Protein AF-F3Y8L3-F1 (afdb_monomer)

Structure (mmCIF, N/CA/C/O backbone):
data_AF-F3Y8L3-F1
#
_entry.id   AF-F3Y8L3-F1
#
loop_
_atom_site.group_PDB
_atom_site.id
_atom_site.type_symbol
_atom_site.label_atom_id
_atom_site.label_alt_id
_atom_site.label_comp_id
_atom_site.label_asym_id
_atom_site.label_entity_id
_atom_site.label_seq_id
_atom_site.pdbx_PDB_ins_code
_atom_site.Cartn_x
_atom_site.Cartn_y
_atom_site.Cartn_z
_atom_site.occupancy
_atom_site.B_iso_or_equiv
_atom_site.auth_seq_id
_atom_site.auth_comp_id
_atom_site.auth_asym_id
_atom_site.auth_atom_id
_atom_site.pdbx_PDB_model_num
ATOM 1 N N . MET A 1 1 ? -26.825 9.767 26.116 1.00 95.81 1 MET A N 1
ATOM 2 C CA . MET A 1 1 ? -25.850 8.673 25.864 1.00 95.81 1 MET A CA 1
ATOM 3 C C . MET A 1 1 ? -25.434 8.048 27.187 1.00 95.81 1 MET A C 1
ATOM 5 O O . MET A 1 1 ? -25.861 8.556 28.218 1.00 95.81 1 MET A O 1
ATOM 9 N N . LYS A 1 2 ? -24.655 6.960 27.199 1.00 97.88 2 LYS A N 1
ATOM 10 C CA . LYS A 1 2 ? -24.228 6.312 28.447 1.00 97.88 2 LYS A CA 1
ATOM 11 C C . LYS A 1 2 ? -22.761 5.871 28.392 1.00 97.88 2 LYS A C 1
ATOM 13 O O . LYS A 1 2 ? -22.360 5.177 27.465 1.00 97.88 2 LYS A O 1
ATOM 18 N N . LEU A 1 3 ? -21.986 6.259 29.408 1.00 98.44 3 LEU A N 1
ATOM 19 C CA . LEU A 1 3 ? -20.592 5.861 29.615 1.00 98.44 3 LEU A CA 1
ATOM 20 C C . LEU A 1 3 ? -20.422 5.350 31.047 1.00 98.44 3 LEU A C 1
ATOM 22 O O . LEU A 1 3 ? -20.739 6.059 32.001 1.00 98.44 3 LEU A O 1
ATOM 26 N N . GLU A 1 4 ? -19.899 4.135 31.197 1.00 98.38 4 GLU A N 1
ATOM 27 C CA . GLU A 1 4 ? -19.553 3.541 32.494 1.00 98.38 4 GLU A CA 1
ATOM 28 C C . GLU A 1 4 ? -18.099 3.059 32.475 1.00 98.38 4 GLU A C 1
ATOM 30 O O . GLU A 1 4 ? -17.635 2.492 31.484 1.00 98.38 4 GLU A O 1
ATOM 35 N N . VAL A 1 5 ? -17.367 3.279 33.571 1.00 97.94 5 VAL A N 1
ATOM 36 C CA . VAL A 1 5 ? -15.967 2.853 33.721 1.00 97.94 5 VAL A CA 1
ATOM 37 C C . VAL A 1 5 ? -15.778 2.156 35.064 1.00 97.94 5 VAL A C 1
ATOM 39 O O . VAL A 1 5 ? -16.170 2.683 36.104 1.00 97.94 5 VAL A O 1
ATOM 42 N N . GLN A 1 6 ? -15.135 0.987 35.044 1.00 97.31 6 GLN A N 1
ATOM 43 C CA . GLN A 1 6 ? -14.725 0.248 36.239 1.00 97.31 6 GLN A CA 1
ATOM 44 C C . GLN A 1 6 ? -13.282 -0.246 36.073 1.00 97.31 6 GLN A C 1
ATOM 46 O O . GLN A 1 6 ? -13.010 -1.243 35.395 1.00 97.31 6 GLN A O 1
ATOM 51 N N . GLY A 1 7 ? -12.342 0.464 36.702 1.00 96.75 7 GLY A N 1
ATOM 52 C CA . GLY A 1 7 ? -10.916 0.272 36.443 1.00 96.75 7 GLY A CA 1
ATOM 53 C C . GLY A 1 7 ? -10.592 0.635 34.993 1.00 96.75 7 GLY A C 1
ATOM 54 O O . GLY A 1 7 ? -10.841 1.760 34.572 1.00 96.75 7 GLY A O 1
ATOM 55 N N . LEU A 1 8 ? -10.070 -0.326 34.228 1.00 97.62 8 LEU A N 1
ATOM 56 C CA . LEU A 1 8 ? -9.809 -0.176 32.790 1.00 97.62 8 LEU A CA 1
ATOM 57 C C . LEU A 1 8 ? -10.932 -0.758 31.908 1.00 97.62 8 LEU A C 1
ATOM 59 O O . LEU A 1 8 ? -10.859 -0.673 30.684 1.00 97.62 8 LEU A O 1
ATOM 63 N N . ASN A 1 9 ? -11.976 -1.353 32.491 1.00 98.31 9 ASN A N 1
ATOM 64 C CA . ASN A 1 9 ? -13.149 -1.765 31.720 1.00 98.31 9 ASN A CA 1
ATOM 65 C C . ASN A 1 9 ? -14.017 -0.542 31.420 1.00 98.31 9 ASN A C 1
ATOM 67 O O . ASN A 1 9 ? -14.189 0.321 32.285 1.00 98.31 9 ASN A O 1
ATOM 71 N N . CYS A 1 10 ? -14.584 -0.491 30.217 1.00 98.44 10 CYS A N 1
ATOM 72 C CA . CYS A 1 10 ? -15.422 0.621 29.783 1.00 98.44 10 CYS A CA 1
ATOM 73 C C . CYS A 1 10 ? -16.635 0.125 28.998 1.00 98.44 10 CYS A C 1
ATOM 75 O O . CYS A 1 10 ? -16.520 -0.773 28.168 1.00 98.44 10 CYS A O 1
ATOM 77 N N . PHE A 1 11 ? -17.789 0.734 29.238 1.00 98.69 11 PHE A N 1
ATOM 78 C CA . PHE A 1 11 ? -18.998 0.556 28.449 1.00 98.69 11 PHE A CA 1
ATOM 79 C C . PHE A 1 11 ? -19.403 1.895 27.840 1.00 98.69 11 PHE A C 1
ATOM 81 O O . PHE A 1 11 ? -19.498 2.890 28.560 1.00 98.69 11 PHE A O 1
ATOM 88 N N . LEU A 1 12 ? -19.656 1.904 26.531 1.00 98.69 12 LEU A N 1
ATOM 89 C CA . LEU A 1 12 ? -20.147 3.056 25.778 1.00 98.69 12 LEU A CA 1
ATOM 90 C C . LEU A 1 12 ? -21.459 2.698 25.080 1.00 98.69 12 LEU A C 1
ATOM 92 O O . LEU A 1 12 ? -21.554 1.651 24.440 1.00 98.69 12 LEU A O 1
ATOM 96 N N . GLU A 1 13 ? -22.441 3.589 25.139 1.00 98.56 13 GLU A N 1
ATOM 97 C CA . GLU A 1 13 ? -23.715 3.436 24.443 1.00 98.56 13 GLU A CA 1
ATOM 98 C C . GLU A 1 13 ? -24.221 4.768 23.880 1.00 98.56 13 GLU A C 1
ATOM 100 O O . GLU A 1 13 ? -24.327 5.784 24.579 1.00 98.56 13 GLU A O 1
ATOM 105 N N . ASN A 1 14 ? -24.576 4.732 22.597 1.00 97.75 14 ASN A N 1
ATOM 106 C CA . ASN A 1 14 ? -25.306 5.785 21.897 1.00 97.75 14 ASN A CA 1
ATOM 107 C C . ASN A 1 14 ? -26.648 5.224 21.379 1.00 97.75 14 ASN A C 1
ATOM 109 O O . ASN A 1 14 ? -27.029 4.107 21.729 1.00 97.75 14 ASN A O 1
ATOM 113 N N . LYS A 1 15 ? -27.392 5.960 20.541 1.00 96.94 15 LYS A N 1
ATOM 114 C CA . LYS A 1 15 ? -28.709 5.484 20.067 1.00 96.94 15 LYS A CA 1
ATOM 115 C C . LYS A 1 15 ? -28.658 4.235 19.177 1.00 96.94 15 LYS A C 1
ATOM 117 O O . LYS A 1 15 ? -29.690 3.600 18.977 1.00 96.94 15 LYS A O 1
ATOM 122 N N . GLN A 1 16 ? -27.503 3.908 18.602 1.00 97.88 16 GLN A N 1
ATOM 123 C CA . GLN A 1 16 ? -27.339 2.826 17.626 1.00 97.88 16 GLN A CA 1
ATOM 124 C C . GLN A 1 16 ? -26.497 1.659 18.158 1.00 97.88 16 GLN A C 1
ATOM 126 O O . GLN A 1 16 ? -26.695 0.516 17.735 1.00 97.88 16 GLN A O 1
ATOM 131 N N . LEU A 1 17 ? -25.551 1.941 19.053 1.00 98.44 17 LEU A N 1
ATOM 132 C CA . LEU A 1 17 ? -24.434 1.074 19.405 1.00 98.44 17 LEU A CA 1
ATOM 133 C C . LEU A 1 17 ? -24.296 0.910 20.914 1.00 98.44 17 LEU A C 1
ATOM 135 O O . LEU A 1 17 ? -24.439 1.868 21.668 1.00 98.44 17 LEU A O 1
ATOM 139 N N . GLN A 1 18 ? -23.910 -0.298 21.319 1.00 98.75 18 GLN A N 1
ATOM 140 C CA . GLN A 1 18 ? -23.393 -0.604 22.651 1.00 98.75 18 GLN A CA 1
ATOM 141 C C . GLN A 1 18 ? -22.040 -1.298 22.492 1.00 98.75 18 GLN A C 1
ATOM 143 O O . GLN A 1 18 ? -21.940 -2.310 21.793 1.00 98.75 18 GLN A O 1
ATOM 148 N N . VAL A 1 19 ? -21.000 -0.774 23.135 1.00 98.69 19 VAL A N 1
ATOM 149 C CA . VAL A 1 19 ? -19.620 -1.255 23.004 1.00 98.69 19 VAL A CA 1
ATOM 150 C C . VAL A 1 19 ? -19.039 -1.495 24.389 1.00 98.69 19 VAL A C 1
ATOM 152 O O . VAL A 1 19 ? -19.021 -0.592 25.220 1.00 98.69 19 VAL A O 1
ATOM 155 N N . SER A 1 20 ? -18.574 -2.717 24.651 1.00 98.50 20 SER A N 1
ATOM 156 C CA . SER A 1 20 ? -17.945 -3.087 25.926 1.00 98.50 20 SER A CA 1
ATOM 157 C C . SER A 1 20 ? -16.477 -3.438 25.724 1.00 98.50 20 SER A C 1
ATOM 159 O O . SER A 1 20 ? -16.133 -4.393 25.020 1.00 98.50 20 SER A O 1
ATOM 161 N N . PHE A 1 21 ? -15.617 -2.669 26.379 1.00 98.31 21 PHE A N 1
ATOM 162 C CA . PHE A 1 21 ? -14.173 -2.817 26.392 1.00 98.31 21 PHE A CA 1
ATOM 163 C C . PHE A 1 21 ? -13.713 -3.547 27.651 1.00 98.31 21 PHE A C 1
ATOM 165 O O . PHE A 1 21 ? -14.201 -3.302 28.755 1.00 98.31 21 PHE A O 1
ATOM 172 N N . SER A 1 22 ? -12.749 -4.445 27.475 1.00 97.12 22 SER A N 1
ATOM 173 C CA . SER A 1 22 ? -12.027 -5.084 28.571 1.00 97.12 22 SER A CA 1
ATOM 174 C C . SER A 1 22 ? -10.908 -4.184 29.100 1.00 97.12 22 SER A C 1
ATOM 176 O O . SER A 1 22 ? -10.500 -3.222 28.448 1.00 97.12 22 SER A O 1
ATOM 178 N N . GLN A 1 23 ? -10.326 -4.567 30.236 1.00 96.81 23 GLN A N 1
ATOM 179 C CA . GLN A 1 23 ? -9.134 -3.922 30.796 1.00 96.81 23 GLN A CA 1
ATOM 180 C C . GLN A 1 23 ? -7.927 -3.847 29.843 1.00 96.81 23 GLN A C 1
ATOM 182 O O . GLN A 1 23 ? -7.067 -2.992 30.018 1.00 96.81 23 GLN A O 1
ATOM 187 N N . ASN A 1 24 ? -7.877 -4.706 28.819 1.00 95.62 24 ASN A N 1
ATOM 188 C CA . ASN A 1 24 ? -6.811 -4.716 27.814 1.00 95.62 24 ASN A CA 1
ATOM 189 C C . ASN A 1 24 ? -7.063 -3.714 26.671 1.00 95.62 24 ASN A C 1
ATOM 191 O O . ASN A 1 24 ? -6.342 -3.735 25.678 1.00 95.62 24 ASN A O 1
ATOM 195 N N . GLY A 1 25 ? -8.112 -2.887 26.754 1.00 95.94 25 GLY A N 1
ATOM 196 C CA . GLY A 1 25 ? -8.481 -1.956 25.684 1.00 95.94 25 GLY A CA 1
ATOM 197 C C . GLY A 1 25 ? -9.013 -2.650 24.428 1.00 95.94 25 GLY A C 1
ATOM 198 O O . GLY A 1 25 ? -8.956 -2.082 23.346 1.00 95.94 25 GLY A O 1
ATOM 199 N N . THR A 1 26 ? -9.515 -3.883 24.563 1.00 97.44 26 THR A N 1
ATOM 200 C CA . THR A 1 26 ? -10.107 -4.675 23.468 1.00 97.44 26 THR A CA 1
ATOM 201 C C . THR A 1 26 ? -11.613 -4.805 23.651 1.00 97.44 26 THR A C 1
ATOM 203 O O . THR A 1 26 ? -12.095 -4.842 24.786 1.00 97.44 26 THR A O 1
ATOM 206 N N . VAL A 1 27 ? -12.368 -4.914 22.558 1.00 98.19 27 VAL A N 1
ATOM 207 C CA . VAL A 1 27 ? -13.830 -5.056 22.608 1.00 98.19 27 VAL A CA 1
ATOM 208 C C . VAL A 1 27 ? -14.215 -6.530 22.698 1.00 98.19 27 VAL A C 1
ATOM 210 O O . VAL A 1 27 ? -13.779 -7.345 21.885 1.00 98.19 27 VAL A O 1
ATOM 213 N N . HIS A 1 28 ? -15.061 -6.856 23.676 1.00 96.38 28 HIS A N 1
ATOM 214 C CA . HIS A 1 28 ? -15.598 -8.207 23.890 1.00 96.38 28 HIS A CA 1
ATOM 215 C C . HIS A 1 28 ? -17.110 -8.315 23.631 1.00 96.38 28 HIS A C 1
ATOM 217 O O . HIS A 1 28 ? -17.638 -9.421 23.567 1.00 96.38 28 HIS A O 1
ATOM 223 N N . SER A 1 29 ? -17.807 -7.186 23.473 1.00 98.31 29 SER A N 1
ATOM 224 C CA . SER A 1 29 ? -19.217 -7.120 23.072 1.00 98.31 29 SER A CA 1
ATOM 225 C C . SER A 1 29 ? -19.424 -5.873 22.218 1.00 98.31 29 SER A C 1
ATOM 227 O O . SER A 1 29 ? -19.106 -4.765 22.658 1.00 98.31 29 SER A O 1
ATOM 229 N N . LEU A 1 30 ? -19.982 -6.049 21.021 1.00 98.69 30 LEU A N 1
ATOM 230 C CA . LEU A 1 30 ? -20.416 -4.961 20.147 1.00 98.69 30 LEU A CA 1
ATOM 231 C C . LEU A 1 30 ? -21.831 -5.269 19.688 1.00 98.69 30 LEU A C 1
ATOM 233 O O . LEU A 1 30 ? -22.046 -6.188 18.896 1.00 98.69 30 LEU A O 1
ATOM 237 N N . LYS A 1 31 ? -22.789 -4.473 20.155 1.00 98.69 31 LYS A N 1
ATOM 238 C CA . LYS A 1 31 ? -24.176 -4.588 19.723 1.00 98.69 31 LYS A CA 1
ATOM 239 C C . LYS A 1 31 ? -24.548 -3.426 18.831 1.00 98.69 31 LYS A C 1
ATOM 241 O O . LYS A 1 31 ? -24.368 -2.271 19.207 1.00 98.69 31 LYS A O 1
ATOM 246 N N . TYR A 1 32 ? -25.131 -3.752 17.689 1.00 98.31 32 TYR A N 1
ATOM 247 C CA . TYR A 1 32 ? -25.769 -2.799 16.794 1.00 98.31 32 TYR A CA 1
ATOM 248 C C . TYR A 1 32 ? -27.265 -3.071 16.799 1.00 98.31 32 TYR A C 1
ATOM 250 O O . TYR A 1 32 ? -27.686 -4.201 16.549 1.00 98.31 32 TYR A O 1
ATOM 258 N N . GLN A 1 33 ? -28.064 -2.071 17.180 1.00 94.25 33 GLN A N 1
ATOM 259 C CA . GLN A 1 33 ? -29.522 -2.210 17.323 1.00 94.25 33 GLN A CA 1
ATOM 260 C C . GLN A 1 33 ? -29.927 -3.432 18.177 1.00 94.25 33 GLN A C 1
ATOM 262 O O . GLN A 1 33 ? -30.852 -4.182 17.864 1.00 94.25 33 GLN A O 1
ATOM 267 N N . GLY A 1 34 ? -29.179 -3.667 19.260 1.00 95.31 34 GLY A N 1
ATOM 268 C CA . GLY A 1 34 ? -29.403 -4.772 20.197 1.00 95.31 34 GLY A CA 1
ATOM 269 C C . GLY A 1 34 ? -28.914 -6.153 19.735 1.00 95.31 34 GLY A C 1
ATOM 270 O O . GLY A 1 34 ? -29.056 -7.116 20.490 1.00 95.31 34 GLY A O 1
ATOM 271 N N . LYS A 1 35 ? -28.325 -6.287 18.539 1.00 97.31 35 LYS A N 1
ATOM 272 C CA . LYS A 1 35 ? -27.774 -7.553 18.022 1.00 97.31 35 LYS A CA 1
ATOM 273 C C . LYS A 1 35 ? -26.268 -7.628 18.240 1.00 97.31 35 LYS A C 1
ATOM 275 O O . LYS A 1 35 ? -25.549 -6.743 17.797 1.00 97.31 35 LYS A O 1
ATOM 280 N N . GLU A 1 36 ? -25.806 -8.685 18.906 1.00 98.12 36 GLU A N 1
ATOM 281 C CA . GLU A 1 36 ? -24.380 -8.944 19.155 1.00 98.12 36 GLU A CA 1
ATOM 282 C C . GLU A 1 36 ? -23.641 -9.338 17.870 1.00 98.12 36 GLU A C 1
ATOM 284 O O . GLU A 1 36 ? -24.065 -10.258 17.168 1.00 98.12 36 GLU A O 1
ATOM 289 N N . LEU A 1 37 ? -22.516 -8.674 17.596 1.00 98.25 37 LEU A N 1
ATOM 290 C CA . LEU A 1 37 ? -21.740 -8.819 16.363 1.00 98.25 37 LEU A CA 1
ATOM 291 C C . LEU A 1 37 ? -20.405 -9.560 16.550 1.00 98.25 37 LEU A C 1
ATOM 293 O O . LEU A 1 37 ? -19.819 -9.997 15.557 1.00 98.25 37 LEU A O 1
ATOM 297 N N . LEU A 1 38 ? -19.926 -9.742 17.789 1.00 96.81 38 LEU A N 1
ATOM 298 C CA . LEU A 1 38 ? -18.632 -10.381 18.095 1.00 96.81 38 LEU A CA 1
ATOM 299 C C . LEU A 1 38 ? -18.762 -11.791 18.682 1.00 96.81 38 LEU A C 1
ATOM 301 O O . LEU A 1 38 ? -17.792 -12.351 19.186 1.00 96.81 38 LEU A O 1
ATOM 305 N N . GLY A 1 39 ? -19.945 -12.402 18.633 1.00 91.19 39 GLY A N 1
ATOM 306 C CA . GLY A 1 39 ? -20.109 -13.785 19.083 1.00 91.19 39 GLY A CA 1
ATOM 307 C C . GLY A 1 39 ? -19.192 -14.755 18.321 1.00 91.19 39 GLY A C 1
ATOM 308 O O . GLY A 1 39 ? -19.037 -14.646 17.110 1.00 91.19 39 GLY A O 1
ATOM 309 N N . ASN A 1 40 ? -18.623 -15.747 19.011 1.00 91.62 40 ASN A N 1
ATOM 310 C CA . ASN A 1 40 ? -17.861 -16.845 18.396 1.00 91.62 40 ASN A CA 1
ATOM 311 C C . ASN A 1 40 ? -16.651 -16.416 17.536 1.00 91.62 40 ASN A C 1
ATOM 313 O O . ASN A 1 40 ? -16.383 -17.054 16.517 1.00 91.62 40 ASN A O 1
ATOM 317 N N . LEU A 1 41 ? -15.908 -15.373 17.934 1.00 96.06 41 LEU A N 1
ATOM 318 C CA . LEU A 1 41 ? -14.641 -15.020 17.271 1.00 96.06 41 LEU A CA 1
ATOM 319 C C . LEU A 1 41 ? -13.702 -16.230 17.221 1.00 96.06 41 LEU A C 1
ATOM 321 O O . LEU A 1 41 ? -13.635 -16.997 18.186 1.00 96.06 41 LEU A O 1
ATOM 325 N N . ASP A 1 42 ? -12.968 -16.403 16.125 1.00 93.25 42 ASP A N 1
ATOM 326 C CA . ASP A 1 42 ? -11.957 -17.450 15.984 1.00 93.25 42 ASP A CA 1
ATOM 327 C C . ASP A 1 42 ? -10.821 -17.024 15.045 1.00 93.25 42 ASP A C 1
ATOM 329 O O . ASP A 1 42 ? -10.816 -15.915 14.519 1.00 93.25 42 ASP A O 1
ATOM 333 N N . GLY A 1 43 ? -9.821 -17.883 14.881 1.00 93.44 43 GLY A N 1
ATOM 334 C CA . GLY A 1 43 ? -8.650 -17.586 14.064 1.00 93.44 43 GLY A CA 1
ATOM 335 C C . GLY A 1 43 ? -7.701 -18.771 13.977 1.00 93.44 43 GLY A C 1
ATOM 336 O O . GLY A 1 43 ? -7.986 -19.863 14.485 1.00 93.44 43 GLY A O 1
ATOM 337 N N . ALA A 1 44 ? -6.539 -18.546 13.365 1.00 92.19 44 ALA A N 1
ATOM 338 C CA . ALA A 1 44 ? -5.481 -19.545 13.275 1.00 92.19 44 ALA A CA 1
ATOM 339 C C . ALA A 1 44 ? -5.114 -20.116 14.656 1.00 92.19 44 ALA A C 1
ATOM 341 O O . ALA A 1 44 ? -5.187 -19.443 15.687 1.00 92.19 44 ALA A O 1
ATOM 342 N N . LYS A 1 45 ? -4.671 -21.380 14.691 1.00 88.81 45 LYS A N 1
ATOM 343 C CA . LYS A 1 45 ? -4.369 -22.088 15.949 1.00 88.81 45 LYS A CA 1
ATOM 344 C C . LYS A 1 45 ? -3.399 -21.307 16.846 1.00 88.81 45 LYS A C 1
ATOM 346 O O . LYS A 1 45 ? -3.625 -21.267 18.057 1.00 88.81 45 LYS A O 1
ATOM 351 N N . ASN A 1 46 ? -2.388 -20.690 16.233 1.00 87.44 46 ASN A N 1
ATOM 352 C CA . ASN A 1 46 ? -1.288 -19.982 16.890 1.00 87.44 46 ASN A CA 1
ATOM 353 C C . ASN A 1 46 ? -1.525 -18.471 17.037 1.00 87.44 46 ASN A C 1
ATOM 355 O O . ASN A 1 46 ? -0.636 -17.776 17.514 1.00 87.44 46 ASN A O 1
ATOM 359 N N . ASP A 1 47 ? -2.690 -17.958 16.635 1.00 91.31 47 ASP A N 1
ATOM 360 C CA . ASP A 1 47 ? -3.036 -16.552 16.829 1.00 91.31 47 ASP A CA 1
ATOM 361 C C . ASP A 1 47 ? -3.426 -16.316 18.304 1.00 91.31 47 ASP A C 1
ATOM 363 O O . ASP A 1 47 ? -4.478 -16.803 18.747 1.00 91.31 47 ASP A O 1
ATOM 367 N N . PRO A 1 48 ? -2.608 -15.581 19.088 1.00 90.69 48 PRO A N 1
ATOM 368 C CA . PRO A 1 48 ? -2.894 -15.321 20.499 1.00 90.69 48 PRO A CA 1
ATOM 369 C C . PRO A 1 48 ? -4.115 -14.412 20.682 1.00 90.69 48 PRO A C 1
ATOM 371 O O . PRO A 1 48 ? -4.748 -14.430 21.735 1.00 90.69 48 PRO A O 1
ATOM 374 N N . ASN A 1 49 ? -4.473 -13.648 19.649 1.00 92.50 49 ASN A N 1
ATOM 375 C CA . ASN A 1 49 ? -5.543 -12.666 19.663 1.00 92.50 49 ASN A CA 1
ATOM 376 C C . ASN A 1 49 ? -6.820 -13.184 18.997 1.00 92.50 49 ASN A C 1
ATOM 378 O O . ASN A 1 49 ? -7.746 -12.398 18.820 1.00 92.50 49 ASN A O 1
ATOM 382 N N . LYS A 1 50 ? -6.927 -14.475 18.649 1.00 94.00 50 LYS A N 1
ATOM 383 C CA . LYS A 1 50 ? -8.069 -15.038 17.896 1.00 94.00 50 LYS A CA 1
ATOM 384 C C . LYS A 1 50 ? -9.451 -14.848 18.532 1.00 94.00 50 LYS A C 1
ATOM 386 O O . LYS A 1 50 ? -10.464 -15.024 17.865 1.00 94.00 50 LYS A O 1
ATOM 391 N N . LYS A 1 51 ? -9.506 -14.513 19.826 1.00 94.50 51 LYS A N 1
ATOM 392 C CA . LYS A 1 51 ? -10.741 -14.217 20.575 1.00 94.50 51 LYS A CA 1
ATOM 393 C C . LYS A 1 51 ? -10.912 -12.730 20.921 1.00 94.50 51 LYS A C 1
ATOM 395 O O . LYS A 1 51 ? -11.833 -12.384 21.649 1.00 94.50 51 LYS A O 1
ATOM 400 N N . SER A 1 52 ? -10.041 -11.868 20.406 1.00 95.12 52 SER A N 1
ATOM 401 C CA . SER A 1 52 ? -10.024 -10.427 20.668 1.00 95.12 52 SER A CA 1
ATOM 402 C C . SER A 1 52 ? -10.483 -9.646 19.440 1.00 95.12 52 SER A C 1
ATOM 404 O O . SER A 1 52 ? -10.319 -10.095 18.305 1.00 95.12 52 SER A O 1
ATOM 406 N N . SER A 1 53 ? -11.019 -8.448 19.652 1.00 97.62 53 SER A N 1
ATOM 407 C CA . SER A 1 53 ? -11.363 -7.500 18.590 1.00 97.62 53 SER A CA 1
ATOM 408 C C . SER A 1 53 ? -11.065 -6.070 19.037 1.00 97.62 53 SER A C 1
ATOM 410 O O . SER A 1 53 ? -10.876 -5.831 20.231 1.00 97.62 53 SER A O 1
ATOM 412 N N . PHE A 1 54 ? -11.016 -5.130 18.089 1.00 98.00 54 PHE A N 1
ATOM 413 C CA . PHE A 1 54 ? -10.702 -3.716 18.323 1.00 98.00 54 PHE A CA 1
ATOM 414 C C . PHE A 1 54 ? -9.418 -3.545 19.142 1.00 98.00 54 PHE A C 1
ATOM 416 O O . PHE A 1 54 ? -9.402 -2.834 20.141 1.00 98.00 54 PHE A O 1
ATOM 423 N N . TYR A 1 55 ? -8.352 -4.250 18.768 1.00 97.56 55 TYR A N 1
ATOM 424 C CA . TYR A 1 55 ? -7.060 -4.120 19.438 1.00 97.56 55 TYR A CA 1
ATOM 425 C C . TYR A 1 55 ? -6.070 -3.357 18.563 1.00 97.56 55 TYR A C 1
ATOM 427 O O . TYR A 1 55 ? -6.156 -3.391 17.335 1.00 97.56 55 TYR A O 1
ATOM 435 N N . CYS A 1 56 ? -5.133 -2.678 19.219 1.00 97.88 56 CYS A N 1
ATOM 436 C CA . CYS A 1 56 ? -3.968 -2.061 18.602 1.00 97.88 56 CYS A CA 1
ATOM 437 C C . CYS A 1 56 ? -2.735 -2.903 18.945 1.00 97.88 56 CYS A C 1
ATOM 439 O O . CYS A 1 56 ? -2.530 -3.247 20.114 1.00 97.88 56 CYS A O 1
ATOM 441 N N . ASP A 1 57 ? -1.939 -3.253 17.940 1.00 97.31 57 ASP A N 1
ATOM 442 C CA . ASP A 1 57 ? -0.672 -3.953 18.121 1.00 97.31 57 ASP A CA 1
ATOM 443 C C . ASP A 1 57 ? 0.420 -3.401 17.198 1.00 97.31 57 ASP A C 1
ATOM 445 O O . ASP A 1 57 ? 0.165 -2.717 16.203 1.00 97.31 57 ASP A O 1
ATOM 449 N N . TYR A 1 58 ? 1.665 -3.689 17.559 1.00 97.19 58 TYR A N 1
ATOM 450 C CA . TYR A 1 58 ? 2.834 -3.425 16.734 1.00 97.19 58 TYR A CA 1
ATOM 451 C C . TYR A 1 58 ? 3.817 -4.596 16.801 1.00 97.19 58 TYR A C 1
ATOM 453 O O . TYR A 1 58 ? 3.726 -5.456 17.681 1.00 97.19 58 TYR A O 1
ATOM 461 N N . HIS A 1 59 ? 4.757 -4.654 15.859 1.00 95.75 59 HIS A N 1
ATOM 462 C CA . HIS A 1 59 ? 5.748 -5.726 15.782 1.00 95.75 59 HIS A CA 1
ATOM 463 C C . HIS A 1 59 ? 7.169 -5.162 15.735 1.00 95.75 59 HIS A C 1
ATOM 465 O O . HIS A 1 59 ? 7.536 -4.538 14.747 1.00 95.75 59 HIS A O 1
ATOM 471 N N . ASP A 1 60 ? 7.996 -5.426 16.747 1.00 92.88 60 ASP A N 1
ATOM 472 C CA . ASP A 1 60 ? 9.406 -4.981 16.840 1.00 92.88 60 ASP A CA 1
ATOM 473 C C . ASP A 1 60 ? 10.412 -6.148 16.753 1.00 92.88 60 ASP A C 1
ATOM 475 O O . ASP A 1 60 ? 11.518 -6.093 17.282 1.00 92.88 60 ASP A O 1
ATOM 479 N N . GLY A 1 61 ? 9.994 -7.247 16.120 1.00 89.69 61 GLY A N 1
ATOM 480 C CA . GLY A 1 61 ? 10.670 -8.553 16.155 1.00 89.69 61 GLY A CA 1
ATOM 481 C C . GLY A 1 61 ? 9.827 -9.620 16.859 1.00 89.69 61 GLY A C 1
ATOM 482 O O . GLY A 1 61 ? 10.055 -10.812 16.678 1.00 89.69 61 GLY A O 1
ATOM 483 N N . LYS A 1 62 ? 8.801 -9.188 17.597 1.00 90.69 62 LYS A N 1
ATOM 484 C CA . LYS A 1 62 ? 7.711 -10.011 18.126 1.00 90.69 62 LYS A CA 1
ATOM 485 C C . LYS A 1 62 ? 6.416 -9.191 18.185 1.00 90.69 62 LYS A C 1
ATOM 487 O O . LYS A 1 62 ? 6.496 -7.963 18.249 1.00 90.69 62 LYS A O 1
ATOM 492 N N . PRO A 1 63 ? 5.233 -9.827 18.196 1.00 92.12 63 PRO A N 1
ATOM 493 C CA . PRO A 1 63 ? 3.975 -9.108 18.360 1.00 92.12 63 PRO A CA 1
ATOM 494 C C . PRO A 1 63 ? 3.874 -8.483 19.757 1.00 92.12 63 PRO A C 1
ATOM 496 O O . PRO A 1 63 ? 4.198 -9.119 20.764 1.00 92.12 63 PRO A O 1
ATOM 499 N N . ARG A 1 64 ? 3.388 -7.243 19.816 1.00 94.75 64 ARG A N 1
ATOM 500 C CA . ARG A 1 64 ? 3.118 -6.494 21.045 1.00 94.75 64 ARG A CA 1
ATOM 501 C C . ARG A 1 64 ? 1.752 -5.843 20.962 1.00 94.75 64 ARG A C 1
ATOM 503 O O . ARG A 1 64 ? 1.552 -4.904 20.201 1.00 94.75 64 ARG A O 1
ATOM 510 N N . ASN A 1 65 ? 0.829 -6.338 21.774 1.00 96.00 65 ASN A N 1
ATOM 511 C CA . ASN A 1 65 ? -0.456 -5.682 21.979 1.00 96.00 65 ASN A CA 1
ATOM 512 C C . ASN A 1 65 ? -0.272 -4.451 22.870 1.00 96.00 65 ASN A C 1
ATOM 514 O O . ASN A 1 65 ? 0.538 -4.501 23.801 1.00 96.00 65 ASN A O 1
ATOM 518 N N . LEU A 1 66 ? -1.099 -3.427 22.653 1.00 96.12 66 LEU A N 1
ATOM 519 C CA . LEU A 1 66 ? -1.318 -2.336 23.604 1.00 96.12 66 LEU A CA 1
ATOM 520 C C . LEU A 1 66 ? -1.446 -2.891 25.033 1.00 96.12 66 LEU A C 1
ATOM 522 O O . LEU A 1 66 ? -2.217 -3.825 25.265 1.00 96.12 66 LEU A O 1
ATOM 526 N N . GLN A 1 67 ? -0.702 -2.320 25.980 1.00 96.25 67 GLN A N 1
ATOM 527 C CA . GLN A 1 67 ? -0.801 -2.624 27.407 1.00 96.25 67 GLN A CA 1
ATOM 528 C C . GLN A 1 67 ? -1.331 -1.391 28.146 1.00 96.25 67 GLN A C 1
ATOM 530 O O . GLN A 1 67 ? -0.540 -0.569 28.615 1.00 96.25 67 GLN A O 1
ATOM 535 N N . PRO A 1 68 ? -2.661 -1.201 28.246 1.00 97.62 68 PRO A N 1
ATOM 536 C CA . PRO A 1 68 ? -3.186 0.004 28.858 1.00 97.62 68 PRO A CA 1
ATOM 537 C C . PRO A 1 68 ? -2.787 0.104 30.328 1.00 97.62 68 PRO A C 1
ATOM 539 O O . PRO A 1 68 ? -3.111 -0.743 31.155 1.00 97.62 68 PRO A O 1
ATOM 542 N N . THR A 1 69 ? -2.104 1.189 30.652 1.00 97.38 69 THR A N 1
ATOM 543 C CA . THR A 1 69 ? -1.774 1.596 32.024 1.00 97.38 69 THR A CA 1
ATOM 544 C C . THR A 1 69 ? -2.800 2.572 32.588 1.00 97.38 69 THR A C 1
ATOM 546 O O . THR A 1 69 ? -2.930 2.714 33.801 1.00 97.38 69 THR A O 1
ATOM 549 N N . GLN A 1 70 ? -3.550 3.238 31.707 1.00 98.12 70 GLN A N 1
ATOM 550 C CA . GLN A 1 70 ? -4.554 4.225 32.067 1.00 98.12 70 GLN A CA 1
ATOM 551 C C . GLN A 1 70 ? -5.704 4.212 31.057 1.00 98.12 70 GLN A C 1
ATOM 553 O O . GLN A 1 70 ? -5.489 4.054 29.857 1.00 98.12 70 GLN A O 1
ATOM 558 N N . LEU A 1 71 ? -6.920 4.443 31.551 1.00 98.50 71 LEU A N 1
ATOM 559 C CA . LEU A 1 71 ? -8.090 4.798 30.755 1.00 98.50 71 LEU A CA 1
ATOM 560 C C . LEU A 1 71 ? -8.481 6.237 31.107 1.00 98.50 71 LEU A C 1
ATOM 562 O O . LEU A 1 71 ? -8.720 6.545 32.275 1.00 98.50 71 LEU A O 1
ATOM 566 N N . LYS A 1 72 ? -8.521 7.127 30.113 1.00 98.19 72 LYS A N 1
ATOM 567 C CA . LYS A 1 72 ? -9.005 8.505 30.269 1.00 98.19 72 LYS A CA 1
ATOM 568 C C . LYS A 1 72 ? -10.376 8.661 29.631 1.00 98.19 72 LYS A C 1
ATOM 570 O O . LYS A 1 72 ? -10.594 8.186 28.521 1.00 98.19 72 LYS A O 1
ATOM 575 N N . ILE A 1 73 ? -11.259 9.379 30.316 1.00 98.25 73 ILE A N 1
ATOM 576 C CA . ILE A 1 73 ? -12.486 9.928 29.738 1.00 98.25 73 ILE A CA 1
ATOM 577 C C . ILE A 1 73 ? -12.131 11.340 29.273 1.00 98.25 73 ILE A C 1
ATOM 579 O O . ILE A 1 73 ? -11.812 12.192 30.099 1.00 98.25 73 ILE A O 1
ATOM 583 N N . ILE A 1 74 ? -12.112 11.549 27.961 1.00 97.50 74 ILE A N 1
ATOM 584 C CA . ILE A 1 74 ? -11.837 12.848 27.337 1.00 97.50 74 ILE A CA 1
ATOM 585 C C . ILE A 1 74 ? -13.125 13.670 27.283 1.00 97.50 74 ILE A C 1
ATOM 587 O O . ILE A 1 74 ? -13.129 14.835 27.668 1.00 97.50 74 ILE A O 1
ATOM 591 N N . GLU A 1 75 ? -14.230 13.033 26.888 1.00 96.88 75 GLU A N 1
ATOM 592 C CA . GLU A 1 75 ? -15.556 13.643 26.874 1.00 96.88 75 GLU A CA 1
ATOM 593 C C . GLU A 1 75 ? -16.626 12.638 27.317 1.00 96.88 75 GLU A C 1
ATOM 595 O O . GLU A 1 75 ? -16.590 11.457 26.966 1.00 96.88 75 GLU A O 1
ATOM 600 N N . ASN A 1 76 ? -17.592 13.126 28.092 1.00 97.44 76 ASN A N 1
ATOM 601 C CA . ASN A 1 76 ? -18.816 12.420 28.445 1.00 97.44 76 ASN A CA 1
ATOM 602 C C . ASN A 1 76 ? -19.970 13.427 28.420 1.00 97.44 76 ASN A C 1
ATOM 604 O O . ASN A 1 76 ? -20.279 14.056 29.433 1.00 97.44 76 ASN A O 1
ATOM 608 N N . SER A 1 77 ? -20.547 13.632 27.239 1.00 96.25 77 SER A N 1
ATOM 609 C CA . SER A 1 77 ? -21.669 14.544 27.018 1.00 96.25 77 SER A CA 1
ATOM 610 C C . SER A 1 77 ? -22.841 13.814 26.358 1.00 96.25 77 SER A C 1
ATOM 612 O O . SER A 1 77 ? -22.757 12.633 26.035 1.00 96.25 77 SER A O 1
ATOM 614 N N . ASP A 1 78 ? -23.951 14.512 26.116 1.00 94.94 78 ASP A N 1
ATOM 615 C CA . ASP A 1 78 ? -25.052 13.972 25.308 1.00 94.94 78 ASP A CA 1
ATOM 616 C C . ASP A 1 78 ? -24.777 14.009 23.797 1.00 94.94 78 ASP A C 1
ATOM 618 O O . ASP A 1 78 ? -25.575 13.490 23.014 1.00 94.94 78 ASP A O 1
ATOM 622 N N . HIS A 1 79 ? -23.643 14.581 23.379 1.00 92.56 79 HIS A N 1
ATOM 623 C CA . HIS A 1 79 ? -23.227 14.655 21.983 1.00 92.56 79 HIS A CA 1
ATOM 624 C C . HIS A 1 79 ? -22.106 13.665 21.637 1.00 92.56 79 HIS A C 1
ATOM 626 O O . HIS A 1 79 ? -22.236 12.937 20.649 1.00 92.56 79 HIS A O 1
ATOM 632 N N . CYS A 1 80 ? -21.048 13.617 22.454 1.00 96.19 80 CYS A N 1
ATOM 633 C CA . CYS A 1 80 ? -19.859 12.796 22.238 1.00 96.19 80 CYS A CA 1
ATOM 634 C C . CYS A 1 80 ? -19.440 12.042 23.519 1.00 96.19 80 CYS A C 1
ATOM 636 O O . CYS A 1 80 ? -19.409 12.593 24.622 1.00 96.19 80 CYS A O 1
ATOM 638 N N . LEU A 1 81 ? -19.156 10.746 23.360 1.00 98.31 81 LEU A N 1
ATOM 639 C CA . LEU A 1 81 ? -18.463 9.924 24.351 1.00 98.31 81 LEU A CA 1
ATOM 640 C C . LEU A 1 81 ? -17.073 9.649 23.807 1.00 98.31 81 LEU A C 1
ATOM 642 O O . LEU A 1 81 ? -16.966 9.016 22.762 1.00 98.31 81 LEU A O 1
ATOM 646 N N . HIS A 1 82 ? -16.025 10.065 24.507 1.00 98.19 82 HIS A N 1
ATOM 647 C CA . HIS A 1 82 ? -14.651 9.928 24.032 1.00 98.19 82 HIS A CA 1
ATOM 648 C C . HIS A 1 82 ? -13.755 9.402 25.138 1.00 98.19 82 HIS A C 1
ATOM 650 O O . HIS A 1 82 ? -13.627 10.008 26.202 1.00 98.19 82 HIS A O 1
ATOM 656 N N . ILE A 1 83 ? -13.120 8.266 24.868 1.00 98.50 83 ILE A N 1
ATOM 657 C CA . ILE A 1 83 ? -12.183 7.610 25.772 1.00 98.50 83 ILE A CA 1
ATOM 658 C C . ILE A 1 83 ? -10.816 7.424 25.114 1.00 98.50 83 ILE A C 1
ATOM 660 O O . ILE A 1 83 ? -10.691 7.413 23.888 1.00 98.50 83 ILE A O 1
ATOM 664 N N . ALA A 1 84 ? -9.791 7.240 25.943 1.00 98.44 84 ALA A N 1
ATOM 665 C CA . ALA A 1 84 ? -8.438 6.928 25.506 1.00 98.44 84 ALA A CA 1
ATOM 666 C C . ALA A 1 84 ? -7.797 5.865 26.402 1.00 98.44 84 ALA A C 1
ATOM 668 O O . ALA A 1 84 ? -7.670 6.069 27.613 1.00 98.44 84 ALA A O 1
ATOM 669 N N . TYR A 1 85 ? -7.355 4.760 25.805 1.00 98.69 85 TYR A N 1
ATOM 670 C CA . TYR A 1 85 ? -6.486 3.782 26.455 1.00 98.69 85 TYR A CA 1
ATOM 671 C C . TYR A 1 85 ? -5.026 4.179 26.233 1.00 98.69 85 TYR A C 1
ATOM 673 O O . TYR A 1 85 ? -4.579 4.257 25.091 1.00 98.69 85 TYR A O 1
ATOM 681 N N . LEU A 1 86 ? -4.289 4.441 27.315 1.00 98.38 86 LEU A N 1
ATOM 682 C CA . LEU A 1 86 ? -2.896 4.881 27.256 1.00 98.38 86 LEU A CA 1
ATOM 683 C C . LEU A 1 86 ? -1.951 3.768 27.708 1.00 98.38 86 LEU A C 1
ATOM 685 O O . LEU A 1 86 ? -2.013 3.312 28.855 1.00 98.38 86 LEU A O 1
ATOM 689 N N . ASP A 1 87 ? -1.039 3.386 26.828 1.00 97.19 87 ASP A N 1
ATOM 690 C CA . ASP A 1 87 ? 0.139 2.583 27.135 1.00 97.19 87 ASP A CA 1
ATOM 691 C C . ASP A 1 87 ? 1.350 3.514 27.248 1.00 97.19 87 ASP A C 1
ATOM 693 O O . ASP A 1 87 ? 1.855 4.037 26.253 1.00 97.19 87 ASP A O 1
ATOM 697 N N . LEU A 1 88 ? 1.769 3.753 28.490 1.00 94.44 88 LEU A N 1
ATOM 698 C CA . LEU A 1 88 ? 2.857 4.669 28.834 1.00 94.44 88 LEU A CA 1
ATOM 699 C C . LEU A 1 88 ? 4.157 3.934 29.188 1.00 94.44 88 LEU A C 1
ATOM 701 O O . LEU A 1 88 ? 5.150 4.576 29.526 1.00 94.44 88 LEU A O 1
ATOM 705 N N . THR A 1 89 ? 4.161 2.599 29.153 1.00 91.38 89 THR A N 1
ATOM 706 C CA . THR A 1 89 ? 5.284 1.776 29.633 1.00 91.38 89 THR A CA 1
ATOM 707 C C . THR A 1 89 ? 5.926 0.942 28.534 1.00 91.38 89 THR A C 1
ATOM 709 O O . THR A 1 89 ? 7.102 0.592 28.655 1.00 91.38 89 THR A O 1
ATOM 712 N N . SER A 1 90 ? 5.205 0.645 27.452 1.00 91.62 90 SER A N 1
ATOM 713 C CA . SER A 1 90 ? 5.787 0.012 26.272 1.00 91.62 90 SER A CA 1
ATOM 714 C C . SER A 1 90 ? 6.819 0.924 25.590 1.00 91.62 90 SER A C 1
ATOM 716 O O . SER A 1 90 ? 6.675 2.146 25.631 1.00 91.62 90 SER A O 1
ATOM 718 N N . PRO A 1 91 ? 7.838 0.352 24.910 1.00 89.19 91 PRO A N 1
ATOM 719 C CA . PRO A 1 91 ? 8.836 1.127 24.162 1.00 89.19 91 PRO A CA 1
ATOM 720 C C . PRO A 1 91 ? 8.234 2.122 23.162 1.00 89.19 91 PRO A C 1
ATOM 722 O O . PRO A 1 91 ? 8.741 3.231 23.010 1.00 89.19 91 PRO A O 1
ATOM 725 N N . LEU A 1 92 ? 7.136 1.722 22.515 1.00 95.00 92 LEU A N 1
ATOM 726 C CA . LEU A 1 92 ? 6.276 2.611 21.750 1.00 95.00 92 LEU A CA 1
ATOM 727 C C . LEU A 1 92 ? 5.097 2.991 22.645 1.00 95.00 92 LEU A C 1
ATOM 729 O O . LEU A 1 92 ? 4.242 2.146 22.916 1.00 95.00 92 LEU A O 1
ATOM 733 N N . ASN A 1 93 ? 5.049 4.240 23.108 1.00 96.00 93 ASN A N 1
ATOM 734 C CA . ASN A 1 93 ? 3.879 4.726 23.824 1.00 96.00 93 ASN A CA 1
ATOM 735 C C . ASN A 1 93 ? 2.725 4.887 22.838 1.00 96.00 93 ASN A C 1
ATOM 737 O O . ASN A 1 93 ? 2.898 5.417 21.738 1.00 96.00 93 ASN A O 1
ATOM 741 N N . LEU A 1 94 ? 1.545 4.432 23.242 1.00 97.88 94 LEU A N 1
ATOM 742 C CA . LEU A 1 94 ? 0.359 4.430 22.400 1.00 97.88 94 LEU A CA 1
ATOM 743 C C . LEU A 1 94 ? -0.816 5.022 23.165 1.00 97.88 94 LEU A C 1
ATOM 745 O O . LEU A 1 94 ? -1.165 4.568 24.253 1.00 97.88 94 LEU A O 1
ATOM 749 N N . GLU A 1 95 ? -1.459 6.011 22.561 1.00 98.19 95 GLU A N 1
ATOM 750 C CA . GLU A 1 95 ? -2.759 6.516 22.978 1.00 98.19 95 GLU A CA 1
ATOM 751 C C . GLU A 1 95 ? -3.788 6.000 21.968 1.00 98.19 95 GLU A C 1
ATOM 753 O O . GLU A 1 95 ? -3.826 6.470 20.830 1.00 98.19 95 GLU A O 1
ATOM 758 N N . TYR A 1 96 ? -4.591 5.003 22.348 1.00 98.62 96 TYR A N 1
ATOM 759 C CA . TYR A 1 96 ? -5.662 4.486 21.499 1.00 98.62 96 TYR A CA 1
ATOM 760 C C . TYR A 1 96 ? -6.984 5.155 21.871 1.00 98.62 96 TYR A C 1
ATOM 762 O O . TYR A 1 96 ? -7.591 4.846 22.900 1.00 98.62 96 TYR A O 1
ATOM 770 N N . HIS A 1 97 ? -7.410 6.095 21.032 1.00 98.56 97 HIS A N 1
ATOM 771 C CA . HIS A 1 97 ? -8.607 6.891 21.248 1.00 98.56 97 HIS A CA 1
ATOM 772 C C . HIS A 1 97 ? -9.795 6.336 20.477 1.00 98.56 97 HIS A C 1
ATOM 774 O O . HIS A 1 97 ? -9.683 5.961 19.307 1.00 98.56 97 HIS A O 1
ATOM 780 N N . ILE A 1 98 ? -10.947 6.322 21.144 1.00 98.56 98 ILE A N 1
ATOM 781 C CA . ILE A 1 98 ? -12.208 5.827 20.600 1.00 98.56 98 ILE A CA 1
ATOM 782 C C . ILE A 1 98 ? -13.321 6.767 21.030 1.00 98.56 98 ILE A C 1
ATOM 784 O O . ILE A 1 98 ? -13.399 7.138 22.204 1.00 98.56 98 ILE A O 1
ATOM 788 N N . PHE A 1 99 ? -14.193 7.136 20.095 1.00 97.81 99 PHE A N 1
ATOM 789 C CA . PHE A 1 99 ? -15.343 7.969 20.417 1.00 97.81 99 PHE A CA 1
ATOM 790 C C . PHE A 1 99 ? -16.603 7.611 19.631 1.00 97.81 99 PHE A C 1
ATOM 792 O O . PHE A 1 99 ? -16.548 7.108 18.506 1.00 97.81 99 PHE A O 1
ATOM 799 N N . LEU A 1 100 ? -17.751 7.872 20.258 1.00 98.25 100 LEU A N 1
ATOM 800 C CA . LEU A 1 100 ? -19.087 7.705 19.694 1.00 98.25 100 LEU A CA 1
ATOM 801 C C . LEU A 1 100 ? -19.794 9.057 19.647 1.00 98.25 100 LEU A C 1
ATOM 803 O O . LEU A 1 100 ? -19.751 9.816 20.614 1.00 98.25 100 LEU A O 1
ATOM 807 N N . LEU A 1 101 ? -20.507 9.311 18.551 1.00 95.94 101 LEU A N 1
ATOM 808 C CA . LEU A 1 101 ? -21.440 10.432 18.430 1.00 95.94 101 LEU A CA 1
ATOM 809 C C . LEU A 1 101 ? -22.872 9.925 18.630 1.00 95.94 101 LEU A C 1
ATOM 811 O O . LEU A 1 101 ? -23.185 8.814 18.208 1.00 95.94 101 LEU A O 1
ATOM 815 N N . ASN A 1 102 ? -23.744 10.720 19.254 1.00 94.56 102 ASN A N 1
ATOM 816 C CA . ASN A 1 102 ? -25.066 10.286 19.747 1.00 94.56 102 ASN A CA 1
ATOM 817 C C . ASN A 1 102 ? -25.922 9.476 18.761 1.00 94.56 102 ASN A C 1
ATOM 819 O O . ASN A 1 102 ? -26.484 8.442 19.129 1.00 94.56 102 ASN A O 1
ATOM 823 N N . ASP A 1 103 ? -25.990 9.920 17.508 1.00 91.69 103 ASP A N 1
ATOM 824 C CA . ASP A 1 103 ? -26.949 9.410 16.522 1.00 91.69 103 ASP A CA 1
ATOM 825 C C . ASP A 1 103 ? -26.311 8.559 15.420 1.00 91.69 103 ASP A C 1
ATOM 827 O O . ASP A 1 103 ? -26.974 8.196 14.449 1.00 91.69 103 ASP A O 1
ATOM 831 N N . GLU A 1 104 ? -25.029 8.219 15.551 1.00 95.06 104 GLU A N 1
ATOM 832 C CA . GLU A 1 104 ? -24.285 7.559 14.481 1.00 95.06 104 GLU A CA 1
ATOM 833 C C . GLU A 1 104 ? -23.999 6.081 14.760 1.00 95.06 104 GLU A C 1
ATOM 835 O O . GLU A 1 104 ? -23.563 5.697 15.842 1.00 95.06 104 GLU A O 1
ATOM 840 N N . ALA A 1 105 ? -24.135 5.243 13.731 1.00 97.69 105 ALA A N 1
ATOM 841 C CA . ALA A 1 105 ? -23.642 3.864 13.729 1.00 97.69 105 ALA A CA 1
ATOM 842 C C . ALA A 1 105 ? -22.135 3.795 13.387 1.00 97.69 105 ALA A C 1
ATOM 844 O O . ALA A 1 105 ? -21.693 2.918 12.648 1.00 97.69 105 ALA A O 1
ATOM 845 N N . CYS A 1 106 ? -21.361 4.763 13.887 1.00 97.62 106 CYS A N 1
ATOM 846 C CA . CYS A 1 106 ? -19.914 4.865 13.706 1.00 97.62 106 CYS A CA 1
ATOM 847 C C . CYS A 1 106 ? -19.212 4.715 15.055 1.00 97.62 106 CYS A C 1
ATOM 849 O O . CYS A 1 106 ? -19.539 5.420 16.011 1.00 97.62 106 CYS A O 1
ATOM 851 N N . ILE A 1 107 ? -18.190 3.863 15.092 1.00 98.62 107 ILE A N 1
ATOM 852 C CA . ILE A 1 107 ? -17.158 3.888 16.128 1.00 98.62 107 ILE A CA 1
ATOM 853 C C . ILE A 1 107 ? -15.959 4.600 15.524 1.00 98.62 107 ILE A C 1
ATOM 855 O O . ILE A 1 107 ? -15.281 4.050 14.654 1.00 98.62 107 ILE A O 1
ATOM 859 N N . TYR A 1 108 ? -15.714 5.830 15.954 1.00 98.12 108 TYR A N 1
ATOM 860 C CA . TYR A 1 108 ? -14.578 6.594 15.473 1.00 98.12 108 TYR A CA 1
ATOM 861 C C . TYR A 1 108 ? -13.321 6.255 16.269 1.00 98.12 108 TYR A C 1
ATOM 863 O O . TYR A 1 108 ? -13.396 5.936 17.458 1.00 98.12 108 TYR A O 1
ATOM 871 N N . GLY A 1 109 ? -12.162 6.341 15.621 1.00 97.88 109 GLY A N 1
ATOM 872 C CA . GLY A 1 109 ? -10.888 6.088 16.277 1.00 97.88 109 GLY A CA 1
ATOM 873 C C . GLY A 1 109 ? -9.728 6.860 15.673 1.00 97.88 109 GLY A C 1
ATOM 874 O O . GLY A 1 109 ? -9.771 7.289 14.520 1.00 97.88 109 GLY A O 1
ATOM 875 N N . TYR A 1 110 ? -8.699 7.036 16.492 1.00 98.50 110 TYR A N 1
ATOM 876 C CA . TYR A 1 110 ? -7.378 7.511 16.097 1.00 98.50 110 TYR A CA 1
ATOM 877 C C . TYR A 1 110 ? -6.333 6.988 17.088 1.00 98.50 110 TYR A C 1
ATOM 879 O O . TYR A 1 110 ? -6.665 6.551 18.197 1.00 98.50 110 TYR A O 1
ATOM 887 N N . ILE A 1 111 ? -5.066 7.014 16.687 1.00 98.50 111 ILE A N 1
ATOM 888 C CA . ILE A 1 111 ? -3.934 6.645 17.539 1.00 98.50 111 ILE A CA 1
ATOM 889 C C . ILE A 1 111 ? -2.930 7.787 17.574 1.00 98.50 111 ILE A C 1
ATOM 891 O O . ILE A 1 111 ? -2.616 8.373 16.541 1.00 98.50 111 ILE A O 1
ATOM 895 N N . VAL A 1 112 ? -2.372 8.051 18.752 1.00 98.00 112 VAL A N 1
ATOM 896 C CA . VAL A 1 112 ? -1.134 8.825 18.876 1.00 98.00 112 VAL A CA 1
ATOM 897 C C . VAL A 1 112 ? -0.025 7.890 19.323 1.00 98.00 112 VAL A C 1
ATOM 899 O O . VAL A 1 112 ? -0.119 7.274 20.382 1.00 98.00 112 VAL A O 1
ATOM 902 N N . ALA A 1 113 ? 1.004 7.755 18.491 1.00 97.31 113 ALA A N 1
ATOM 903 C CA . ALA A 1 113 ? 2.168 6.926 18.774 1.00 97.31 113 ALA A CA 1
ATOM 904 C C . ALA A 1 113 ? 3.365 7.817 19.096 1.00 97.31 113 ALA A C 1
ATOM 906 O O . ALA A 1 113 ? 3.598 8.795 18.383 1.00 97.31 113 ALA A O 1
ATOM 907 N N . LYS A 1 114 ? 4.108 7.476 20.154 1.00 95.94 114 LYS A N 1
ATOM 908 C CA . LYS A 1 114 ? 5.252 8.263 20.622 1.00 95.94 114 LYS A CA 1
ATOM 909 C C . LYS A 1 114 ? 6.441 7.384 20.968 1.00 95.94 114 LYS A C 1
ATOM 911 O O . LYS A 1 114 ? 6.281 6.326 21.576 1.00 95.94 114 LYS A O 1
ATOM 916 N N . THR A 1 115 ? 7.633 7.856 20.641 1.00 93.38 115 THR A N 1
ATOM 917 C CA . THR A 1 115 ? 8.891 7.304 21.147 1.00 93.38 115 THR A CA 1
ATOM 918 C C . THR A 1 115 ? 9.509 8.239 22.178 1.00 93.38 115 THR A C 1
ATOM 920 O O . THR A 1 115 ? 9.293 9.452 22.175 1.00 93.38 115 THR A O 1
ATOM 923 N N . THR A 1 116 ? 10.293 7.659 23.083 1.00 86.00 116 THR A N 1
ATOM 924 C CA . THR A 1 116 ? 11.056 8.403 24.090 1.00 86.00 116 THR A CA 1
ATOM 925 C C . THR A 1 116 ? 12.504 8.593 23.612 1.00 86.00 116 THR A C 1
ATOM 927 O O . THR A 1 116 ? 12.738 8.970 22.465 1.00 86.00 116 THR A O 1
ATOM 930 N N . GLU A 1 117 ? 13.490 8.324 24.466 1.00 80.50 117 GLU A N 1
ATOM 931 C CA . GLU A 1 117 ? 14.929 8.479 24.195 1.00 80.50 117 GLU A CA 1
ATOM 932 C C . GLU A 1 117 ? 15.524 7.351 23.330 1.00 80.50 117 GLU A C 1
ATOM 934 O O . GLU A 1 117 ? 16.692 7.404 22.928 1.00 80.50 117 GLU A O 1
ATOM 939 N N . GLN A 1 118 ? 14.752 6.291 23.081 1.00 81.44 118 GLN A N 1
ATOM 940 C CA . GLN A 1 118 ? 15.206 5.096 22.375 1.00 81.44 118 GLN A CA 1
ATOM 941 C C . GLN A 1 118 ? 14.709 5.097 20.931 1.00 81.44 118 GLN A C 1
ATOM 943 O O . GLN A 1 118 ? 13.515 5.236 20.673 1.00 81.44 118 GLN A O 1
ATOM 948 N N . GLU A 1 119 ? 15.639 4.898 19.998 1.00 86.88 119 GLU A N 1
ATOM 949 C CA . GLU A 1 119 ? 15.290 4.504 18.637 1.00 86.88 119 GLU A CA 1
ATOM 950 C C . GLU A 1 119 ? 14.777 3.070 18.663 1.00 86.88 119 GLU A C 1
ATOM 952 O O . GLU A 1 119 ? 15.277 2.225 19.413 1.00 86.88 119 GLU A O 1
ATOM 957 N N . MET A 1 120 ? 13.784 2.786 17.831 1.00 92.81 120 MET A N 1
ATOM 958 C CA . MET A 1 120 ? 13.281 1.431 17.693 1.00 92.81 120 MET A CA 1
ATOM 959 C C . MET A 1 120 ? 12.818 1.161 16.271 1.00 92.81 120 MET A C 1
ATOM 961 O O . MET A 1 120 ? 12.327 2.040 15.564 1.00 92.81 120 MET A O 1
ATOM 965 N N . THR A 1 121 ? 12.953 -0.092 15.863 1.00 95.62 121 THR A N 1
ATOM 966 C CA . THR A 1 121 ? 12.466 -0.560 14.574 1.00 95.62 121 THR A CA 1
ATOM 967 C C . THR A 1 121 ? 11.148 -1.291 14.770 1.00 95.62 121 THR A C 1
ATOM 969 O O . THR A 1 121 ? 11.078 -2.219 15.575 1.00 95.62 121 THR A O 1
ATOM 972 N N . ILE A 1 122 ? 10.128 -0.940 13.990 1.00 96.81 122 ILE A N 1
ATOM 973 C CA . ILE A 1 122 ? 8.900 -1.736 13.897 1.00 96.81 122 ILE A CA 1
ATOM 974 C C . ILE A 1 122 ? 8.663 -2.206 12.465 1.00 96.81 122 ILE A C 1
ATOM 976 O O . ILE A 1 122 ? 8.883 -1.476 11.503 1.00 96.81 122 ILE A O 1
ATOM 980 N N . GLY A 1 123 ? 8.210 -3.445 12.315 1.00 95.81 123 GLY A N 1
ATOM 981 C CA . GLY A 1 123 ? 7.742 -3.988 11.044 1.00 95.81 123 GLY A CA 1
ATOM 982 C C . GLY A 1 123 ? 6.269 -3.689 10.783 1.00 95.81 123 GLY A C 1
ATOM 983 O O . GLY A 1 123 ? 5.862 -3.638 9.628 1.00 95.81 123 GLY A O 1
ATOM 984 N N . GLU A 1 124 ? 5.474 -3.485 11.835 1.00 96.50 124 GLU A N 1
ATOM 985 C CA . GLU A 1 124 ? 4.022 -3.286 11.755 1.00 96.50 124 GLU A CA 1
ATOM 986 C C . GLU A 1 124 ? 3.546 -2.401 12.917 1.00 96.50 124 GLU A C 1
ATOM 988 O O . GLU A 1 124 ? 4.084 -2.507 14.017 1.00 96.50 124 GLU A O 1
ATOM 993 N N . LEU A 1 125 ? 2.527 -1.574 12.676 1.00 98.25 125 LEU A N 1
ATOM 994 C CA . LEU A 1 125 ? 1.645 -0.946 13.668 1.00 98.25 125 LEU A CA 1
ATOM 995 C C . LEU A 1 125 ? 0.251 -0.904 13.044 1.00 98.25 125 LEU A C 1
ATOM 997 O O . LEU A 1 125 ? 0.092 -0.376 11.939 1.00 98.25 125 LEU A O 1
ATOM 1001 N N . ARG A 1 126 ? -0.753 -1.458 13.719 1.00 98.12 126 ARG A N 1
ATOM 1002 C CA . ARG A 1 126 ? -2.090 -1.612 13.137 1.00 98.12 126 ARG A CA 1
ATOM 1003 C C . ARG A 1 126 ? -3.188 -1.655 14.189 1.00 98.12 126 ARG A C 1
ATOM 1005 O O . ARG A 1 126 ? -2.943 -1.943 15.360 1.00 98.12 126 ARG A O 1
ATOM 1012 N N . THR A 1 127 ? -4.416 -1.438 13.734 1.00 98.56 127 THR A N 1
ATOM 1013 C CA . THR A 1 127 ? -5.620 -1.837 14.466 1.00 98.56 127 THR A CA 1
ATOM 1014 C C . THR A 1 127 ? -6.314 -2.997 13.768 1.00 98.56 127 THR A C 1
ATOM 1016 O O . THR A 1 127 ? -6.294 -3.113 12.539 1.00 98.56 127 THR A O 1
ATOM 1019 N N . VAL A 1 128 ? -6.913 -3.879 14.566 1.00 98.44 128 VAL A N 1
ATOM 1020 C CA . VAL A 1 128 ? -7.550 -5.105 14.083 1.00 98.44 128 VAL A CA 1
ATOM 1021 C C . VAL A 1 128 ? -8.957 -5.234 14.649 1.00 98.44 128 VAL A C 1
ATOM 1023 O O . VAL A 1 128 ? -9.164 -5.193 15.864 1.00 98.44 128 VAL A O 1
ATOM 1026 N N . TYR A 1 129 ? -9.920 -5.455 13.759 1.00 98.56 129 TYR A N 1
ATOM 1027 C CA . TYR A 1 129 ? -11.335 -5.620 14.073 1.00 98.56 129 TYR A CA 1
ATOM 1028 C C . TYR A 1 129 ? -11.782 -6.994 13.589 1.00 98.56 129 TYR A C 1
ATOM 1030 O O . TYR A 1 129 ? -11.996 -7.204 12.400 1.00 98.56 129 TYR A O 1
ATOM 1038 N N . ARG A 1 130 ? -11.892 -7.951 14.508 1.00 98.25 130 ARG A N 1
ATOM 1039 C CA . ARG A 1 130 ? -12.393 -9.296 14.216 1.00 98.25 130 ARG A CA 1
ATOM 1040 C C . ARG A 1 130 ? -13.877 -9.381 14.534 1.00 98.25 130 ARG A C 1
ATOM 1042 O O . ARG A 1 130 ? -14.297 -8.934 15.598 1.00 98.25 130 ARG A O 1
ATOM 1049 N N . LEU A 1 131 ? -14.652 -9.963 13.634 1.00 97.81 131 LEU A N 1
ATOM 1050 C CA . LEU A 1 131 ? -16.105 -10.062 13.716 1.00 97.81 131 LEU A CA 1
ATOM 1051 C C . LEU A 1 131 ? -16.547 -11.526 13.772 1.00 97.81 131 LEU A C 1
ATOM 1053 O O . LEU A 1 131 ? -15.774 -12.442 13.489 1.00 97.81 131 LEU A O 1
ATOM 1057 N N . ASN A 1 132 ? -17.816 -11.764 14.101 1.00 97.50 132 ASN A N 1
ATOM 1058 C CA . ASN A 1 132 ? -18.407 -13.088 13.944 1.00 97.50 132 ASN A CA 1
ATOM 1059 C C . ASN A 1 132 ? -18.464 -13.462 12.454 1.00 97.50 132 ASN A C 1
ATOM 1061 O O . ASN A 1 132 ? -19.363 -13.020 11.740 1.00 97.50 132 ASN A O 1
ATOM 1065 N N . HIS A 1 133 ? -17.556 -14.325 11.994 1.00 97.00 133 HIS A N 1
ATOM 1066 C CA . HIS A 1 133 ? -17.500 -14.784 10.596 1.00 97.00 133 HIS A CA 1
ATOM 1067 C C . HIS A 1 133 ? -18.845 -15.303 10.063 1.00 97.00 133 HIS A C 1
ATOM 1069 O O . HIS A 1 133 ? -19.153 -15.126 8.892 1.00 97.00 133 HIS A O 1
ATOM 1075 N N . SER A 1 134 ? -19.693 -15.888 10.915 1.00 96.12 134 SER A N 1
ATOM 1076 C CA . SER A 1 134 ? -21.001 -16.396 10.474 1.00 96.12 134 SER A CA 1
ATOM 1077 C C . SER A 1 134 ? -21.995 -15.274 10.143 1.00 96.12 134 SER A C 1
ATOM 1079 O O . SER A 1 134 ? -22.904 -15.491 9.351 1.00 96.12 134 SER A O 1
ATOM 1081 N N . LEU A 1 135 ? -21.831 -14.088 10.740 1.00 97.12 135 LEU A N 1
ATOM 1082 C CA . LEU A 1 135 ? -22.606 -12.884 10.413 1.00 97.12 135 LEU A CA 1
ATOM 1083 C C . LEU A 1 135 ? -21.961 -12.068 9.285 1.00 97.12 135 LEU A C 1
ATOM 1085 O O . LEU A 1 135 ? -22.664 -11.349 8.580 1.00 97.12 135 LEU A O 1
ATOM 1089 N N . PHE A 1 136 ? -20.642 -12.191 9.119 1.00 97.75 136 PHE A N 1
ATOM 1090 C CA . PHE A 1 136 ? -19.836 -11.444 8.155 1.00 97.75 136 PHE A CA 1
ATOM 1091 C C . PHE A 1 136 ? -18.967 -12.384 7.293 1.00 97.75 136 PHE A C 1
ATOM 1093 O O . PHE A 1 136 ? -17.744 -12.348 7.401 1.00 97.75 136 PHE A O 1
ATOM 1100 N N . PRO A 1 137 ? -19.559 -13.273 6.472 1.00 97.25 137 PRO A N 1
ATOM 1101 C CA . PRO A 1 137 ? -18.797 -14.262 5.713 1.00 97.25 137 PRO A CA 1
ATOM 1102 C C . PRO A 1 137 ? -18.172 -13.712 4.426 1.00 97.25 137 PRO A C 1
ATOM 1104 O O . PRO A 1 137 ? -17.393 -14.427 3.796 1.00 97.25 137 PRO A O 1
ATOM 1107 N N . ILE A 1 138 ? -18.533 -12.502 3.985 1.00 98.00 138 ILE A N 1
ATOM 1108 C CA . ILE A 1 138 ? -18.083 -11.931 2.712 1.00 98.00 138 ILE A CA 1
ATOM 1109 C C . ILE A 1 138 ? -17.183 -10.733 2.984 1.00 98.00 138 ILE A C 1
ATOM 1111 O O . ILE A 1 138 ? -17.587 -9.786 3.654 1.00 98.00 138 ILE A O 1
ATOM 1115 N N . ALA A 1 139 ? -15.982 -10.759 2.417 1.00 98.19 139 ALA A N 1
ATOM 1116 C CA . ALA A 1 139 ? -15.049 -9.644 2.453 1.00 98.19 139 ALA A CA 1
ATOM 1117 C C . ALA A 1 139 ? -15.196 -8.759 1.213 1.00 98.19 139 ALA A C 1
ATOM 1119 O O . ALA A 1 139 ? -15.569 -9.238 0.136 1.00 98.19 139 ALA A O 1
ATOM 1120 N N . TYR A 1 140 ? -14.865 -7.481 1.372 1.00 98.38 140 TYR A N 1
ATOM 1121 C CA . TYR A 1 140 ? -14.879 -6.478 0.317 1.00 98.38 140 TYR A CA 1
ATOM 1122 C C . TYR A 1 140 ? -13.662 -5.555 0.437 1.00 98.38 140 TYR A C 1
ATOM 1124 O O . TYR A 1 140 ? -13.436 -4.938 1.483 1.00 98.38 140 TYR A O 1
ATOM 1132 N N . THR A 1 141 ? -12.944 -5.424 -0.671 1.00 97.94 141 THR A N 1
ATOM 1133 C CA . THR A 1 141 ? -12.046 -4.319 -1.016 1.00 97.94 141 THR A CA 1
ATOM 1134 C C . THR A 1 141 ? -12.478 -3.772 -2.379 1.00 97.94 141 THR A C 1
ATOM 1136 O O . THR A 1 141 ? -13.380 -4.318 -3.021 1.00 97.94 141 THR A O 1
ATOM 1139 N N . SER A 1 142 ? -11.852 -2.696 -2.842 1.00 96.19 142 SER A N 1
ATOM 1140 C CA . SER A 1 142 ? -12.162 -2.105 -4.150 1.00 96.19 142 SER A CA 1
ATOM 1141 C C . SER A 1 142 ? -11.748 -3.011 -5.311 1.00 96.19 142 SER A C 1
ATOM 1143 O O . SER A 1 142 ? -12.358 -2.970 -6.375 1.00 96.19 142 SER A O 1
ATOM 1145 N N . GLU A 1 143 ? -10.756 -3.872 -5.088 1.00 93.75 143 GLU A N 1
ATOM 1146 C CA . GLU A 1 143 ? -10.256 -4.850 -6.051 1.00 93.75 143 GLU A CA 1
ATOM 1147 C C . GLU A 1 143 ? -11.046 -6.163 -6.022 1.00 93.75 143 GLU A C 1
ATOM 1149 O O . GLU A 1 143 ? -11.166 -6.835 -7.049 1.00 93.75 143 GLU A O 1
ATOM 1154 N N . ARG A 1 144 ? -11.550 -6.582 -4.850 1.00 95.12 144 ARG A N 1
ATOM 1155 C CA . ARG A 1 144 ? -12.093 -7.933 -4.678 1.00 95.12 144 ARG A CA 1
ATOM 1156 C C . ARG A 1 144 ? -13.221 -8.023 -3.661 1.00 95.12 144 ARG A C 1
ATOM 1158 O O . ARG A 1 144 ? -13.142 -7.534 -2.539 1.00 95.12 144 ARG A O 1
ATOM 1165 N N . GLN A 1 145 ? -14.231 -8.806 -4.023 1.00 96.06 145 GLN A N 1
ATOM 1166 C CA . GLN A 1 145 ? -15.352 -9.171 -3.166 1.00 96.06 145 GLN A CA 1
ATOM 1167 C C . GLN A 1 145 ? -15.541 -10.687 -3.200 1.00 96.06 145 GLN A C 1
ATOM 1169 O O . GLN A 1 145 ? -15.542 -11.285 -4.274 1.00 96.06 145 GLN A O 1
ATOM 1174 N N . GLY A 1 146 ? -15.679 -11.337 -2.043 1.00 96.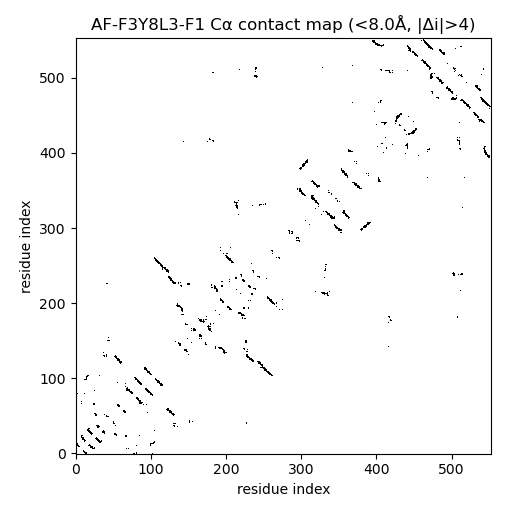38 146 GLY A N 1
ATOM 1175 C CA . GLY A 1 146 ? -15.874 -12.789 -2.030 1.00 96.38 146 GLY A CA 1
ATOM 1176 C C . GLY A 1 146 ? -15.971 -13.421 -0.649 1.00 96.38 146 GLY A C 1
ATOM 1177 O O . GLY A 1 146 ? -15.576 -12.832 0.362 1.00 96.38 146 GLY A O 1
ATOM 1178 N N . ILE A 1 147 ? -16.520 -14.637 -0.624 1.00 97.25 147 ILE A N 1
ATOM 1179 C CA . ILE A 1 147 ? -16.684 -15.431 0.595 1.00 97.25 147 ILE A CA 1
ATOM 1180 C C . ILE A 1 147 ? -15.306 -15.724 1.186 1.00 97.25 147 ILE A C 1
ATOM 1182 O O . ILE A 1 147 ? -14.375 -16.095 0.474 1.00 97.25 147 ILE A O 1
ATOM 1186 N N . GLN A 1 148 ? -15.190 -15.582 2.500 1.00 96.62 148 GLN A N 1
ATOM 1187 C CA . GLN A 1 148 ? -13.984 -15.903 3.244 1.00 96.62 148 GLN A CA 1
ATOM 1188 C C . GLN A 1 148 ? -14.054 -17.313 3.842 1.00 96.62 148 GLN A C 1
ATOM 1190 O O . GLN A 1 148 ? -15.099 -17.701 4.380 1.00 96.62 148 GLN A O 1
ATOM 1195 N N . PRO A 1 149 ? -12.956 -18.085 3.808 1.00 96.69 149 PRO A N 1
ATOM 1196 C CA . PRO A 1 149 ? -12.872 -19.346 4.534 1.00 96.69 149 PRO A CA 1
ATOM 1197 C C . PRO A 1 149 ? -12.785 -19.101 6.053 1.00 96.69 149 PRO A C 1
ATOM 1199 O O . PRO A 1 149 ? -12.684 -17.965 6.515 1.00 96.69 149 PRO A O 1
ATOM 1202 N N . LYS A 1 150 ? -12.822 -20.181 6.840 1.00 95.88 150 LYS A N 1
ATOM 1203 C CA . LYS A 1 150 ? -12.487 -20.166 8.277 1.00 95.88 150 LYS A CA 1
ATOM 1204 C C . LYS A 1 150 ? -11.099 -20.759 8.496 1.00 95.88 150 LYS A C 1
ATOM 1206 O O . LYS A 1 150 ? -10.761 -21.718 7.795 1.00 95.88 150 LYS A O 1
ATOM 1211 N N . ALA A 1 151 ? -10.347 -20.326 9.510 1.00 95.62 151 ALA A N 1
ATOM 1212 C CA . ALA A 1 151 ? -9.067 -20.960 9.861 1.00 95.62 151 ALA A CA 1
ATOM 1213 C C . ALA A 1 151 ? -9.195 -22.475 10.060 1.00 95.62 151 ALA A C 1
ATOM 1215 O O . ALA A 1 151 ? -8.356 -23.249 9.606 1.00 95.62 151 ALA A O 1
ATOM 1216 N N . SER A 1 152 ? -10.272 -22.917 10.713 1.00 95.19 152 SER A N 1
ATOM 1217 C CA . SER A 1 152 ? -10.548 -24.338 10.962 1.00 95.19 152 SER A CA 1
ATOM 1218 C C . SER A 1 152 ? -10.782 -25.155 9.687 1.00 95.19 152 SER A C 1
ATOM 1220 O O . SER A 1 152 ? -10.585 -26.371 9.692 1.00 95.19 152 SER A O 1
ATOM 1222 N N . TYR A 1 153 ? -11.199 -24.508 8.595 1.00 96.75 153 TYR A N 1
ATOM 1223 C CA . TYR A 1 153 ? -11.276 -25.123 7.275 1.00 96.75 153 TYR A CA 1
ATOM 1224 C C . TYR A 1 153 ? -9.891 -25.190 6.628 1.00 96.75 153 TYR A C 1
ATOM 1226 O O . TYR A 1 153 ? -9.462 -26.273 6.239 1.00 96.75 153 TYR A O 1
ATOM 1234 N N . LEU A 1 154 ? -9.176 -24.060 6.589 1.00 96.69 154 LEU A N 1
ATOM 1235 C CA . LEU A 1 154 ? -7.839 -23.949 5.993 1.00 96.69 154 LEU A CA 1
ATOM 1236 C C . LEU A 1 154 ? -6.837 -24.932 6.615 1.00 96.69 154 LEU A C 1
ATOM 1238 O O . LEU A 1 154 ? -6.094 -25.593 5.896 1.00 96.69 154 LEU A O 1
ATOM 1242 N N . ALA A 1 155 ? -6.884 -25.108 7.939 1.00 95.94 155 ALA A N 1
ATOM 1243 C CA . ALA A 1 155 ? -5.995 -25.995 8.692 1.00 95.94 155 ALA A CA 1
ATOM 1244 C C . ALA A 1 155 ? -6.084 -27.487 8.304 1.00 95.94 155 ALA A C 1
ATOM 1246 O O . ALA A 1 155 ? -5.274 -28.285 8.773 1.00 95.94 155 ALA A O 1
ATOM 1247 N N . LYS A 1 156 ? -7.067 -27.881 7.484 1.00 97.00 156 LYS A N 1
ATOM 1248 C CA . LYS A 1 156 ? -7.220 -29.251 6.969 1.00 97.00 156 LYS A CA 1
ATOM 1249 C C . LYS A 1 156 ? -6.396 -29.516 5.710 1.00 97.00 156 LYS A C 1
ATOM 1251 O O . LYS A 1 156 ? -6.287 -30.671 5.306 1.00 97.00 156 LYS A O 1
ATOM 1256 N N . PHE A 1 157 ? -5.862 -28.473 5.079 1.00 97.19 157 PHE A N 1
ATOM 1257 C CA . PHE A 1 157 ? -5.225 -28.565 3.773 1.00 97.19 157 PHE A CA 1
ATOM 1258 C C . PHE A 1 157 ? -3.751 -28.184 3.810 1.00 97.19 157 PHE A C 1
ATOM 1260 O O . PHE A 1 157 ? -3.224 -27.680 4.803 1.00 97.19 157 PHE A O 1
ATOM 1267 N N . LYS A 1 158 ? -3.069 -28.459 2.697 1.00 97.00 158 LYS A N 1
ATOM 1268 C CA . LYS A 1 158 ? -1.641 -28.212 2.544 1.00 97.00 158 LYS A CA 1
ATOM 1269 C C . LYS A 1 158 ? -1.361 -26.711 2.571 1.00 97.00 158 LYS A C 1
ATOM 1271 O O . LYS A 1 158 ? -1.825 -25.966 1.710 1.00 97.00 158 LYS A O 1
ATOM 1276 N N . GLN A 1 159 ? -0.550 -26.297 3.536 1.00 96.00 159 GLN A N 1
ATOM 1277 C CA . GLN A 1 159 ? -0.004 -24.950 3.599 1.00 96.00 159 GLN A CA 1
ATOM 1278 C C . GLN A 1 159 ? 1.211 -24.841 2.662 1.00 96.00 159 GLN A C 1
ATOM 1280 O O . GLN A 1 159 ? 2.153 -25.625 2.774 1.00 96.00 159 GLN A O 1
ATOM 1285 N N . LEU A 1 160 ? 1.177 -23.891 1.725 1.00 94.31 160 LEU A N 1
ATOM 1286 C CA . LEU A 1 160 ? 2.248 -23.645 0.747 1.00 94.31 160 LEU A CA 1
ATOM 1287 C C . LEU A 1 160 ? 3.244 -22.582 1.231 1.00 94.31 160 LEU A C 1
ATOM 1289 O O . LEU A 1 160 ? 4.427 -22.650 0.914 1.00 94.31 160 LEU A O 1
ATOM 1293 N N . GLN A 1 161 ? 2.758 -21.598 1.989 1.00 92.81 161 GLN A N 1
ATOM 1294 C CA . GLN A 1 161 ? 3.543 -20.514 2.589 1.00 92.81 161 GLN A CA 1
ATOM 1295 C C . GLN A 1 161 ? 2.752 -19.882 3.753 1.00 92.81 161 GLN A C 1
ATOM 1297 O O . GLN A 1 161 ? 1.707 -20.411 4.147 1.00 92.81 161 GLN A O 1
ATOM 1302 N N . ASP A 1 162 ? 3.227 -18.765 4.316 1.00 91.38 162 ASP A N 1
ATOM 1303 C CA . ASP A 1 162 ? 2.525 -18.043 5.384 1.00 91.38 162 ASP A CA 1
ATOM 1304 C C . ASP A 1 162 ? 1.065 -17.772 4.986 1.00 91.38 162 ASP A C 1
ATOM 1306 O O . ASP A 1 162 ? 0.788 -17.135 3.966 1.00 91.38 162 ASP A O 1
ATOM 1310 N N . GLU A 1 163 ? 0.141 -18.337 5.766 1.00 93.50 163 GLU A N 1
ATOM 1311 C CA . GLU A 1 163 ? -1.311 -18.211 5.592 1.00 93.50 163 GLU A CA 1
ATOM 1312 C C . GLU A 1 163 ? -1.798 -18.378 4.137 1.00 93.50 163 GLU A C 1
ATOM 1314 O O . GLU A 1 163 ? -2.624 -17.607 3.637 1.00 93.50 163 GLU A O 1
ATOM 1319 N N . THR A 1 164 ? -1.246 -19.373 3.435 1.00 95.75 164 THR A N 1
ATOM 1320 C CA . THR A 1 164 ? -1.569 -19.686 2.037 1.00 95.75 164 THR A CA 1
ATOM 1321 C C . THR A 1 164 ? -1.727 -21.190 1.853 1.00 95.75 164 THR A C 1
ATOM 1323 O O . THR A 1 164 ? -0.829 -21.955 2.209 1.00 95.75 164 THR A O 1
ATOM 1326 N N . PHE A 1 165 ? -2.854 -21.610 1.284 1.00 97.56 165 PHE A N 1
ATOM 1327 C CA . PHE A 1 165 ? -3.327 -22.991 1.315 1.00 97.56 165 PHE A CA 1
ATOM 1328 C C . PHE A 1 165 ? -3.838 -23.440 -0.052 1.00 97.56 165 PHE A C 1
ATOM 1330 O O . PHE A 1 165 ? -4.542 -22.697 -0.736 1.00 97.56 165 PHE A O 1
ATOM 1337 N N . GLU A 1 166 ? -3.519 -24.677 -0.421 1.00 97.88 166 GLU A N 1
ATOM 1338 C CA . GLU A 1 166 ? -4.089 -25.349 -1.589 1.00 97.88 166 GLU A CA 1
ATOM 1339 C C . GLU A 1 166 ? -5.453 -25.950 -1.221 1.00 97.88 166 GLU A C 1
ATOM 1341 O O . GLU A 1 166 ? -5.542 -26.785 -0.323 1.00 97.88 166 GLU A O 1
ATOM 1346 N N . LEU A 1 167 ? -6.521 -25.513 -1.888 1.00 97.56 167 LEU A N 1
ATOM 1347 C CA . LEU A 1 167 ? -7.905 -25.868 -1.592 1.00 97.56 167 LEU A CA 1
ATOM 1348 C C . LEU A 1 167 ? -8.546 -26.624 -2.768 1.00 97.56 167 LEU A C 1
ATOM 1350 O O . LEU A 1 167 ? -8.490 -26.145 -3.904 1.00 97.56 167 LEU A O 1
ATOM 1354 N N . PRO A 1 168 ? -9.246 -27.747 -2.517 1.00 96.38 168 PRO A N 1
ATOM 1355 C CA . PRO A 1 168 ? -9.960 -28.480 -3.566 1.00 96.38 168 PRO A CA 1
ATOM 1356 C C . PRO A 1 168 ? -11.155 -27.696 -4.134 1.00 96.38 168 PRO A C 1
ATOM 1358 O O . PRO A 1 168 ? -11.553 -27.916 -5.273 1.00 96.38 168 PRO A O 1
ATOM 1361 N N . ASP A 1 169 ? -11.721 -26.771 -3.356 1.00 96.00 169 ASP A N 1
ATOM 1362 C CA . ASP A 1 169 ? -12.844 -25.902 -3.716 1.00 96.00 169 ASP A CA 1
ATOM 1363 C C . ASP A 1 169 ? -12.422 -24.425 -3.815 1.00 96.00 169 ASP A C 1
ATOM 1365 O O . ASP A 1 169 ? -13.231 -23.528 -3.578 1.00 96.00 169 ASP A O 1
ATOM 1369 N N . GLY A 1 170 ? -11.157 -24.159 -4.173 1.00 94.38 170 GLY A N 1
ATOM 1370 C CA . GLY A 1 170 ? -10.560 -22.818 -4.159 1.00 94.38 170 GLY A CA 1
ATOM 1371 C C . GLY A 1 170 ? -11.400 -21.739 -4.849 1.00 94.38 170 GLY A C 1
ATOM 1372 O O . GLY A 1 170 ? -11.553 -20.660 -4.284 1.00 94.38 170 GLY A O 1
ATOM 1373 N N . SER A 1 171 ? -12.066 -22.062 -5.967 1.00 93.69 171 SER A N 1
ATOM 1374 C CA . SER A 1 171 ? -12.984 -21.158 -6.694 1.00 93.69 171 SER A CA 1
ATOM 1375 C C . SER A 1 171 ? -14.081 -20.500 -5.838 1.00 93.69 171 SER A C 1
ATOM 1377 O O . SER A 1 171 ? -14.616 -19.459 -6.211 1.00 93.69 171 SER A O 1
ATOM 1379 N N . LYS A 1 172 ? -14.419 -21.076 -4.678 1.00 95.06 172 LYS A N 1
ATOM 1380 C CA . LYS A 1 172 ? -15.372 -20.499 -3.722 1.00 95.06 172 LYS A CA 1
ATOM 1381 C C . LYS A 1 172 ? -14.810 -19.296 -2.955 1.00 95.06 172 LYS A C 1
ATOM 1383 O O . LYS A 1 172 ? -15.575 -18.427 -2.542 1.00 95.06 172 LYS A O 1
ATOM 1388 N N . TYR A 1 173 ? -13.500 -19.272 -2.726 1.00 95.69 173 TYR A N 1
ATOM 1389 C CA . TYR A 1 173 ? -12.818 -18.295 -1.871 1.00 95.69 173 TYR A CA 1
ATOM 1390 C C . TYR A 1 173 ? -11.804 -17.440 -2.640 1.00 95.69 173 TYR A C 1
ATOM 1392 O O . TYR A 1 173 ? -11.407 -16.375 -2.164 1.00 95.69 173 TYR A O 1
ATOM 1400 N N . THR A 1 174 ? -11.354 -17.910 -3.807 1.00 95.44 174 THR A N 1
ATOM 1401 C CA . THR A 1 174 ? -10.316 -17.286 -4.629 1.00 95.44 174 THR A CA 1
ATOM 1402 C C . THR A 1 174 ? -10.445 -17.600 -6.116 1.00 95.44 174 THR A C 1
ATOM 1404 O O . THR A 1 174 ? -11.330 -18.334 -6.535 1.00 95.44 174 THR A O 1
ATOM 1407 N N . ASN A 1 175 ? -9.580 -17.004 -6.932 1.00 95.19 175 ASN A N 1
ATOM 1408 C CA . ASN A 1 175 ? -9.535 -17.148 -8.387 1.00 95.19 175 ASN A CA 1
ATOM 1409 C C . ASN A 1 175 ? -8.626 -18.300 -8.863 1.00 95.19 175 ASN A C 1
ATOM 1411 O O . ASN A 1 175 ? -8.267 -18.354 -10.036 1.00 95.19 175 ASN A O 1
ATOM 1415 N N . SER A 1 176 ? -8.246 -19.221 -7.974 1.00 95.94 176 SER A N 1
ATOM 1416 C CA . SER A 1 176 ? -7.479 -20.431 -8.300 1.00 95.94 176 SER A CA 1
ATOM 1417 C C . SER A 1 176 ? -7.721 -21.545 -7.267 1.00 95.94 176 SER A C 1
ATOM 1419 O O . SER A 1 176 ? -8.600 -21.433 -6.412 1.00 95.94 176 SER A O 1
ATOM 1421 N N . SER A 1 177 ? -6.942 -22.629 -7.324 1.00 96.12 177 SER A N 1
ATOM 1422 C CA . SER A 1 177 ? -6.891 -23.646 -6.265 1.00 96.12 177 SER A CA 1
ATOM 1423 C C . SER A 1 177 ? -6.075 -23.212 -5.041 1.00 96.12 177 SER A C 1
ATOM 1425 O O . SER A 1 177 ? -5.957 -23.985 -4.098 1.00 96.12 177 SER A O 1
ATOM 1427 N N . VAL A 1 178 ? -5.503 -22.005 -5.013 1.00 97.56 178 VAL A N 1
ATOM 1428 C CA . VAL A 1 178 ? -4.674 -21.522 -3.902 1.00 97.56 178 VAL A CA 1
ATOM 1429 C C . VAL A 1 178 ? -5.279 -20.261 -3.304 1.00 97.56 178 VAL A C 1
ATOM 1431 O O . VAL A 1 178 ? -5.326 -19.212 -3.946 1.00 97.56 178 VAL A O 1
ATOM 1434 N N . TYR A 1 179 ? -5.711 -20.365 -2.049 1.00 97.69 179 TYR A N 1
ATOM 1435 C CA . TYR A 1 179 ? -6.154 -19.232 -1.243 1.00 97.69 179 TYR A CA 1
ATOM 1436 C C . TYR A 1 179 ? -4.979 -18.661 -0.454 1.00 97.69 179 TYR A C 1
ATOM 1438 O O . TYR A 1 179 ? -4.220 -19.413 0.158 1.00 97.69 179 TYR A O 1
ATOM 1446 N N . SER A 1 180 ? -4.868 -17.338 -0.394 1.00 96.44 180 SER A N 1
ATOM 1447 C CA . SER A 1 180 ? -3.925 -16.645 0.481 1.00 96.44 180 SER A CA 1
ATOM 1448 C C . SER A 1 180 ? -4.612 -15.507 1.219 1.00 96.44 180 SER A C 1
ATOM 1450 O O . SER A 1 180 ? -5.460 -14.829 0.646 1.00 96.44 180 SER A O 1
ATOM 1452 N N . LYS A 1 181 ? -4.189 -15.199 2.454 1.00 94.00 181 LYS A N 1
ATOM 1453 C CA . LYS A 1 181 ? -4.599 -13.934 3.098 1.00 94.00 181 LYS A CA 1
ATOM 1454 C C . LYS A 1 181 ? -4.228 -12.703 2.259 1.00 94.00 181 LYS A C 1
ATOM 1456 O O . LYS A 1 181 ? -4.905 -11.685 2.336 1.00 94.00 181 LYS A O 1
ATOM 1461 N N . TYR A 1 182 ? -3.168 -12.796 1.449 1.00 96.44 182 TYR A N 1
ATOM 1462 C CA . TYR A 1 182 ? -2.694 -11.683 0.629 1.00 96.44 182 TYR A CA 1
ATOM 1463 C C . TYR A 1 182 ? -3.611 -11.362 -0.547 1.00 96.44 182 TYR A C 1
ATOM 1465 O O . TYR A 1 182 ? -3.494 -10.270 -1.084 1.00 96.44 182 TYR A O 1
ATOM 1473 N N . ASP A 1 183 ? -4.525 -12.259 -0.917 1.00 96.94 183 ASP A N 1
ATOM 1474 C CA . ASP A 1 183 ? -5.508 -12.075 -1.991 1.00 96.94 183 ASP A CA 1
ATOM 1475 C C . ASP A 1 183 ? -6.351 -10.797 -1.847 1.00 96.94 183 ASP A C 1
ATOM 1477 O O . ASP A 1 183 ? -6.833 -10.264 -2.844 1.00 96.94 183 ASP A O 1
ATOM 1481 N N . TYR A 1 184 ? -6.528 -10.326 -0.610 1.00 96.50 184 TYR A N 1
ATOM 1482 C CA . TYR A 1 184 ? -7.306 -9.141 -0.247 1.00 96.50 184 TYR A CA 1
ATOM 1483 C C . TYR A 1 184 ? -6.428 -7.979 0.254 1.00 96.50 184 TYR A C 1
ATOM 1485 O O . TYR A 1 184 ? -6.889 -7.094 0.980 1.00 96.50 184 TYR A O 1
ATOM 1493 N N . ALA A 1 185 ? -5.141 -7.983 -0.097 1.00 97.44 185 ALA A N 1
ATOM 1494 C CA . ALA A 1 185 ? -4.329 -6.779 -0.002 1.00 97.44 185 ALA A CA 1
ATOM 1495 C C . ALA A 1 185 ? -4.633 -5.846 -1.180 1.00 97.44 185 ALA A C 1
ATOM 1497 O O . ALA A 1 185 ? -4.800 -6.306 -2.311 1.00 97.44 185 ALA A O 1
ATOM 1498 N N . GLY A 1 186 ? -4.645 -4.547 -0.908 1.00 96.75 186 GLY A N 1
ATOM 1499 C CA . GLY A 1 186 ? -4.984 -3.511 -1.881 1.00 96.75 186 GLY A CA 1
ATOM 1500 C C . GLY A 1 186 ? -4.163 -2.248 -1.675 1.00 96.75 186 GLY A C 1
ATOM 1501 O O . GLY A 1 186 ? -3.457 -2.112 -0.667 1.00 96.75 186 GLY A O 1
ATOM 1502 N N . TYR A 1 187 ? -4.237 -1.330 -2.635 1.00 97.44 187 TYR A N 1
ATOM 1503 C CA . TYR A 1 187 ? -3.642 -0.003 -2.488 1.00 97.44 187 TYR A CA 1
ATOM 1504 C C . TYR A 1 187 ? -4.467 0.837 -1.521 1.00 97.44 187 TYR A C 1
ATOM 1506 O O . TYR A 1 187 ? -5.692 0.876 -1.634 1.00 97.44 187 TYR A O 1
ATOM 1514 N N . PHE A 1 188 ? -3.817 1.579 -0.622 1.00 97.25 188 PHE A N 1
ATOM 1515 C CA . PHE A 1 188 ? -4.562 2.522 0.219 1.00 97.25 188 PHE A CA 1
ATOM 1516 C C . PHE A 1 188 ? -5.268 3.591 -0.623 1.00 97.25 188 PHE A C 1
ATOM 1518 O O . PHE A 1 188 ? -6.437 3.863 -0.371 1.00 97.25 188 PHE A O 1
ATOM 1525 N N . LYS A 1 189 ? -4.609 4.107 -1.675 1.00 95.81 189 LYS A N 1
ATOM 1526 C CA . LYS A 1 189 ? -5.178 5.143 -2.555 1.00 95.81 189 LYS A CA 1
ATOM 1527 C C . LYS A 1 189 ? -6.482 4.731 -3.242 1.00 95.81 189 LYS A C 1
ATOM 1529 O O . LYS A 1 189 ? -7.333 5.573 -3.501 1.00 95.81 189 LYS A O 1
ATOM 1534 N N . ASP A 1 190 ? -6.630 3.440 -3.538 1.00 96.19 190 ASP A N 1
ATOM 1535 C CA . ASP A 1 190 ? -7.769 2.918 -4.293 1.00 96.19 190 ASP A CA 1
ATOM 1536 C C . ASP A 1 190 ? -8.893 2.432 -3.360 1.00 96.19 190 ASP A C 1
ATOM 1538 O O . ASP A 1 190 ? -9.984 2.105 -3.822 1.00 96.19 190 ASP A O 1
ATOM 1542 N N . ASN A 1 191 ? -8.668 2.413 -2.037 1.00 97.62 191 ASN A N 1
ATOM 1543 C CA . ASN A 1 191 ? -9.597 1.884 -1.040 1.00 97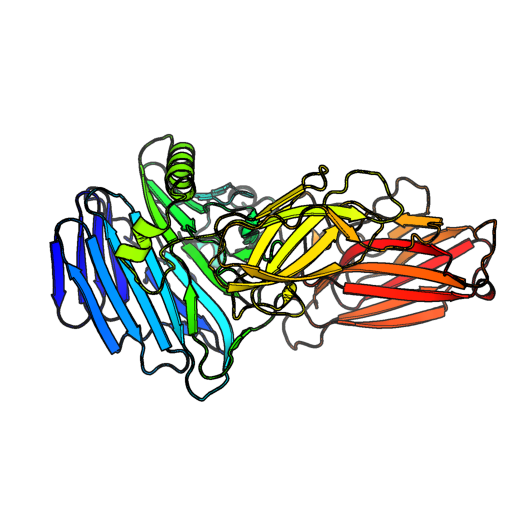.62 191 ASN A CA 1
ATOM 1544 C C . ASN A 1 191 ? -10.083 2.962 -0.063 1.00 97.62 191 ASN A C 1
ATOM 1546 O O . ASN A 1 191 ? -9.627 3.067 1.073 1.00 97.62 191 ASN A O 1
ATOM 1550 N N . ASN A 1 192 ? -11.115 3.702 -0.474 1.00 96.44 192 ASN A N 1
ATOM 1551 C CA . ASN A 1 192 ? -11.796 4.677 0.392 1.00 96.44 192 ASN A CA 1
ATOM 1552 C C . ASN A 1 192 ? -12.621 4.033 1.525 1.00 96.44 192 ASN A C 1
ATOM 1554 O O . ASN A 1 192 ? -13.050 4.723 2.448 1.00 96.44 192 ASN A O 1
ATOM 1558 N N . PHE A 1 193 ? -12.882 2.728 1.434 1.00 98.56 193 PHE A N 1
ATOM 1559 C CA . PHE A 1 193 ? -13.405 1.888 2.506 1.00 98.56 193 PHE A CA 1
ATOM 1560 C C . PHE A 1 193 ? -13.153 0.412 2.179 1.00 98.56 193 PHE A C 1
ATOM 1562 O O . PHE A 1 193 ? -13.019 0.034 1.015 1.00 98.56 193 PHE A O 1
ATOM 1569 N N . TRP A 1 194 ? -13.144 -0.434 3.202 1.00 98.81 194 TRP A N 1
ATOM 1570 C CA . TRP A 1 194 ? -13.105 -1.892 3.071 1.00 98.81 194 TRP A CA 1
ATOM 1571 C C . TRP A 1 194 ? -13.806 -2.526 4.266 1.00 98.81 194 TRP A C 1
ATOM 1573 O O . TRP A 1 194 ? -14.087 -1.854 5.257 1.00 98.81 194 TRP A O 1
ATOM 1583 N N . GLY A 1 195 ? -14.134 -3.810 4.200 1.00 98.62 195 GLY A N 1
ATOM 1584 C CA . GLY A 1 195 ? -14.820 -4.431 5.325 1.00 98.62 195 GLY A CA 1
ATOM 1585 C C . GLY A 1 195 ? -15.373 -5.809 5.047 1.00 98.62 195 GLY A C 1
ATOM 1586 O O . GLY A 1 195 ? -14.999 -6.471 4.077 1.00 98.62 195 GLY A O 1
ATOM 1587 N N . GLN A 1 196 ? -16.274 -6.234 5.928 1.00 98.50 196 GLN A N 1
ATOM 1588 C CA . GLN A 1 196 ? -16.976 -7.502 5.799 1.00 98.50 196 GLN A CA 1
ATOM 1589 C C . GLN A 1 196 ? -18.476 -7.316 5.972 1.00 98.50 196 GLN A C 1
ATOM 1591 O O . GLN A 1 196 ? -18.939 -6.445 6.709 1.00 98.50 196 GLN A O 1
ATOM 1596 N N . TYR A 1 197 ? -19.250 -8.146 5.289 1.00 98.50 197 TYR A N 1
ATOM 1597 C CA . TYR A 1 197 ? -20.702 -8.112 5.345 1.00 98.50 197 TYR A CA 1
ATOM 1598 C C . TYR A 1 197 ? -21.290 -9.517 5.180 1.00 98.50 197 TYR A C 1
ATOM 1600 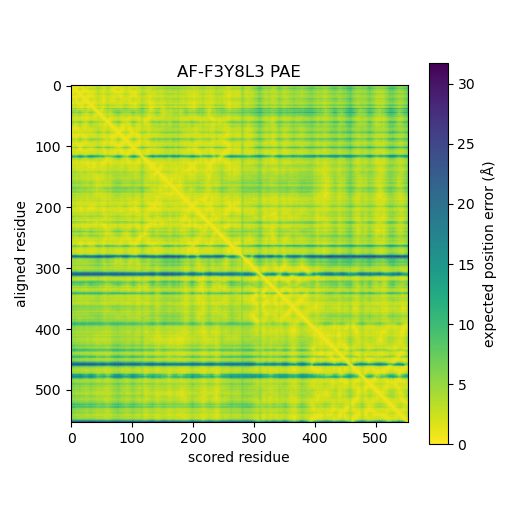O O . TYR A 1 197 ? -20.616 -10.465 4.773 1.00 98.50 197 TYR A O 1
ATOM 1608 N N . GLY A 1 198 ? -22.564 -9.651 5.524 1.00 97.44 198 GLY A N 1
ATOM 1609 C CA . GLY A 1 198 ? -23.350 -10.860 5.314 1.00 97.44 198 GLY A CA 1
ATOM 1610 C C . GLY A 1 198 ? -24.786 -10.531 4.949 1.00 97.44 198 GLY A C 1
ATOM 1611 O O . GLY A 1 198 ? -25.077 -9.460 4.412 1.00 97.44 198 GLY A O 1
ATOM 1612 N N . ASP A 1 199 ? -25.699 -11.442 5.260 1.00 95.94 199 ASP A N 1
ATOM 1613 C CA . ASP A 1 199 ? -27.105 -11.277 4.890 1.00 95.94 199 ASP A CA 1
ATOM 1614 C C . ASP A 1 199 ? -27.711 -10.042 5.571 1.00 95.94 199 ASP A C 1
ATOM 1616 O O . ASP A 1 199 ? -28.307 -9.188 4.914 1.00 95.94 199 ASP A O 1
ATOM 1620 N N . GLN A 1 200 ? -27.485 -9.900 6.880 1.00 95.19 200 GLN A N 1
ATOM 1621 C CA . GLN A 1 200 ? -28.133 -8.869 7.696 1.00 95.19 200 GLN A CA 1
ATOM 1622 C C . GLN A 1 200 ? -27.291 -7.603 7.869 1.00 95.19 200 GLN A C 1
ATOM 1624 O O . GLN A 1 200 ? -27.833 -6.506 7.751 1.00 95.19 200 GLN A O 1
ATOM 1629 N N . PHE A 1 201 ? -25.987 -7.741 8.122 1.00 98.31 201 PHE A N 1
ATOM 1630 C CA . PHE A 1 201 ? -25.132 -6.641 8.579 1.00 98.31 201 PHE A CA 1
ATOM 1631 C C . PHE A 1 201 ? -23.928 -6.415 7.668 1.00 98.31 201 PHE A C 1
ATOM 1633 O O . PHE A 1 201 ? -23.453 -7.332 6.997 1.00 98.31 201 PHE A O 1
ATOM 1640 N N . GLY A 1 202 ? -23.427 -5.183 7.669 1.00 98.56 202 GLY A N 1
ATOM 1641 C CA . GLY A 1 202 ? -22.130 -4.801 7.124 1.00 98.56 202 GLY A CA 1
ATOM 1642 C C . GLY A 1 202 ? -21.324 -4.048 8.175 1.00 98.56 202 GLY A C 1
ATOM 1643 O O . GLY A 1 202 ? -21.889 -3.320 8.990 1.00 98.56 202 GLY A O 1
ATOM 1644 N N . CYS A 1 203 ? -20.013 -4.263 8.173 1.00 98.81 203 CYS A N 1
ATOM 1645 C CA . CYS A 1 203 ? -19.051 -3.595 9.035 1.00 98.81 203 CYS A CA 1
ATOM 1646 C C . CYS A 1 203 ? -17.882 -3.124 8.175 1.00 98.81 203 CYS A C 1
ATOM 1648 O O . CYS A 1 203 ? -17.232 -3.929 7.503 1.00 98.81 203 CYS A O 1
ATOM 1650 N N . TRP A 1 204 ? -17.640 -1.819 8.185 1.00 98.88 204 TRP A N 1
ATOM 1651 C CA . TRP A 1 204 ? -16.790 -1.149 7.212 1.00 98.88 204 TRP A CA 1
ATOM 1652 C C . TRP A 1 204 ? -15.778 -0.256 7.909 1.00 98.88 204 TRP A C 1
ATOM 1654 O O . TRP A 1 204 ? -16.147 0.562 8.745 1.00 98.88 204 TRP A O 1
ATOM 1664 N N . PHE A 1 205 ? -14.512 -0.378 7.543 1.00 98.88 205 PHE A N 1
ATOM 1665 C CA . PHE A 1 205 ? -13.486 0.589 7.886 1.00 98.88 205 PHE A CA 1
ATOM 1666 C C . PHE A 1 205 ? -13.477 1.711 6.846 1.00 98.88 205 PHE A C 1
ATOM 1668 O O . PHE A 1 205 ? -13.407 1.446 5.647 1.00 98.88 205 PHE A O 1
ATOM 1675 N N . ILE A 1 206 ? -13.538 2.956 7.314 1.00 98.56 206 ILE A N 1
ATOM 1676 C CA . ILE A 1 206 ? -13.475 4.170 6.497 1.00 98.56 206 ILE A CA 1
ATOM 1677 C C . ILE A 1 206 ? -12.350 5.058 7.049 1.00 98.56 206 ILE A C 1
ATOM 1679 O O . ILE A 1 206 ? -12.540 5.655 8.118 1.00 98.56 206 ILE A O 1
ATOM 1683 N N . PRO A 1 207 ? -11.196 5.186 6.370 1.00 96.94 207 PRO A N 1
ATOM 1684 C CA . PRO A 1 207 ? -10.220 6.209 6.722 1.00 96.94 207 PRO A CA 1
ATOM 1685 C C . PRO A 1 207 ? -10.787 7.587 6.355 1.00 96.94 207 PRO A C 1
ATOM 1687 O O . PRO A 1 207 ? -11.185 7.814 5.213 1.00 96.94 207 PRO A O 1
ATOM 1690 N N . ILE A 1 208 ? -10.854 8.502 7.323 1.00 94.69 208 ILE A N 1
ATOM 1691 C CA . ILE A 1 208 ? -11.381 9.856 7.092 1.00 94.69 208 ILE A CA 1
ATOM 1692 C C . ILE A 1 208 ? -10.248 10.778 6.642 1.00 94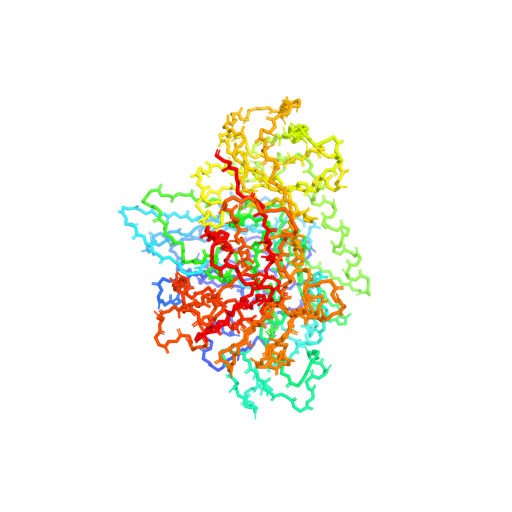.69 208 ILE A C 1
ATOM 1694 O O . ILE A 1 208 ? -10.385 11.473 5.641 1.00 94.69 208 ILE A O 1
ATOM 1698 N N . ASP A 1 209 ? -9.124 10.747 7.355 1.00 93.44 209 ASP A N 1
ATOM 1699 C CA . ASP A 1 209 ? -7.859 11.333 6.908 1.00 93.44 209 ASP A CA 1
ATOM 1700 C C . ASP A 1 209 ? -6.953 10.187 6.450 1.00 93.44 209 ASP A C 1
ATOM 1702 O O . ASP A 1 209 ? -6.682 9.283 7.231 1.00 93.44 209 ASP A O 1
ATOM 1706 N N . GLN A 1 210 ? -6.508 10.189 5.194 1.00 94.38 210 GLN A N 1
ATOM 1707 C CA . GLN A 1 210 ? -5.615 9.156 4.649 1.00 94.38 210 GLN A CA 1
ATOM 1708 C C . GLN A 1 210 ? -4.135 9.568 4.677 1.00 94.38 210 GLN A C 1
ATOM 1710 O O . GLN A 1 210 ? -3.263 8.743 4.404 1.00 94.38 210 GLN A O 1
ATOM 1715 N N . SER A 1 211 ? -3.826 10.816 5.047 1.00 94.50 211 SER A N 1
ATOM 1716 C CA . SER A 1 211 ? -2.466 11.373 4.993 1.00 94.50 211 SER A CA 1
ATOM 1717 C C . SER A 1 211 ? -1.486 10.701 5.953 1.00 94.50 211 SER A C 1
ATOM 1719 O O . SER A 1 211 ? -0.269 10.847 5.820 1.00 94.50 211 SER A O 1
ATOM 1721 N N . TYR A 1 212 ? -2.003 9.951 6.931 1.00 95.19 212 TYR A N 1
ATOM 1722 C CA . TYR A 1 212 ? -1.188 9.205 7.879 1.00 95.19 212 TYR A CA 1
ATOM 1723 C C . TYR A 1 212 ? -0.569 7.937 7.279 1.00 95.19 212 TYR A C 1
ATOM 1725 O O . TYR A 1 212 ? 0.391 7.418 7.864 1.00 95.19 212 TYR A O 1
ATOM 1733 N N . PHE A 1 213 ? -1.099 7.421 6.163 1.00 96.81 213 PHE A N 1
ATOM 1734 C CA . PHE A 1 213 ? -0.556 6.224 5.528 1.00 96.81 213 PHE A CA 1
ATOM 1735 C C . PHE A 1 213 ? 0.844 6.492 4.950 1.00 96.81 213 PHE A C 1
ATOM 1737 O O . PHE A 1 213 ? 1.110 7.571 4.418 1.00 96.81 213 PHE A O 1
ATOM 1744 N N . PRO A 1 214 ? 1.771 5.526 5.061 1.00 95.56 214 PRO A N 1
ATOM 1745 C CA . PRO A 1 214 ? 3.150 5.716 4.634 1.00 95.56 214 PRO A CA 1
ATOM 1746 C C . PRO A 1 214 ? 3.357 5.457 3.136 1.00 95.56 214 PRO A C 1
ATOM 1748 O O . PRO A 1 214 ? 2.521 4.847 2.476 1.00 95.56 214 PRO A O 1
ATOM 1751 N N . SER A 1 215 ? 4.551 5.792 2.643 1.00 95.38 215 SER A N 1
ATOM 1752 C CA . SER A 1 215 ? 5.124 5.323 1.371 1.00 95.38 215 SER A CA 1
ATOM 1753 C C . SER A 1 215 ? 4.382 5.712 0.081 1.00 95.38 215 SER A C 1
ATOM 1755 O O . SER A 1 215 ? 4.649 5.141 -0.977 1.00 95.38 215 SER A O 1
ATOM 1757 N N . GLY A 1 216 ? 3.493 6.706 0.135 1.00 94.75 216 GLY A N 1
ATOM 1758 C CA . GLY A 1 216 ? 2.871 7.305 -1.046 1.00 94.75 216 GLY A CA 1
ATOM 1759 C C . GLY A 1 216 ? 1.862 6.405 -1.780 1.00 94.75 216 GLY A C 1
ATOM 1760 O O . GLY A 1 216 ? 1.387 5.412 -1.225 1.00 94.75 216 GLY A O 1
ATOM 1761 N N . PRO A 1 217 ? 1.511 6.748 -3.035 1.00 95.50 217 PRO A N 1
ATOM 1762 C CA . PRO A 1 217 ? 0.352 6.180 -3.734 1.00 95.50 217 PRO A CA 1
ATOM 1763 C C . PRO A 1 217 ? 0.467 4.676 -4.020 1.00 95.50 217 PRO A C 1
ATOM 1765 O O . PRO A 1 217 ? -0.540 3.985 -4.127 1.00 95.50 217 PRO A O 1
ATOM 1768 N N . LEU A 1 218 ? 1.687 4.141 -4.110 1.00 96.06 218 LEU A N 1
ATOM 1769 C CA . LEU A 1 218 ? 1.920 2.723 -4.403 1.00 96.06 218 LEU A CA 1
ATOM 1770 C C . LEU A 1 218 ? 2.011 1.845 -3.143 1.00 96.06 218 LEU A C 1
ATOM 1772 O O . LEU A 1 218 ? 2.361 0.664 -3.237 1.00 96.06 218 LEU A O 1
ATOM 1776 N N . LYS A 1 219 ? 1.705 2.389 -1.954 1.00 96.81 219 LYS A N 1
ATOM 1777 C CA . LYS A 1 219 ? 1.629 1.594 -0.727 1.00 96.81 219 LYS A CA 1
ATOM 1778 C C . LYS A 1 219 ? 0.420 0.666 -0.780 1.00 96.81 219 LYS A C 1
ATOM 1780 O O . LYS A 1 219 ? -0.730 1.100 -0.819 1.00 96.81 219 LYS A O 1
ATOM 1785 N N . GLN A 1 220 ? 0.714 -0.624 -0.687 1.00 96.25 220 GLN A N 1
ATOM 1786 C CA . GLN A 1 220 ? -0.273 -1.689 -0.547 1.00 96.25 220 GLN A CA 1
ATOM 1787 C C . GLN A 1 220 ? -0.178 -2.310 0.836 1.00 96.25 220 GLN A C 1
ATOM 1789 O O . GLN A 1 220 ? 0.921 -2.411 1.386 1.00 96.25 220 GLN A O 1
ATOM 1794 N N . ASP A 1 221 ? -1.289 -2.768 1.397 1.00 97.25 221 ASP A N 1
ATOM 1795 C CA . ASP A 1 221 ? -1.276 -3.581 2.611 1.00 97.25 221 ASP A CA 1
ATOM 1796 C C . ASP A 1 221 ? -2.504 -4.493 2.701 1.00 97.25 221 ASP A C 1
ATOM 1798 O O . ASP A 1 221 ? -3.396 -4.446 1.856 1.00 97.25 221 ASP A O 1
ATOM 1802 N N . LEU A 1 222 ? -2.519 -5.363 3.706 1.00 97.00 222 LEU A N 1
A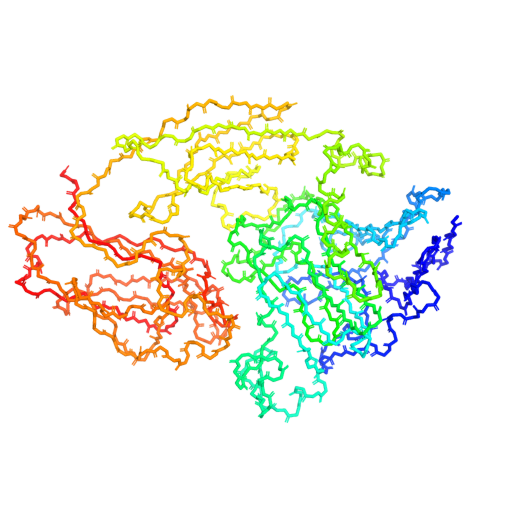TOM 1803 C CA . LEU A 1 222 ? -3.648 -6.229 4.026 1.00 97.00 222 LEU A CA 1
ATOM 1804 C C . LEU A 1 222 ? -4.813 -5.380 4.553 1.00 97.00 222 LEU A C 1
ATOM 1806 O O . LEU A 1 222 ? -4.652 -4.648 5.529 1.00 97.00 222 LEU A O 1
ATOM 1810 N N . LEU A 1 223 ? -5.987 -5.510 3.932 1.00 98.50 223 LEU A N 1
ATOM 1811 C CA . LEU A 1 223 ? -7.191 -4.755 4.306 1.00 98.50 223 LEU A CA 1
ATOM 1812 C C . LEU A 1 223 ? -8.181 -5.619 5.096 1.00 98.50 223 LEU A C 1
ATOM 1814 O O . LEU A 1 223 ? -8.764 -5.187 6.091 1.00 98.50 223 LEU A O 1
ATOM 1818 N N . VAL A 1 224 ? -8.342 -6.875 4.686 1.00 98.06 224 VAL A N 1
ATOM 1819 C CA . VAL A 1 224 ? -9.233 -7.863 5.308 1.00 98.06 224 VAL A CA 1
ATOM 1820 C C . VAL A 1 224 ? -8.594 -9.245 5.253 1.00 98.06 224 VAL A C 1
ATOM 1822 O O . VAL A 1 224 ? -7.843 -9.536 4.326 1.00 98.06 224 VAL A O 1
ATOM 1825 N N . HIS A 1 225 ? -8.902 -10.105 6.226 1.00 91.94 225 HIS A N 1
ATOM 1826 C CA . HIS A 1 225 ? -8.539 -11.527 6.204 1.00 91.94 225 HIS A CA 1
ATOM 1827 C C . HIS A 1 225 ? -9.775 -12.420 6.396 1.00 91.94 225 HIS A C 1
ATOM 1829 O O . HIS A 1 225 ? -10.872 -11.964 6.737 1.00 91.94 225 HIS A O 1
ATOM 1835 N N . TYR A 1 226 ? -9.549 -13.728 6.264 1.00 93.75 226 TYR A N 1
ATOM 1836 C CA . TYR A 1 226 ? -10.467 -14.762 6.722 1.00 93.75 226 TYR A CA 1
ATOM 1837 C C . TYR A 1 226 ? -10.824 -14.615 8.219 1.00 93.75 226 TYR A C 1
ATOM 1839 O O . TYR A 1 226 ? -10.192 -13.856 8.953 1.00 93.75 226 TYR A O 1
ATOM 1847 N N . ASP A 1 227 ? -11.858 -15.331 8.679 1.00 93.81 227 ASP A N 1
ATOM 1848 C CA . ASP A 1 227 ? -12.396 -15.236 10.053 1.00 93.81 227 ASP A CA 1
ATOM 1849 C C . ASP A 1 227 ? -12.901 -13.838 10.473 1.00 93.81 227 ASP A C 1
ATOM 1851 O O . ASP A 1 227 ? -12.865 -13.473 11.649 1.00 93.81 227 ASP A O 1
ATOM 1855 N N . GLY A 1 228 ? -13.433 -13.045 9.537 1.00 95.69 228 GLY A N 1
ATOM 1856 C CA . GLY A 1 228 ? -14.130 -11.809 9.908 1.00 95.69 228 GLY A CA 1
ATOM 1857 C C . GLY A 1 228 ? -13.203 -10.650 10.287 1.00 95.69 228 GLY A C 1
ATOM 1858 O O . GLY A 1 228 ? -13.634 -9.750 11.001 1.00 95.69 228 GLY A O 1
ATOM 1859 N N . ILE A 1 229 ? -11.930 -10.682 9.889 1.00 97.81 229 ILE A N 1
ATOM 1860 C CA . ILE A 1 229 ? -10.925 -9.677 10.247 1.00 97.81 229 ILE A CA 1
ATOM 1861 C C . ILE A 1 229 ? -10.928 -8.506 9.251 1.00 97.81 229 ILE A C 1
ATOM 1863 O O . ILE A 1 229 ? -10.800 -8.694 8.040 1.00 97.81 229 ILE A O 1
ATOM 1867 N N . ILE A 1 230 ? -10.988 -7.291 9.787 1.00 98.81 230 ILE A N 1
ATOM 1868 C CA . ILE A 1 230 ? -10.727 -6.018 9.111 1.00 98.81 230 ILE A CA 1
ATOM 1869 C C . ILE A 1 230 ? -9.463 -5.412 9.734 1.00 98.81 230 ILE A C 1
ATOM 1871 O O . ILE A 1 230 ? -9.298 -5.433 10.957 1.00 98.81 230 ILE A O 1
ATOM 1875 N N . LEU A 1 231 ? -8.565 -4.894 8.902 1.00 98.50 231 LEU A N 1
ATOM 1876 C CA . LEU A 1 231 ? -7.238 -4.416 9.289 1.00 98.50 231 LEU A CA 1
ATOM 1877 C C . LEU A 1 231 ? -7.064 -2.957 8.893 1.00 98.50 231 LEU A C 1
ATOM 1879 O O . LEU A 1 231 ? -7.501 -2.549 7.824 1.00 98.50 231 LEU A O 1
ATOM 1883 N N . ASN A 1 232 ? -6.370 -2.193 9.727 1.00 98.50 232 ASN A N 1
ATOM 1884 C CA . ASN A 1 232 ? -5.879 -0.864 9.386 1.00 98.50 232 ASN A CA 1
ATOM 1885 C C . ASN A 1 232 ? -4.400 -0.789 9.747 1.00 98.50 232 ASN A C 1
ATOM 1887 O O . ASN A 1 232 ? -4.037 -0.601 10.909 1.00 98.50 232 ASN A O 1
ATOM 1891 N N . TYR A 1 233 ? -3.553 -0.981 8.741 1.00 98.12 233 TYR A N 1
ATOM 1892 C CA . TYR A 1 233 ? -2.107 -0.870 8.870 1.00 98.12 233 TYR A CA 1
ATOM 1893 C C . TYR A 1 233 ? -1.689 0.599 8.865 1.00 98.12 233 TYR A C 1
ATOM 1895 O O . TYR A 1 233 ? -1.539 1.215 7.813 1.00 98.12 233 TYR A O 1
ATOM 1903 N N . LEU A 1 234 ? -1.458 1.145 10.058 1.00 97.88 234 LEU A N 1
ATOM 1904 C CA . LEU A 1 234 ? -0.923 2.494 10.247 1.00 97.88 234 LEU A CA 1
ATOM 1905 C C . LEU A 1 234 ? 0.498 2.606 9.685 1.00 97.88 234 LEU A C 1
ATOM 1907 O O . LEU A 1 234 ? 0.870 3.613 9.088 1.00 97.88 234 LEU A O 1
ATOM 1911 N N . THR A 1 235 ? 1.287 1.543 9.846 1.00 95.94 235 THR A N 1
ATOM 1912 C CA . THR A 1 235 ? 2.508 1.303 9.079 1.00 95.94 235 THR A CA 1
ATOM 1913 C C . THR A 1 235 ? 2.772 -0.196 8.956 1.00 95.94 235 THR A C 1
ATOM 1915 O O . THR A 1 235 ? 2.386 -0.979 9.824 1.00 95.94 235 THR A O 1
ATOM 1918 N N . GLY A 1 236 ? 3.439 -0.608 7.880 1.00 94.62 236 GLY A N 1
ATOM 1919 C CA . GLY A 1 236 ? 3.776 -2.004 7.609 1.00 94.62 236 GLY A CA 1
ATOM 1920 C C . GLY A 1 236 ? 4.997 -2.124 6.700 1.00 94.62 236 GLY A C 1
ATOM 1921 O O . GLY A 1 236 ? 5.218 -1.264 5.846 1.00 94.62 236 GLY A O 1
ATOM 1922 N N . ALA A 1 237 ? 5.772 -3.197 6.869 1.00 94.00 237 ALA A N 1
ATOM 1923 C CA . ALA A 1 237 ? 6.932 -3.554 6.043 1.00 94.00 237 ALA A CA 1
ATOM 1924 C C . ALA A 1 237 ? 6.567 -4.360 4.786 1.00 94.00 237 ALA A C 1
ATOM 1926 O O . ALA A 1 237 ? 7.421 -4.943 4.111 1.00 94.00 237 ALA A O 1
ATOM 1927 N N . HIS A 1 238 ? 5.275 -4.442 4.484 1.00 94.31 238 HIS A N 1
ATOM 1928 C CA . HIS A 1 238 ? 4.755 -5.200 3.363 1.00 94.31 238 HIS A CA 1
ATOM 1929 C C . HIS A 1 238 ? 5.046 -4.520 2.021 1.00 94.31 238 HIS A C 1
ATOM 1931 O O . HIS A 1 238 ? 5.142 -3.291 1.937 1.00 94.31 238 HIS A O 1
ATOM 1937 N N . PHE A 1 239 ? 5.170 -5.357 0.987 1.00 94.94 239 PHE A N 1
ATOM 1938 C CA . PHE A 1 239 ? 5.322 -4.958 -0.416 1.00 94.94 239 PHE A CA 1
ATOM 1939 C C . PHE A 1 239 ? 6.494 -3.994 -0.640 1.00 94.94 239 PHE A C 1
ATOM 1941 O O . PHE A 1 239 ? 6.339 -2.908 -1.173 1.00 94.94 239 PHE A O 1
ATOM 1948 N N . GLY A 1 240 ? 7.679 -4.351 -0.149 1.00 91.81 240 GLY A N 1
ATOM 1949 C CA . GLY A 1 240 ? 8.924 -3.627 -0.403 1.00 91.81 240 GLY A CA 1
ATOM 1950 C C . GLY A 1 240 ? 9.171 -2.358 0.402 1.00 91.81 240 GLY A C 1
ATOM 1951 O O . GLY A 1 240 ? 10.278 -1.832 0.353 1.00 91.81 240 GLY A O 1
ATOM 1952 N N . THR A 1 241 ? 8.198 -1.875 1.174 1.00 92.44 241 THR A N 1
ATOM 1953 C CA . THR A 1 241 ? 8.342 -0.598 1.902 1.00 92.44 241 THR A CA 1
ATOM 1954 C C . THR A 1 241 ? 9.209 -0.680 3.163 1.00 92.44 241 THR A C 1
ATOM 1956 O O . THR A 1 241 ? 9.511 0.353 3.754 1.00 92.44 241 THR A O 1
ATOM 1959 N N . GLY A 1 242 ? 9.620 -1.885 3.577 1.00 91.88 242 GLY A N 1
ATOM 1960 C CA . GLY A 1 242 ? 10.600 -2.106 4.646 1.00 91.88 242 GLY A CA 1
ATOM 1961 C C . GLY A 1 242 ? 10.133 -1.730 6.057 1.00 91.88 242 GLY A C 1
ATOM 1962 O O . GLY A 1 242 ? 9.055 -1.168 6.264 1.00 91.88 242 GLY A O 1
ATOM 1963 N N . ASN A 1 243 ? 10.956 -2.065 7.053 1.00 94.31 243 ASN A N 1
ATOM 1964 C CA . ASN A 1 243 ? 10.681 -1.722 8.447 1.00 94.31 243 ASN A CA 1
ATOM 1965 C C . ASN A 1 243 ? 10.726 -0.205 8.667 1.00 94.31 243 ASN A C 1
ATOM 1967 O O . ASN A 1 243 ? 11.465 0.517 7.997 1.00 94.31 243 ASN A O 1
ATOM 1971 N N . PHE A 1 244 ? 9.967 0.274 9.646 1.00 95.44 244 PHE A N 1
ATOM 1972 C CA . PHE A 1 244 ? 10.006 1.658 10.078 1.00 95.44 244 PHE A CA 1
ATOM 1973 C C . PHE A 1 244 ? 11.044 1.851 11.184 1.00 95.44 244 PHE A C 1
ATOM 1975 O O . PHE A 1 244 ? 10.909 1.284 12.268 1.00 95.44 244 PHE A O 1
ATOM 1982 N N . GLN A 1 245 ? 12.055 2.673 10.908 1.00 94.94 245 GLN A N 1
ATOM 1983 C CA . GLN A 1 245 ? 12.964 3.204 11.919 1.00 94.94 245 GLN A CA 1
ATOM 1984 C C . GLN A 1 245 ? 12.319 4.420 12.583 1.00 94.94 245 GLN A C 1
ATOM 1986 O O . GLN A 1 245 ? 12.261 5.496 11.987 1.00 94.94 245 GLN A O 1
ATOM 1991 N N . LEU A 1 246 ? 11.787 4.230 13.787 1.00 94.62 246 LEU A N 1
ATOM 1992 C CA . LEU A 1 246 ? 11.160 5.297 14.555 1.00 94.62 246 LEU A CA 1
ATOM 1993 C C . LEU A 1 246 ? 12.250 6.200 15.159 1.00 94.62 246 LEU A C 1
ATOM 1995 O O . LEU A 1 246 ? 13.098 5.693 15.903 1.00 94.62 246 LEU A O 1
ATOM 1999 N N . PRO A 1 247 ? 12.236 7.517 14.877 1.00 92.19 247 PRO A N 1
ATOM 2000 C CA . PRO A 1 247 ? 13.178 8.455 15.485 1.00 92.19 247 PRO A CA 1
ATOM 2001 C C . PRO A 1 247 ? 12.960 8.577 16.997 1.00 92.19 247 PRO A C 1
ATOM 2003 O O . PRO A 1 247 ? 11.898 8.217 17.503 1.00 92.19 247 PRO A O 1
ATOM 2006 N N . LYS A 1 248 ? 13.932 9.138 17.722 1.00 93.00 248 LYS A N 1
ATOM 2007 C CA . LYS A 1 248 ? 13.750 9.563 19.123 1.00 93.00 248 LYS A CA 1
ATOM 2008 C C . LYS A 1 248 ? 12.799 10.751 19.214 1.00 93.00 248 LYS A C 1
ATOM 2010 O O . LYS A 1 248 ? 12.769 11.570 18.297 1.00 93.00 248 LYS A O 1
ATOM 2015 N N . HIS A 1 249 ? 12.086 10.874 20.334 1.00 92.75 249 HIS A N 1
ATOM 2016 C CA . HIS A 1 249 ? 11.139 11.971 20.597 1.00 92.75 249 HIS A CA 1
ATOM 2017 C C . HIS A 1 249 ? 10.132 12.200 19.469 1.00 92.75 249 HIS A C 1
ATOM 2019 O O . HIS A 1 249 ? 9.694 13.323 19.216 1.00 92.75 249 HIS A O 1
ATOM 2025 N N . TRP A 1 250 ? 9.808 11.137 18.748 1.00 95.00 250 TRP A N 1
ATOM 2026 C CA . TRP A 1 250 ? 8.913 11.201 17.621 1.00 95.00 250 TRP A CA 1
ATOM 2027 C C . TRP A 1 250 ? 7.485 11.023 18.115 1.00 95.00 250 TRP A C 1
ATOM 2029 O O . TRP A 1 250 ? 7.218 10.176 18.963 1.00 95.00 250 TRP A O 1
ATOM 2039 N N . GLU A 1 251 ? 6.568 11.810 17.566 1.00 95.00 251 GLU A N 1
ATOM 2040 C CA . GLU A 1 251 ? 5.136 11.701 17.811 1.00 95.00 251 GLU A CA 1
ATOM 2041 C C . GLU A 1 251 ? 4.409 11.763 16.469 1.00 95.00 251 GLU A C 1
ATOM 2043 O O . GLU A 1 251 ? 4.675 12.647 15.651 1.00 95.00 251 GLU A O 1
ATOM 2048 N N . LYS A 1 252 ? 3.465 10.845 16.248 1.00 96.00 252 LYS A N 1
ATOM 2049 C CA . LYS A 1 252 ? 2.569 10.896 15.089 1.00 96.00 252 LYS A CA 1
ATOM 2050 C C . LYS A 1 252 ? 1.138 10.581 15.471 1.00 96.00 252 LYS A C 1
ATOM 2052 O O . LYS A 1 252 ? 0.850 9.633 16.201 1.00 96.00 252 LYS A O 1
ATOM 2057 N N . PHE A 1 253 ? 0.253 11.380 14.892 1.00 96.38 253 PHE A N 1
ATOM 2058 C CA . PHE A 1 253 ? -1.185 11.194 14.903 1.00 96.38 253 PHE A CA 1
ATOM 2059 C C . PHE A 1 253 ? -1.613 10.368 13.685 1.00 96.38 253 PHE A C 1
ATOM 2061 O O . PHE A 1 253 ? -1.289 10.719 12.549 1.00 96.38 253 PHE A O 1
ATOM 2068 N N . TYR A 1 254 ? -2.355 9.294 13.925 1.00 97.81 254 TYR A N 1
ATOM 2069 C CA . TYR A 1 254 ? -2.907 8.395 12.919 1.00 97.81 254 TYR A CA 1
ATOM 2070 C C . TYR A 1 254 ? -4.432 8.417 12.982 1.00 97.81 254 TYR A C 1
ATOM 2072 O O . TYR A 1 254 ? -4.998 8.133 14.035 1.00 97.81 254 TYR A O 1
ATOM 2080 N N . GLY A 1 255 ? -5.093 8.690 11.861 1.00 95.50 255 GLY A N 1
ATOM 2081 C CA . GLY A 1 255 ? -6.544 8.853 11.766 1.00 95.50 255 GLY A CA 1
ATOM 2082 C C . GLY A 1 255 ? -6.967 10.310 11.529 1.00 95.50 255 GLY A C 1
ATOM 2083 O O . GLY A 1 255 ? -6.118 11.136 11.195 1.00 95.50 255 GLY A O 1
ATOM 2084 N N . PRO A 1 256 ? -8.257 10.637 11.741 1.00 95.88 256 PRO A N 1
ATOM 2085 C CA . PRO A 1 256 ? -9.292 9.738 12.252 1.00 95.88 256 PRO A CA 1
ATOM 2086 C C . PRO A 1 256 ? -9.794 8.726 11.211 1.00 95.88 256 PRO A C 1
ATOM 2088 O O . PRO A 1 256 ? -9.652 8.907 10.002 1.00 95.88 256 PRO A O 1
ATOM 2091 N N . TRP A 1 257 ? -10.428 7.663 11.695 1.00 97.81 257 TRP A N 1
ATOM 2092 C CA . TRP A 1 257 ? -11.202 6.706 10.899 1.00 97.81 257 TRP A CA 1
ATOM 2093 C C . TRP A 1 257 ? -12.562 6.429 11.559 1.00 97.81 257 TRP A C 1
ATOM 2095 O O . TRP A 1 257 ? -12.759 6.739 12.736 1.00 97.81 257 TRP A O 1
ATOM 2105 N N . CYS A 1 258 ? -13.498 5.826 10.821 1.00 97.31 258 CYS A N 1
ATOM 2106 C CA . CYS A 1 258 ? -14.751 5.274 11.354 1.00 97.31 258 CYS A CA 1
ATOM 2107 C C . CYS A 1 258 ? -14.852 3.769 11.048 1.00 97.31 258 CYS A C 1
ATOM 2109 O O . CYS A 1 258 ? -14.616 3.340 9.920 1.00 97.31 258 CYS A O 1
ATOM 2111 N N . ILE A 1 259 ? -15.258 2.980 12.048 1.00 98.81 259 ILE A N 1
ATOM 2112 C CA . ILE A 1 259 ? -15.884 1.668 11.852 1.00 98.81 259 ILE A CA 1
ATOM 2113 C C . ILE A 1 259 ? -17.390 1.882 11.734 1.00 98.81 259 ILE A C 1
ATOM 2115 O O . ILE A 1 259 ? -18.059 2.171 12.729 1.00 98.81 259 ILE A O 1
ATOM 2119 N N . TYR A 1 260 ? -17.906 1.782 10.514 1.00 98.81 260 TYR A N 1
ATOM 2120 C CA . TYR A 1 260 ? -19.302 2.023 10.182 1.00 98.81 260 TYR A CA 1
ATOM 2121 C C . TYR A 1 260 ? -20.085 0.716 10.111 1.00 98.81 260 TYR A C 1
ATOM 2123 O O . TYR A 1 260 ? -19.665 -0.236 9.450 1.00 98.81 260 TYR A O 1
ATOM 2131 N N . LEU A 1 261 ? -21.243 0.690 10.765 1.00 98.81 261 LEU A N 1
ATOM 2132 C CA . LEU A 1 261 ? -22.159 -0.443 10.764 1.00 98.81 261 LEU A CA 1
ATOM 2133 C C . LEU A 1 261 ? -23.441 -0.085 10.024 1.00 98.81 261 LEU A C 1
ATOM 2135 O O . LEU A 1 261 ? -24.039 0.965 10.260 1.00 98.81 261 LEU A O 1
ATOM 2139 N N . ASN A 1 262 ? -23.878 -0.991 9.155 1.00 98.44 262 ASN A N 1
ATOM 2140 C CA . ASN A 1 262 ? -25.150 -0.873 8.461 1.00 98.44 262 ASN A CA 1
ATOM 2141 C C . ASN A 1 262 ? -25.869 -2.216 8.330 1.00 98.44 262 ASN A C 1
ATOM 2143 O O . ASN A 1 262 ? -25.350 -3.272 8.700 1.00 98.44 262 ASN A O 1
ATOM 2147 N N . GLN A 1 263 ? -27.102 -2.159 7.833 1.00 95.75 263 GLN A N 1
ATOM 2148 C CA . GLN A 1 263 ? -27.963 -3.320 7.643 1.00 95.75 263 GLN A CA 1
ATOM 2149 C C . GLN A 1 263 ? -28.827 -3.191 6.385 1.00 95.75 263 GLN A C 1
ATOM 2151 O O . GLN A 1 263 ? -28.905 -2.126 5.775 1.00 95.75 263 GLN A O 1
ATOM 2156 N N . GLY A 1 264 ? -29.511 -4.276 6.024 1.00 90.19 264 GLY A N 1
ATOM 2157 C CA . GLY A 1 264 ? -30.397 -4.333 4.858 1.00 90.19 264 GLY A CA 1
ATOM 2158 C C . GLY A 1 264 ? -29.676 -4.806 3.598 1.00 90.19 264 GLY A C 1
ATOM 2159 O O . GLY A 1 264 ? -28.577 -5.346 3.669 1.00 90.19 264 GLY A O 1
ATOM 2160 N N . GLU A 1 265 ? -30.296 -4.651 2.430 1.00 90.62 265 GLU A N 1
ATOM 2161 C CA . GLU A 1 265 ? -29.761 -5.209 1.177 1.00 90.62 265 GLU A CA 1
ATOM 2162 C C . GLU A 1 265 ? -28.681 -4.319 0.542 1.00 90.62 265 GLU A C 1
ATOM 2164 O O . GLU A 1 265 ? -27.664 -4.815 0.062 1.00 90.62 265 GLU A O 1
ATOM 2169 N N . GLN A 1 266 ? -28.837 -2.994 0.616 1.00 94.69 266 GLN A N 1
ATOM 2170 C CA . GLN A 1 266 ? -28.013 -2.006 -0.098 1.00 94.69 266 GLN A CA 1
ATOM 2171 C C . GLN A 1 266 ? -26.736 -1.587 0.655 1.00 94.69 266 GLN A C 1
ATOM 2173 O O . GLN A 1 266 ? -26.310 -0.435 0.583 1.00 94.69 266 GLN A O 1
ATOM 2178 N N . LYS A 1 267 ? -26.101 -2.517 1.377 1.00 96.56 267 LYS A N 1
ATOM 2179 C CA . LYS A 1 267 ? -24.999 -2.214 2.313 1.00 96.56 267 LYS A CA 1
ATOM 2180 C C . LYS A 1 267 ? -23.804 -1.518 1.661 1.00 96.56 267 LYS A C 1
ATOM 2182 O O . LYS A 1 267 ? -23.238 -0.611 2.261 1.00 96.56 267 LYS A O 1
ATOM 2187 N N . ILE A 1 268 ? -23.436 -1.912 0.440 1.00 97.19 268 ILE A N 1
ATOM 2188 C CA . ILE A 1 268 ? -22.305 -1.311 -0.291 1.00 97.19 268 ILE A CA 1
ATOM 2189 C C . ILE A 1 268 ? -22.650 0.109 -0.768 1.00 97.19 268 ILE A C 1
ATOM 2191 O O . ILE A 1 268 ? -21.838 1.024 -0.658 1.00 97.19 268 ILE A O 1
ATOM 2195 N N . SER A 1 269 ? -23.861 0.317 -1.286 1.00 97.75 269 SER A N 1
ATOM 2196 C CA . SER A 1 269 ? -24.328 1.643 -1.713 1.00 97.75 269 SER A CA 1
ATOM 2197 C C . SER A 1 269 ? -24.432 2.604 -0.525 1.00 97.75 269 SER A C 1
ATOM 2199 O O . SER A 1 269 ? -24.052 3.768 -0.621 1.00 97.75 269 SER A O 1
ATOM 2201 N N . ASP A 1 270 ? -24.895 2.100 0.616 1.00 98.25 270 ASP A N 1
ATOM 2202 C CA . ASP A 1 270 ? -25.024 2.858 1.855 1.00 98.25 270 ASP A CA 1
ATOM 2203 C C . ASP A 1 270 ? -23.662 3.274 2.443 1.00 98.25 270 ASP A C 1
ATOM 2205 O O . ASP A 1 270 ? -23.454 4.457 2.716 1.00 98.25 270 ASP A O 1
ATOM 2209 N N . VAL A 1 271 ? -22.675 2.369 2.524 1.00 98.38 271 VAL A N 1
ATOM 2210 C CA . VAL A 1 271 ? -21.318 2.762 2.958 1.00 98.38 271 VAL A CA 1
ATOM 2211 C C . VAL A 1 271 ? -20.672 3.755 1.987 1.00 98.38 271 VAL A C 1
ATOM 2213 O O . VAL A 1 271 ? -20.044 4.707 2.440 1.00 98.38 271 VAL A O 1
ATOM 2216 N N . LYS A 1 272 ? -20.886 3.633 0.668 1.00 97.56 272 LYS A N 1
ATOM 2217 C CA . LYS A 1 272 ? -20.427 4.644 -0.306 1.00 97.56 272 LYS A CA 1
ATOM 2218 C C . LYS A 1 272 ? -21.026 6.024 -0.019 1.00 97.56 272 LYS A C 1
ATOM 2220 O O . LYS A 1 272 ? -20.320 7.030 -0.082 1.00 97.56 272 LYS A O 1
ATOM 2225 N N . ASN A 1 273 ? -22.304 6.086 0.355 1.00 96.88 273 ASN A N 1
ATOM 2226 C CA . ASN A 1 273 ? -22.936 7.336 0.777 1.00 96.88 273 ASN A CA 1
ATOM 2227 C C . ASN A 1 273 ? -22.320 7.872 2.073 1.00 96.88 273 ASN A C 1
ATOM 2229 O O . ASN A 1 273 ? -22.063 9.073 2.163 1.00 96.88 273 ASN A O 1
ATOM 2233 N N . LYS A 1 274 ? -22.035 7.004 3.051 1.00 96.31 274 LYS A N 1
ATOM 2234 C CA . LYS A 1 274 ? -21.368 7.404 4.296 1.00 96.31 274 LYS A CA 1
ATOM 2235 C C . LYS A 1 274 ? -19.955 7.935 4.047 1.00 96.31 274 LYS A C 1
ATOM 2237 O O . LYS A 1 274 ? -19.610 8.975 4.600 1.00 96.31 274 LYS A O 1
ATOM 2242 N N . VAL A 1 275 ? -19.172 7.287 3.182 1.00 95.88 275 VAL A N 1
ATOM 2243 C CA . VAL A 1 275 ? -17.856 7.775 2.736 1.00 95.88 275 VAL A CA 1
ATOM 2244 C C . VAL A 1 275 ? -17.998 9.172 2.142 1.00 95.88 275 VAL A C 1
ATOM 2246 O O . VAL A 1 275 ? -17.357 10.094 2.627 1.00 95.88 275 VAL A O 1
ATOM 2249 N N . ASN A 1 276 ? -18.913 9.367 1.187 1.00 93.69 276 ASN A N 1
ATOM 2250 C CA . ASN A 1 276 ? -19.165 10.677 0.580 1.00 93.69 276 ASN A CA 1
ATOM 2251 C C . ASN A 1 276 ? -19.577 11.748 1.603 1.00 93.69 276 ASN A C 1
ATOM 2253 O O . ASN A 1 276 ? -19.217 12.911 1.453 1.00 93.69 276 ASN A O 1
ATOM 2257 N N . GLN A 1 277 ? -20.345 11.390 2.635 1.00 91.69 277 GLN A N 1
ATOM 2258 C CA . GLN A 1 277 ? -20.709 12.316 3.713 1.00 91.69 277 GLN A CA 1
ATOM 2259 C C . GLN A 1 277 ? -19.503 12.700 4.573 1.00 91.69 277 GLN A C 1
ATOM 2261 O O . GLN A 1 277 ? -19.408 13.848 4.995 1.00 91.69 277 GLN A O 1
ATOM 2266 N N . LEU A 1 278 ? -18.604 11.753 4.854 1.00 89.75 278 LEU A N 1
ATOM 2267 C CA . LEU A 1 278 ? -17.408 11.984 5.664 1.00 89.75 278 LEU A CA 1
ATOM 2268 C C . LEU A 1 278 ? -16.331 12.758 4.892 1.00 89.75 278 LEU A C 1
ATOM 2270 O O . LEU A 1 278 ? -15.713 13.639 5.477 1.00 89.75 278 LEU A O 1
ATOM 2274 N N . THR A 1 279 ? -16.157 12.497 3.594 1.00 81.38 279 THR A N 1
ATOM 2275 C CA . THR A 1 279 ? -15.170 13.185 2.742 1.00 81.38 279 THR A CA 1
ATOM 2276 C C . THR A 1 279 ? -15.623 14.575 2.295 1.00 81.38 279 THR A C 1
ATOM 2278 O O . THR A 1 279 ? -14.791 15.458 2.126 1.00 81.38 279 THR A O 1
ATOM 2281 N N . LYS A 1 280 ? -16.936 14.820 2.149 1.00 72.44 280 LYS A N 1
ATOM 2282 C CA . LYS A 1 280 ? -17.479 16.164 1.858 1.00 72.44 280 LYS A CA 1
ATOM 2283 C C . LYS A 1 280 ? -17.460 17.115 3.053 1.00 72.44 280 LYS A C 1
ATOM 2285 O O . LYS A 1 280 ? -17.761 18.296 2.875 1.00 72.44 280 LYS A O 1
ATOM 2290 N N . LYS A 1 281 ? -17.119 16.651 4.261 1.00 63.66 281 LYS A N 1
ATOM 2291 C CA . LYS A 1 281 ? -16.824 17.547 5.387 1.00 63.66 281 LYS A CA 1
ATOM 2292 C C . LYS A 1 281 ? -15.480 18.240 5.116 1.00 63.66 281 LYS A C 1
ATOM 2294 O O . LYS A 1 281 ? -14.465 17.861 5.678 1.00 63.66 281 LYS A O 1
ATOM 2299 N N . GLN A 1 282 ? -15.498 19.259 4.252 1.00 53.84 282 GLN A N 1
ATOM 2300 C CA . GLN A 1 282 ? -14.343 20.122 3.948 1.00 53.84 282 GLN A CA 1
ATOM 2301 C C . GLN A 1 282 ? -13.832 20.875 5.186 1.00 53.84 282 GLN A C 1
ATOM 2303 O O . GLN A 1 282 ? -12.697 21.338 5.228 1.00 53.84 282 GLN A O 1
ATOM 2308 N N . ASP A 1 283 ? -14.683 21.007 6.202 1.00 69.25 283 ASP A N 1
ATOM 2309 C CA . ASP A 1 283 ? -14.354 21.663 7.455 1.00 69.25 283 ASP A CA 1
ATOM 2310 C C . ASP A 1 283 ? -13.738 20.662 8.442 1.00 69.25 283 ASP A C 1
ATOM 2312 O O . ASP A 1 283 ? -14.443 19.801 8.966 1.00 69.25 283 ASP A O 1
ATOM 2316 N N . SER A 1 284 ? -12.445 20.784 8.753 1.00 81.56 284 SER A N 1
ATOM 2317 C CA . SER A 1 284 ? -11.817 19.985 9.814 1.00 81.56 284 SER A CA 1
ATOM 2318 C C . SER A 1 284 ? -12.291 20.358 11.224 1.00 81.56 284 SER A C 1
ATOM 2320 O O . SER A 1 284 ? -12.006 19.619 12.173 1.00 81.56 284 SER A O 1
ATOM 2322 N N . SER A 1 285 ? -13.059 21.447 11.385 1.00 81.62 285 SER A N 1
ATOM 2323 C CA . SER A 1 285 ? -13.480 21.949 12.695 1.00 81.62 285 SER A CA 1
ATOM 2324 C C . SER A 1 285 ? -14.352 20.974 13.474 1.00 81.62 285 SER A C 1
ATOM 2326 O O . SER A 1 285 ? -14.334 20.999 14.705 1.00 81.62 285 SER A O 1
ATOM 2328 N N . TRP A 1 286 ? -15.119 20.107 12.798 1.00 85.56 286 TRP A N 1
ATOM 2329 C CA . TRP A 1 286 ? -15.947 19.123 13.501 1.00 85.56 286 TRP A CA 1
ATOM 2330 C C . TRP A 1 286 ? -15.077 18.193 14.351 1.00 85.56 286 TRP A C 1
ATOM 2332 O O . TRP A 1 286 ? -15.460 17.866 15.471 1.00 85.56 286 TRP A O 1
ATOM 2342 N N . PHE A 1 287 ? -13.906 17.804 13.835 1.00 88.81 287 PHE A N 1
ATOM 2343 C CA . PHE A 1 287 ? -13.004 16.895 14.524 1.00 88.81 287 PHE A CA 1
ATOM 2344 C C . PHE A 1 287 ? -12.023 17.640 15.423 1.00 88.81 287 PHE A C 1
ATOM 2346 O O . PHE A 1 287 ? -11.797 17.200 16.543 1.00 88.81 287 PHE A O 1
ATOM 2353 N N . SER A 1 288 ? -11.514 18.807 15.015 1.00 90.12 288 SER A N 1
ATOM 2354 C CA . SER A 1 288 ? -10.599 19.587 15.863 1.00 90.12 288 SER A CA 1
ATOM 2355 C C . SER A 1 288 ? -11.252 20.087 17.162 1.00 90.12 288 SER A C 1
ATOM 2357 O O . SER A 1 288 ? -10.555 20.394 18.125 1.00 90.12 288 SER A O 1
ATOM 2359 N N . LYS A 1 289 ? -12.590 20.192 17.205 1.00 88.75 289 LYS A N 1
ATOM 2360 C CA . LYS A 1 289 ? -13.353 20.458 18.440 1.00 88.75 289 LYS A CA 1
ATOM 2361 C C . LYS A 1 289 ? -13.325 19.279 19.418 1.00 88.75 289 LYS A C 1
ATOM 2363 O O . LYS A 1 289 ? -13.402 19.510 20.618 1.00 88.75 289 LYS A O 1
ATOM 2368 N N . ILE A 1 290 ? -13.224 18.053 18.903 1.00 87.94 290 ILE A N 1
ATOM 2369 C CA . ILE A 1 290 ? -13.132 16.811 19.684 1.00 87.94 290 ILE A CA 1
ATOM 2370 C C . ILE A 1 290 ? -11.670 16.539 20.067 1.00 87.94 290 ILE A C 1
ATOM 2372 O O . ILE A 1 290 ? -11.373 16.184 21.202 1.00 87.94 290 ILE A O 1
ATOM 2376 N N . GLU A 1 291 ? -10.739 16.733 19.130 1.00 92.56 291 GLU A N 1
ATOM 2377 C CA . GLU A 1 291 ? -9.310 16.481 19.308 1.00 92.56 291 GLU A CA 1
ATOM 2378 C C . GLU A 1 291 ? -8.479 17.693 18.852 1.00 92.56 291 GLU A C 1
ATOM 2380 O O . GLU A 1 291 ? -8.177 17.828 17.663 1.00 92.56 291 GLU A O 1
ATOM 2385 N N . PRO A 1 292 ? -8.069 18.568 19.790 1.00 91.56 292 PRO A N 1
ATOM 2386 C CA . PRO A 1 292 ? -7.335 19.794 19.477 1.00 91.56 292 PRO A CA 1
ATOM 2387 C C . PRO A 1 292 ? -5.955 19.598 18.830 1.00 91.56 292 PRO A C 1
ATOM 2389 O O . PRO A 1 292 ? -5.411 20.560 18.290 1.00 91.56 292 PRO A O 1
ATOM 2392 N N . ARG A 1 293 ? -5.360 18.392 18.877 1.00 91.75 293 ARG A N 1
ATOM 2393 C CA . ARG A 1 293 ? -4.120 18.078 18.135 1.00 91.75 293 ARG A CA 1
ATOM 2394 C C . ARG A 1 293 ? -4.344 17.987 16.626 1.00 91.75 293 ARG A C 1
ATOM 2396 O O . ARG A 1 293 ? -3.383 18.094 15.867 1.00 91.75 293 ARG A O 1
ATOM 2403 N N . TYR A 1 294 ? -5.582 17.771 16.184 1.00 93.00 294 TYR A N 1
ATOM 2404 C CA . TYR A 1 294 ? -5.935 17.813 14.771 1.00 93.00 294 TYR A CA 1
ATOM 2405 C C . TYR A 1 294 ? -6.140 19.268 14.327 1.00 93.00 294 TYR A C 1
ATOM 2407 O O . TYR A 1 294 ? -6.779 20.037 15.052 1.00 93.00 294 TYR A O 1
ATOM 2415 N N . PRO A 1 295 ? -5.627 19.687 13.156 1.00 91.56 295 PRO A N 1
ATOM 2416 C CA . PRO A 1 295 ? -5.697 21.083 12.755 1.00 91.56 295 PRO A CA 1
ATOM 2417 C C . PRO A 1 295 ? -7.143 21.541 12.544 1.00 91.56 295 PRO A C 1
ATOM 2419 O O . PRO A 1 295 ? -7.971 20.866 11.929 1.00 91.56 295 PRO A O 1
ATOM 2422 N N . ASN A 1 296 ? -7.438 22.742 13.033 1.00 90.94 296 ASN A N 1
ATOM 2423 C CA . ASN A 1 296 ? -8.753 23.377 12.935 1.00 90.94 296 ASN A CA 1
ATOM 2424 C C . ASN A 1 296 ? -9.070 23.959 11.550 1.00 90.94 296 ASN A C 1
ATOM 2426 O O . ASN A 1 296 ? -10.188 24.417 11.334 1.00 90.94 296 ASN A O 1
ATOM 2430 N N . PHE A 1 297 ? -8.106 23.948 10.631 1.00 91.50 297 PHE A N 1
ATOM 2431 C CA . PHE A 1 297 ? -8.311 24.196 9.210 1.00 91.50 297 PHE A CA 1
ATOM 2432 C C . PHE A 1 297 ? -7.352 23.330 8.392 1.00 91.50 297 PHE A C 1
ATOM 2434 O O . PHE A 1 297 ? -6.286 22.938 8.869 1.00 91.50 297 PHE A O 1
ATOM 2441 N N . LEU A 1 298 ? -7.729 23.058 7.149 1.00 93.06 298 LEU A N 1
ATOM 2442 C CA . LEU A 1 298 ? -6.885 22.405 6.155 1.00 93.06 298 LEU A CA 1
ATOM 2443 C C . LEU A 1 298 ? -6.664 23.368 4.990 1.00 93.06 298 LEU A C 1
ATOM 2445 O O . LEU A 1 298 ? -7.381 24.361 4.852 1.00 93.06 298 LEU A O 1
ATOM 2449 N N . VAL A 1 299 ? -5.654 23.085 4.179 1.00 95.12 299 VAL A N 1
ATOM 2450 C CA . VAL A 1 299 ? -5.290 23.894 3.016 1.00 95.12 299 VAL A CA 1
ATOM 2451 C C . VAL A 1 299 ? -5.248 23.041 1.759 1.00 95.12 299 VAL A C 1
ATOM 2453 O O . VAL A 1 299 ? -5.208 21.813 1.821 1.00 95.12 299 VAL A O 1
ATOM 2456 N N . GLU A 1 300 ? -5.259 23.698 0.611 1.00 96.19 300 GLU A N 1
ATOM 2457 C CA . GLU A 1 300 ? -5.161 23.055 -0.695 1.00 96.19 300 GLU A CA 1
ATOM 2458 C C . GLU A 1 300 ? -3.929 23.561 -1.445 1.00 96.19 300 GLU A C 1
ATOM 2460 O O . GLU A 1 300 ? -3.524 24.715 -1.275 1.00 96.19 300 GLU A O 1
ATOM 2465 N N . LEU A 1 301 ? -3.345 22.695 -2.271 1.00 98.19 301 LEU A N 1
ATOM 2466 C CA . LEU A 1 301 ? -2.247 23.035 -3.169 1.00 98.19 301 LEU A CA 1
ATOM 2467 C C . LEU A 1 301 ? -2.653 22.716 -4.608 1.00 98.19 301 LEU A C 1
ATOM 2469 O O . LEU A 1 301 ? -3.033 21.578 -4.902 1.00 98.19 301 LEU A O 1
ATOM 2473 N N . THR A 1 302 ? -2.539 23.701 -5.494 1.00 98.50 302 THR A N 1
ATOM 2474 C CA . THR A 1 302 ? -2.751 23.537 -6.938 1.00 98.50 302 THR A CA 1
ATOM 2475 C C . THR A 1 302 ? -1.534 23.975 -7.740 1.00 98.50 302 THR A C 1
ATOM 2477 O O . THR A 1 302 ? -0.654 24.674 -7.234 1.00 98.50 302 THR A O 1
ATOM 2480 N N . GLY A 1 303 ? -1.489 23.559 -8.999 1.00 97.81 303 GLY A N 1
ATOM 2481 C CA . GLY A 1 303 ? -0.527 24.047 -9.979 1.00 97.81 303 GLY A CA 1
ATOM 2482 C C . GLY A 1 303 ? -0.624 23.277 -11.292 1.00 97.81 303 GLY A C 1
ATOM 2483 O O . GLY A 1 303 ? -1.458 22.384 -11.450 1.00 97.81 303 GLY A O 1
ATOM 2484 N N . GLU A 1 304 ? 0.250 23.620 -12.229 1.00 96.50 304 GLU A N 1
ATOM 2485 C CA . GLU A 1 304 ? 0.373 22.983 -13.540 1.00 96.50 304 GLU A CA 1
ATOM 2486 C C . GLU A 1 304 ? 1.814 22.512 -13.765 1.00 96.50 304 GLU A C 1
ATOM 2488 O O . GLU A 1 304 ? 2.761 23.246 -13.487 1.00 96.50 304 GLU A O 1
ATOM 2493 N N . LEU A 1 305 ? 1.998 21.287 -14.260 1.00 96.44 305 LEU A N 1
ATOM 2494 C CA . LEU A 1 305 ? 3.313 20.703 -14.532 1.00 96.44 305 LEU A CA 1
ATOM 2495 C C . LEU A 1 305 ? 3.601 20.671 -16.032 1.00 96.44 305 LEU A C 1
ATOM 2497 O O . LEU A 1 305 ? 2.993 19.899 -16.777 1.00 96.44 305 LEU A O 1
ATOM 2501 N N . ASN A 1 306 ? 4.592 21.448 -16.466 1.00 92.56 306 ASN A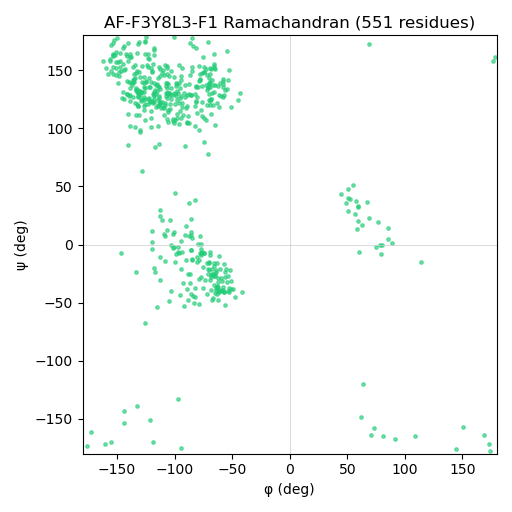 N 1
ATOM 2502 C CA . ASN A 1 306 ? 5.010 21.500 -17.861 1.00 92.56 306 ASN A CA 1
ATOM 2503 C C . ASN A 1 306 ? 6.381 20.844 -18.047 1.00 92.56 306 ASN A C 1
ATOM 2505 O O . ASN A 1 306 ? 7.389 21.317 -17.524 1.00 92.56 306 ASN A O 1
ATOM 2509 N N . LEU A 1 307 ? 6.445 19.765 -18.828 1.00 92.38 307 LEU A N 1
ATOM 2510 C CA . LEU A 1 307 ? 7.721 19.150 -19.180 1.00 92.38 307 LEU A CA 1
ATOM 2511 C C . LEU A 1 307 ? 8.369 19.941 -20.323 1.00 92.38 307 LEU A C 1
ATOM 2513 O O . LEU A 1 307 ? 7.883 19.932 -21.455 1.00 92.38 307 LEU A O 1
ATOM 2517 N N . THR A 1 308 ? 9.500 20.596 -20.054 1.00 86.62 308 THR A N 1
ATOM 2518 C CA . THR A 1 308 ? 10.194 21.397 -21.069 1.00 86.62 308 THR A CA 1
ATOM 2519 C C . THR A 1 308 ? 10.541 20.536 -22.286 1.00 86.62 308 THR A C 1
ATOM 2521 O O . THR A 1 308 ? 11.149 19.476 -22.159 1.00 86.62 308 THR A O 1
ATOM 2524 N N . GLY A 1 309 ? 10.168 21.001 -23.481 1.00 76.06 309 GLY A N 1
ATOM 2525 C CA . GLY A 1 309 ? 10.425 20.290 -24.737 1.00 76.06 309 GLY A CA 1
ATOM 2526 C C . GLY A 1 309 ? 9.379 19.235 -25.113 1.00 76.06 309 GLY A C 1
ATOM 2527 O O . GLY A 1 309 ? 9.563 18.553 -26.123 1.00 76.06 309 GLY A O 1
ATOM 2528 N N . LYS A 1 310 ? 8.281 19.101 -24.354 1.00 72.25 310 LYS A N 1
ATOM 2529 C CA . LYS A 1 310 ? 7.155 18.218 -24.686 1.00 72.25 310 LYS A CA 1
ATOM 2530 C C . LYS A 1 310 ? 5.822 18.903 -24.372 1.00 72.25 310 LYS A C 1
ATOM 2532 O O . LYS A 1 310 ? 5.377 18.905 -23.236 1.00 72.25 310 LYS A O 1
ATOM 2537 N N . GLU A 1 311 ? 5.148 19.403 -25.404 1.00 64.06 311 GLU A N 1
ATOM 2538 C CA . GLU A 1 311 ? 3.876 20.146 -25.280 1.00 64.06 311 GLU A CA 1
ATOM 2539 C C . GLU A 1 311 ? 2.637 19.253 -25.040 1.00 64.06 311 GLU A C 1
ATOM 2541 O O . GLU A 1 311 ? 1.506 19.729 -25.060 1.00 64.06 311 GLU A O 1
ATOM 2546 N N . ASN A 1 312 ? 2.818 17.946 -24.826 1.00 76.69 312 ASN A N 1
ATOM 2547 C CA . ASN A 1 312 ? 1.700 17.022 -24.632 1.00 76.69 312 ASN A CA 1
ATOM 2548 C C . ASN A 1 312 ? 1.275 16.967 -23.165 1.00 76.69 312 ASN A C 1
ATOM 2550 O O . ASN A 1 312 ? 2.118 16.981 -22.267 1.00 76.69 312 ASN A O 1
ATOM 2554 N N . ALA A 1 313 ? -0.025 16.786 -22.932 1.00 81.50 313 ALA A N 1
ATOM 2555 C CA . ALA A 1 313 ? -0.534 16.501 -21.602 1.00 81.50 313 ALA A CA 1
ATOM 2556 C C . ALA A 1 313 ? -0.031 15.135 -21.104 1.00 81.50 313 ALA A C 1
ATOM 2558 O O . ALA A 1 313 ? -0.093 14.131 -21.823 1.00 81.50 313 ALA A O 1
ATOM 2559 N N . ASN A 1 314 ? 0.495 15.110 -19.881 1.00 87.94 314 ASN A N 1
ATOM 2560 C CA . ASN A 1 314 ? 1.082 13.931 -19.254 1.00 87.94 314 ASN A CA 1
ATOM 2561 C C . ASN A 1 314 ? 0.241 13.492 -18.050 1.00 87.94 314 ASN A C 1
ATOM 2563 O O . ASN A 1 314 ? -0.444 14.297 -17.417 1.00 87.94 314 ASN A O 1
ATOM 2567 N N . ASP A 1 315 ? 0.299 12.200 -17.738 1.00 92.62 315 ASP A N 1
ATOM 2568 C CA . ASP A 1 315 ? -0.345 11.635 -16.554 1.00 92.62 315 ASP A CA 1
ATOM 2569 C C . ASP A 1 315 ? 0.646 11.660 -15.387 1.00 92.62 315 ASP A C 1
ATOM 2571 O O . ASP A 1 315 ? 1.434 10.731 -15.181 1.00 92.62 315 ASP A O 1
ATOM 2575 N N . TRP A 1 316 ? 0.703 12.797 -14.698 1.00 96.44 316 TRP A N 1
ATOM 2576 C CA . TRP A 1 316 ? 1.611 12.997 -13.583 1.00 96.44 316 TRP A CA 1
ATOM 2577 C C . TRP A 1 316 ? 1.039 12.384 -12.317 1.00 96.44 316 TRP A C 1
ATOM 2579 O O . TRP A 1 316 ? -0.114 12.615 -11.962 1.00 96.44 316 TRP A O 1
ATOM 2589 N N . ILE A 1 317 ? 1.896 11.686 -11.583 1.00 97.69 317 ILE A N 1
ATOM 2590 C CA . ILE A 1 317 ? 1.658 11.331 -10.192 1.00 97.69 317 ILE A CA 1
ATOM 2591 C C . ILE A 1 317 ? 2.402 12.351 -9.348 1.00 97.69 317 ILE A C 1
ATOM 2593 O O . ILE A 1 317 ? 3.634 12.390 -9.360 1.00 97.69 317 ILE A O 1
ATOM 2597 N N . VAL A 1 318 ? 1.656 13.180 -8.627 1.00 98.31 318 VAL A N 1
ATOM 2598 C CA . VAL A 1 318 ? 2.191 14.261 -7.799 1.00 98.31 318 VAL A CA 1
ATOM 2599 C C . VAL A 1 318 ? 2.116 13.843 -6.341 1.00 98.31 318 VAL A C 1
ATOM 2601 O O . VAL A 1 318 ? 1.080 13.372 -5.879 1.00 98.31 318 VAL A O 1
ATOM 2604 N N . ILE A 1 319 ? 3.220 13.989 -5.612 1.00 98.38 319 ILE A N 1
ATOM 2605 C CA . ILE A 1 319 ? 3.359 13.547 -4.225 1.00 98.38 319 ILE A CA 1
ATOM 2606 C C . ILE A 1 319 ? 3.878 14.703 -3.378 1.00 98.38 319 ILE A C 1
ATOM 2608 O O . ILE A 1 319 ? 4.884 15.328 -3.704 1.00 98.38 319 ILE A O 1
ATOM 2612 N N . LEU A 1 320 ? 3.224 14.946 -2.250 1.00 98.19 320 LEU A N 1
ATOM 2613 C CA . LEU A 1 320 ? 3.566 15.975 -1.281 1.00 98.19 320 LEU A CA 1
ATOM 2614 C C . LEU A 1 320 ? 3.823 15.315 0.078 1.00 98.19 320 LEU A C 1
ATOM 2616 O O . LEU A 1 320 ? 2.956 14.626 0.604 1.00 98.19 320 LEU A O 1
ATOM 2620 N N . THR A 1 321 ? 5.003 15.513 0.660 1.00 97.25 321 THR A N 1
ATOM 2621 C CA . THR A 1 321 ? 5.394 14.894 1.943 1.00 97.25 321 THR A CA 1
ATOM 2622 C C . THR A 1 321 ? 6.062 15.909 2.858 1.00 97.25 321 THR A C 1
ATOM 2624 O O . THR A 1 321 ? 6.812 16.762 2.392 1.00 97.25 321 THR A O 1
ATOM 2627 N N . ASP A 1 322 ? 5.804 15.844 4.162 1.00 94.50 322 ASP A N 1
ATOM 2628 C CA . ASP A 1 322 ? 6.437 16.734 5.154 1.00 94.50 322 ASP A CA 1
ATOM 2629 C C . ASP A 1 322 ? 7.910 16.376 5.432 1.00 94.50 322 ASP A C 1
ATOM 2631 O O . ASP A 1 322 ? 8.629 17.105 6.115 1.00 94.50 322 ASP A O 1
ATOM 2635 N N . THR A 1 323 ? 8.376 15.258 4.875 1.00 91.19 323 THR A N 1
ATOM 2636 C CA . THR A 1 323 ? 9.742 14.762 5.021 1.00 91.19 323 THR A CA 1
ATOM 2637 C C . THR A 1 323 ? 10.415 14.674 3.657 1.00 91.19 323 THR A C 1
ATOM 2639 O O . THR A 1 323 ? 9.923 13.989 2.757 1.00 91.19 323 THR A O 1
ATOM 2642 N N . LYS A 1 324 ? 11.557 15.355 3.498 1.00 91.25 324 LYS A N 1
ATOM 2643 C CA . LYS A 1 324 ? 12.375 15.297 2.278 1.00 91.25 324 LYS A CA 1
ATOM 2644 C C . LYS A 1 324 ? 13.086 13.949 2.171 1.00 91.25 324 LYS A C 1
ATOM 2646 O O . LYS A 1 324 ? 13.772 13.539 3.103 1.00 91.25 324 LYS A O 1
ATOM 2651 N N . GLY A 1 325 ? 13.029 13.320 1.003 1.00 90.06 325 GLY A N 1
ATOM 2652 C CA . GLY A 1 325 ? 13.799 12.116 0.702 1.00 90.06 325 GLY A CA 1
ATOM 2653 C C . GLY A 1 325 ? 13.098 11.214 -0.301 1.00 90.06 325 GLY A C 1
ATOM 2654 O O . GLY A 1 325 ? 12.252 11.665 -1.068 1.00 90.06 325 GLY A O 1
ATOM 2655 N N . ASP A 1 326 ? 13.461 9.934 -0.284 1.00 90.06 326 ASP A N 1
ATOM 2656 C CA . ASP A 1 326 ? 12.761 8.903 -1.045 1.00 90.06 326 ASP A CA 1
ATOM 2657 C C . ASP A 1 326 ? 11.361 8.693 -0.460 1.00 90.06 326 ASP A C 1
ATOM 2659 O O . ASP A 1 326 ? 11.234 8.184 0.656 1.00 90.06 326 ASP A O 1
ATOM 2663 N N . VAL A 1 327 ? 10.326 9.071 -1.217 1.00 90.81 327 VAL A N 1
ATOM 2664 C CA . VAL A 1 327 ? 8.909 8.918 -0.849 1.00 90.81 327 VAL A CA 1
ATOM 2665 C C . VAL A 1 327 ? 8.598 7.490 -0.404 1.00 90.81 327 VAL A C 1
ATOM 2667 O O . VAL A 1 327 ? 7.837 7.295 0.543 1.00 90.81 327 VAL A O 1
ATOM 2670 N N . TYR A 1 328 ? 9.194 6.485 -1.048 1.00 88.38 328 TYR A N 1
ATOM 2671 C CA . TYR A 1 328 ? 8.838 5.083 -0.844 1.00 88.38 328 TYR A CA 1
ATOM 2672 C C . TYR A 1 328 ? 9.150 4.581 0.572 1.00 88.38 328 TYR A C 1
ATOM 2674 O O . TYR A 1 328 ? 8.487 3.681 1.095 1.00 88.38 328 TYR A O 1
ATOM 2682 N N . THR A 1 329 ? 10.137 5.187 1.231 1.00 87.31 329 THR A N 1
ATOM 2683 C CA . THR A 1 329 ? 10.554 4.835 2.595 1.00 87.31 329 THR A CA 1
ATOM 2684 C C . THR A 1 329 ? 10.002 5.787 3.660 1.00 87.31 329 THR A C 1
ATOM 2686 O O . THR A 1 329 ? 10.193 5.537 4.852 1.00 87.31 329 THR A O 1
ATOM 2689 N N . GLN A 1 330 ? 9.259 6.833 3.271 1.00 92.81 330 GLN A N 1
ATOM 2690 C CA . GLN A 1 330 ? 8.695 7.796 4.218 1.00 92.81 330 GLN A CA 1
ATOM 2691 C C . GLN A 1 330 ? 7.544 7.190 5.025 1.00 92.81 330 GLN A C 1
ATOM 2693 O O . GLN A 1 330 ? 6.522 6.766 4.484 1.00 92.81 330 GLN A O 1
ATOM 2698 N N . LYS A 1 331 ? 7.712 7.162 6.350 1.00 94.31 331 LYS A N 1
ATOM 2699 C CA . LYS A 1 331 ? 6.738 6.599 7.306 1.00 94.31 331 LYS A CA 1
ATOM 2700 C C . LYS A 1 331 ? 6.467 7.514 8.509 1.00 94.31 331 LYS A C 1
ATOM 2702 O O . LYS A 1 331 ? 5.405 7.416 9.127 1.00 94.31 331 LYS A O 1
ATOM 2707 N N . ALA A 1 332 ? 7.412 8.405 8.823 1.00 93.25 332 ALA A N 1
ATOM 2708 C CA . ALA A 1 332 ? 7.419 9.215 10.041 1.00 93.25 332 ALA A CA 1
ATOM 2709 C C . ALA A 1 332 ? 6.460 10.406 10.022 1.00 93.25 332 ALA A C 1
ATOM 2711 O O . ALA A 1 332 ? 5.995 10.809 11.084 1.00 93.25 332 ALA A O 1
ATOM 2712 N N . GLY A 1 333 ? 6.154 10.944 8.848 1.00 92.69 333 GLY A N 1
ATOM 2713 C CA . GLY A 1 333 ? 5.274 12.095 8.710 1.00 92.69 333 GLY A CA 1
ATOM 2714 C C . GLY A 1 333 ? 4.061 11.805 7.836 1.00 92.69 333 GLY A C 1
ATOM 2715 O O . GLY A 1 333 ? 3.572 10.668 7.811 1.00 92.69 333 GLY A O 1
ATOM 2716 N N . ARG A 1 334 ? 3.552 12.836 7.171 1.00 95.44 334 ARG A N 1
ATOM 2717 C CA . ARG A 1 334 ? 2.360 12.800 6.320 1.00 95.44 334 ARG A CA 1
ATOM 2718 C C . ARG A 1 334 ? 2.708 12.823 4.847 1.00 95.44 334 ARG A C 1
ATOM 2720 O O . ARG A 1 334 ? 3.645 13.503 4.431 1.00 95.44 334 ARG A O 1
ATOM 2727 N N . ILE A 1 335 ? 1.899 12.115 4.067 1.00 97.38 335 ILE A N 1
ATOM 2728 C CA . ILE A 1 335 ? 2.017 12.068 2.614 1.00 97.38 335 ILE A CA 1
ATOM 2729 C C . ILE A 1 335 ? 0.643 12.306 1.999 1.00 97.38 335 ILE A C 1
ATOM 2731 O O . ILE A 1 335 ? -0.342 11.681 2.381 1.00 97.38 335 ILE A O 1
ATOM 2735 N N . PHE A 1 336 ? 0.603 13.188 1.014 1.00 97.56 336 PHE A N 1
ATOM 2736 C CA . PHE A 1 336 ? -0.539 13.460 0.157 1.00 97.56 336 PHE A CA 1
ATOM 2737 C C . PHE A 1 336 ? -0.125 13.174 -1.286 1.00 97.56 336 PHE A C 1
ATOM 2739 O O . PHE A 1 336 ? 1.055 13.274 -1.629 1.00 97.56 336 PHE A O 1
ATOM 2746 N N . TYR A 1 337 ? -1.069 12.802 -2.139 1.00 97.44 337 TYR A N 1
ATOM 2747 C CA . TYR A 1 337 ? -0.784 12.547 -3.545 1.00 97.44 337 TYR A CA 1
ATOM 2748 C C . TYR A 1 337 ? -2.035 12.715 -4.400 1.00 97.44 337 TYR A C 1
ATOM 2750 O O . TYR A 1 337 ? -3.155 12.625 -3.898 1.00 97.44 337 TYR A O 1
ATOM 2758 N N . THR A 1 338 ? -1.830 12.960 -5.688 1.00 97.19 338 THR A N 1
ATOM 2759 C CA . THR A 1 338 ? -2.892 13.078 -6.690 1.00 97.19 338 THR A CA 1
ATOM 2760 C C . THR A 1 338 ? -2.366 12.665 -8.066 1.00 97.19 338 THR A C 1
ATOM 2762 O O . THR A 1 338 ? -1.151 12.596 -8.275 1.00 97.19 338 THR A O 1
ATOM 2765 N N . GLU A 1 339 ? -3.277 12.381 -8.990 1.00 96.19 339 GLU A N 1
ATOM 2766 C CA . GLU A 1 339 ? -2.978 12.074 -10.390 1.00 96.19 339 GLU A CA 1
ATOM 2767 C C . GLU A 1 339 ? -3.576 13.185 -11.268 1.00 96.19 339 GLU A C 1
ATOM 2769 O O . GLU A 1 339 ? -4.691 13.635 -11.006 1.00 96.19 339 GLU A O 1
ATOM 2774 N N . THR A 1 340 ? -2.858 13.649 -12.295 1.00 94.12 340 THR A N 1
ATOM 2775 C CA . THR A 1 340 ? -3.350 14.730 -13.180 1.00 94.12 340 THR A CA 1
ATOM 2776 C C . THR A 1 340 ? -4.215 14.219 -14.328 1.00 94.12 340 THR A C 1
ATOM 2778 O O . THR A 1 340 ? -4.705 15.001 -15.128 1.00 94.12 340 THR A O 1
ATOM 2781 N N . HIS A 1 341 ? -4.369 12.904 -14.507 1.00 89.12 341 HIS A N 1
ATOM 2782 C CA . HIS A 1 341 ? -5.266 12.312 -15.509 1.00 89.12 341 HIS A CA 1
ATOM 2783 C C . HIS A 1 341 ? -5.133 12.900 -16.930 1.00 89.12 341 HIS A C 1
ATOM 2785 O O . HIS A 1 341 ? -6.109 12.976 -17.680 1.00 89.12 341 HIS A O 1
ATOM 2791 N N . LYS A 1 342 ? -3.904 13.261 -17.328 1.00 85.38 342 LYS A N 1
ATOM 2792 C CA . LYS A 1 342 ? -3.557 13.871 -18.626 1.00 85.38 342 LYS A CA 1
ATOM 2793 C C . LYS A 1 342 ? -4.101 15.287 -18.861 1.00 85.38 342 LYS A C 1
ATOM 2795 O O . LYS A 1 342 ? -4.417 15.615 -20.003 1.00 85.38 342 LYS A O 1
ATOM 2800 N N . ASP A 1 343 ? -4.152 16.138 -17.841 1.00 88.19 343 ASP A N 1
ATOM 2801 C CA . ASP A 1 343 ? -4.409 17.580 -18.011 1.00 88.19 343 ASP A CA 1
ATOM 2802 C C . ASP A 1 343 ? -3.274 18.492 -17.500 1.00 88.19 343 ASP A C 1
ATOM 2804 O O . ASP A 1 343 ? -3.385 19.708 -17.598 1.00 88.19 343 ASP A O 1
ATOM 2808 N N . ASN A 1 344 ? -2.174 17.909 -16.999 1.00 93.19 344 ASN A N 1
ATOM 2809 C CA . ASN A 1 344 ? -1.042 18.586 -16.341 1.00 93.19 344 ASN A CA 1
ATOM 2810 C C . ASN A 1 344 ? -1.384 19.395 -15.073 1.00 93.19 344 ASN A C 1
ATOM 2812 O O . ASN A 1 344 ? -0.458 19.843 -14.393 1.00 93.19 344 ASN A O 1
ATOM 2816 N N . HIS A 1 345 ? -2.655 19.551 -14.711 1.00 96.38 345 HIS A N 1
ATOM 2817 C CA . HIS A 1 345 ? -3.092 20.264 -13.524 1.00 96.38 345 HIS A CA 1
ATOM 2818 C C . HIS A 1 345 ? -3.220 19.305 -12.349 1.00 96.38 345 HIS A C 1
ATOM 2820 O O . HIS A 1 345 ? -3.862 18.262 -12.424 1.00 96.38 345 HIS A O 1
ATOM 2826 N N . PHE A 1 346 ? -2.629 19.670 -11.217 1.00 97.75 346 PHE A N 1
ATOM 2827 C CA . PHE A 1 346 ? -2.783 18.901 -9.990 1.00 97.75 346 PHE A CA 1
ATOM 2828 C C . PHE A 1 346 ? -3.573 19.694 -8.953 1.00 97.75 346 PHE A C 1
ATOM 2830 O O . PHE A 1 346 ? -3.434 20.910 -8.821 1.00 97.75 346 PHE A O 1
ATOM 2837 N N . HIS A 1 347 ? -4.378 18.971 -8.178 1.00 97.50 347 HIS A N 1
ATOM 2838 C CA . HIS A 1 347 ? -5.068 19.475 -6.996 1.00 97.50 347 HIS A CA 1
ATOM 2839 C C . HIS A 1 347 ? -4.858 18.494 -5.851 1.00 97.50 347 HIS A C 1
ATOM 2841 O O . HIS A 1 347 ? -5.226 17.321 -5.949 1.00 97.50 347 HIS A O 1
ATOM 2847 N N . ILE A 1 348 ? -4.241 18.972 -4.773 1.00 97.31 348 ILE A N 1
ATOM 2848 C CA . ILE A 1 348 ? -4.059 18.220 -3.534 1.00 97.31 348 ILE A CA 1
ATOM 2849 C C . ILE A 1 348 ? -4.878 18.926 -2.445 1.00 97.31 348 ILE A C 1
ATOM 2851 O O . ILE A 1 348 ? -4.448 19.967 -1.938 1.00 97.31 348 ILE A O 1
ATOM 2855 N N . PRO A 1 349 ? -6.065 18.404 -2.093 1.00 94.31 349 PRO A N 1
ATOM 2856 C CA . PRO A 1 349 ? -6.906 18.991 -1.060 1.00 94.31 349 PRO A CA 1
ATOM 2857 C C . PRO A 1 349 ? -6.542 18.484 0.343 1.00 94.31 349 PRO A C 1
ATOM 2859 O O . PRO A 1 349 ? -5.785 17.527 0.508 1.00 94.31 349 PRO A O 1
ATOM 2862 N N . HIS A 1 350 ? -7.170 19.084 1.359 1.00 92.81 350 HIS A N 1
ATOM 2863 C CA . HIS A 1 350 ? -7.188 18.584 2.742 1.00 92.81 350 HIS A CA 1
ATOM 2864 C C . HIS A 1 350 ? -5.800 18.430 3.398 1.00 92.81 350 HIS A C 1
ATOM 2866 O O . HIS A 1 350 ? -5.583 17.552 4.234 1.00 92.81 350 HIS A O 1
ATOM 2872 N N . ILE A 1 351 ? -4.860 19.307 3.051 1.00 95.31 351 ILE A N 1
ATOM 2873 C CA . ILE A 1 351 ? -3.494 19.290 3.570 1.00 95.31 351 ILE A CA 1
ATOM 2874 C C . ILE A 1 351 ? -3.458 19.919 4.966 1.00 95.31 351 ILE A C 1
ATOM 2876 O O . ILE A 1 351 ? -4.032 20.981 5.210 1.00 95.31 351 ILE A O 1
ATOM 2880 N N . HIS A 1 352 ? -2.746 19.287 5.900 1.00 94.56 352 HIS A N 1
ATOM 2881 C CA . HIS A 1 352 ? -2.469 19.885 7.210 1.00 94.56 352 HIS A CA 1
ATOM 2882 C C . HIS A 1 352 ? -1.493 21.059 7.032 1.00 94.56 352 HIS A C 1
ATOM 2884 O O . HIS A 1 352 ? -0.495 20.877 6.339 1.00 94.56 352 HIS A O 1
ATOM 2890 N N . PRO A 1 353 ? -1.687 22.233 7.655 1.00 95.81 353 PRO A N 1
ATOM 2891 C CA . PRO A 1 353 ? -0.721 23.329 7.559 1.00 95.81 353 PRO A CA 1
ATOM 2892 C C . PRO A 1 353 ? 0.693 22.895 7.974 1.00 95.81 353 PRO A C 1
ATOM 2894 O O . PRO A 1 353 ? 0.869 22.243 9.003 1.00 95.81 353 PRO A O 1
ATOM 2897 N N . GLY A 1 354 ? 1.714 23.248 7.191 1.00 96.62 354 GLY A N 1
ATOM 2898 C CA . GLY A 1 354 ? 3.067 22.726 7.404 1.00 96.62 354 GLY A CA 1
ATOM 2899 C C . GLY A 1 354 ? 4.074 23.102 6.320 1.00 96.62 354 GLY A C 1
ATOM 2900 O O . GLY A 1 354 ? 3.799 23.930 5.453 1.00 96.62 354 GLY A O 1
ATOM 2901 N N . ILE A 1 355 ? 5.266 22.510 6.392 1.00 97.75 355 ILE A N 1
ATOM 2902 C CA . ILE A 1 355 ? 6.297 22.599 5.350 1.00 97.75 355 ILE A CA 1
ATOM 2903 C C . ILE A 1 355 ? 6.330 21.260 4.631 1.00 97.75 355 ILE A C 1
ATOM 2905 O O . ILE A 1 355 ? 6.426 20.224 5.282 1.00 97.75 355 ILE A O 1
ATOM 2909 N N . TYR A 1 356 ? 6.265 21.299 3.306 1.00 98.06 356 TYR A N 1
ATOM 2910 C CA . TYR A 1 356 ? 6.161 20.107 2.483 1.00 98.06 356 TYR A CA 1
ATOM 2911 C C . TYR A 1 356 ? 7.103 20.136 1.291 1.00 98.06 356 TYR A C 1
ATOM 2913 O O . TYR A 1 356 ? 7.454 21.189 0.770 1.00 98.06 356 TYR A O 1
ATOM 2921 N N . HIS A 1 357 ? 7.455 18.945 0.832 1.00 98.06 357 HIS A N 1
ATOM 2922 C CA . HIS A 1 357 ? 8.317 18.659 -0.297 1.00 98.06 357 HIS A CA 1
ATOM 2923 C C . HIS A 1 357 ? 7.487 18.044 -1.421 1.00 98.06 357 HIS A C 1
ATOM 2925 O O . HIS A 1 357 ? 6.833 17.021 -1.209 1.00 98.06 357 HIS A O 1
ATOM 2931 N N . LEU A 1 358 ? 7.508 18.678 -2.594 1.00 98.44 358 LEU A N 1
ATOM 2932 C CA . LEU A 1 358 ? 6.737 18.260 -3.762 1.00 98.44 358 LEU A CA 1
ATOM 2933 C C . LEU A 1 358 ? 7.613 17.427 -4.701 1.00 98.44 358 LEU A C 1
ATOM 2935 O O . LEU A 1 358 ? 8.720 17.835 -5.064 1.00 98.44 358 LEU A O 1
ATOM 2939 N N . TYR A 1 359 ? 7.093 16.280 -5.107 1.00 98.06 359 TYR A N 1
ATOM 2940 C CA . TYR A 1 359 ? 7.697 15.358 -6.054 1.00 98.06 359 TYR A CA 1
ATOM 2941 C C . TYR A 1 359 ? 6.694 15.021 -7.152 1.00 98.06 359 TYR A C 1
ATOM 2943 O O . TYR A 1 359 ? 5.487 15.043 -6.911 1.00 98.06 359 TYR A O 1
ATOM 2951 N N . ALA A 1 360 ? 7.178 14.666 -8.336 1.00 97.44 360 ALA A N 1
ATOM 2952 C CA . ALA A 1 360 ? 6.328 14.162 -9.402 1.00 97.44 360 ALA A CA 1
ATOM 2953 C C . ALA A 1 360 ? 7.054 13.134 -10.273 1.00 97.44 360 ALA A C 1
ATOM 2955 O O . ALA A 1 360 ? 8.271 13.191 -10.423 1.00 97.44 360 ALA A O 1
ATOM 2956 N N . TYR A 1 361 ? 6.306 12.220 -10.880 1.00 96.94 361 TYR A N 1
ATOM 2957 C CA . TYR A 1 361 ? 6.780 11.384 -11.986 1.00 96.94 361 TYR A CA 1
ATOM 2958 C C . TYR A 1 361 ? 5.661 11.198 -13.009 1.00 96.94 361 TYR A C 1
ATOM 2960 O O . TYR A 1 361 ? 4.495 11.431 -12.697 1.00 96.94 361 TYR A O 1
ATOM 2968 N N . ILE A 1 362 ? 6.006 10.788 -14.230 1.00 95.50 362 ILE A N 1
ATOM 2969 C CA . ILE A 1 362 ? 5.028 10.621 -15.310 1.00 95.50 362 ILE A CA 1
ATOM 2970 C C . ILE A 1 362 ? 4.729 9.137 -15.517 1.00 95.50 362 ILE A C 1
ATOM 2972 O O . ILE A 1 362 ? 5.603 8.379 -15.941 1.00 95.50 362 ILE A O 1
ATOM 2976 N N . LYS A 1 363 ? 3.481 8.730 -15.285 1.00 94.69 363 LYS A N 1
ATOM 2977 C CA . LYS A 1 363 ? 2.998 7.380 -15.587 1.00 94.69 363 LYS A CA 1
ATOM 2978 C C . LYS A 1 363 ? 2.717 7.241 -17.090 1.00 94.69 363 LYS A C 1
ATOM 2980 O O . LYS A 1 363 ? 2.290 8.182 -17.755 1.00 94.69 363 LYS A O 1
ATOM 2985 N N . GLY A 1 364 ? 2.938 6.054 -17.651 1.00 94.62 364 GLY A N 1
ATOM 2986 C CA . GLY A 1 364 ? 2.527 5.736 -19.022 1.00 94.62 364 GLY A CA 1
ATOM 2987 C C . GLY A 1 364 ? 3.515 6.156 -20.113 1.00 94.62 364 GLY A C 1
ATOM 2988 O O . GLY A 1 364 ? 3.139 6.196 -21.284 1.00 94.62 364 GLY A O 1
ATOM 2989 N N . THR A 1 365 ? 4.764 6.498 -19.773 1.00 93.88 365 THR A N 1
ATOM 2990 C CA . THR A 1 365 ? 5.731 7.075 -20.733 1.00 93.88 365 THR A CA 1
ATOM 2991 C C . THR A 1 365 ? 7.096 6.391 -20.701 1.00 93.88 365 THR A C 1
ATOM 2993 O O . THR A 1 365 ? 7.344 5.513 -19.896 1.00 93.88 365 THR A O 1
ATOM 2996 N N . GLU A 1 366 ? 8.009 6.756 -21.598 1.00 94.50 366 GLU A N 1
ATOM 2997 C CA . GLU A 1 366 ? 9.421 6.330 -21.569 1.00 94.50 366 GLU A CA 1
ATOM 2998 C C . GLU A 1 366 ? 10.309 7.117 -20.584 1.00 94.50 366 GLU A C 1
ATOM 3000 O O . GLU A 1 366 ? 11.518 6.870 -20.499 1.00 94.50 366 GLU A O 1
ATOM 3005 N N . ILE A 1 367 ? 9.730 8.081 -19.865 1.00 94.81 367 ILE A N 1
ATOM 3006 C CA . ILE A 1 367 ? 10.442 8.958 -18.938 1.00 94.81 367 ILE A CA 1
ATOM 3007 C C . ILE A 1 367 ? 10.453 8.294 -17.565 1.00 94.81 367 ILE A C 1
ATOM 3009 O O . ILE A 1 367 ? 9.447 8.274 -16.868 1.00 94.81 367 ILE A O 1
ATOM 3013 N N . SER A 1 368 ? 11.609 7.761 -17.182 1.00 95.44 368 SER A N 1
ATOM 3014 C CA . SER A 1 368 ? 11.829 7.036 -15.928 1.00 95.44 368 SER A CA 1
ATOM 3015 C C . SER A 1 368 ? 12.486 7.905 -14.849 1.00 95.44 368 SER A C 1
ATOM 3017 O O . SER A 1 368 ? 13.459 7.486 -14.215 1.00 95.44 368 SER A O 1
ATOM 3019 N N . GLU A 1 369 ? 12.011 9.140 -14.684 1.00 94.50 369 GLU A N 1
ATOM 3020 C CA . GLU A 1 369 ? 12.557 10.098 -13.716 1.00 94.50 369 GLU A CA 1
ATOM 3021 C C . GLU A 1 369 ? 11.563 10.442 -12.609 1.00 94.50 369 GLU A C 1
ATOM 3023 O O . GLU A 1 369 ? 10.366 10.595 -12.851 1.00 94.50 369 GLU A O 1
ATOM 3028 N N . ASP A 1 370 ? 12.111 10.612 -11.406 1.00 94.50 370 ASP A N 1
ATOM 3029 C CA . ASP A 1 370 ? 11.445 11.258 -10.282 1.00 94.50 370 ASP A CA 1
ATOM 3030 C C . ASP A 1 370 ? 11.935 12.704 -10.189 1.00 94.50 370 ASP A C 1
ATOM 3032 O O . ASP A 1 370 ? 13.127 12.964 -10.010 1.00 94.50 370 ASP A O 1
ATOM 3036 N N . PHE A 1 371 ? 11.015 13.654 -10.278 1.00 96.19 371 PHE A N 1
ATOM 3037 C CA . PHE A 1 371 ? 11.308 15.077 -10.215 1.00 96.19 371 PHE A CA 1
ATOM 3038 C C . PHE A 1 371 ? 11.035 15.604 -8.809 1.00 96.19 371 PHE A C 1
ATOM 3040 O O . PHE A 1 371 ? 9.943 15.423 -8.278 1.00 96.19 371 PHE A O 1
ATOM 3047 N N . TYR A 1 372 ? 12.009 16.287 -8.206 1.00 97.00 372 TYR A N 1
ATOM 3048 C CA . TYR A 1 372 ? 11.794 17.089 -7.000 1.00 97.00 372 TYR A CA 1
ATOM 3049 C C . TYR A 1 372 ? 11.505 18.533 -7.407 1.00 97.00 372 TYR A C 1
ATOM 3051 O O . TYR A 1 372 ? 12.351 19.182 -8.019 1.00 97.00 372 TYR A O 1
ATOM 3059 N N . LEU A 1 373 ? 10.319 19.026 -7.060 1.00 97.06 373 LEU A N 1
ATOM 3060 C CA . LEU A 1 373 ? 9.788 20.296 -7.557 1.00 97.06 373 LEU A CA 1
ATOM 3061 C C . LEU A 1 373 ? 9.961 21.455 -6.571 1.00 97.06 373 LEU A C 1
ATOM 3063 O O . LEU A 1 373 ? 9.858 22.614 -6.960 1.00 97.06 373 LEU A O 1
ATOM 3067 N N . GLY A 1 374 ? 10.258 21.172 -5.300 1.00 97.00 374 GLY A N 1
ATOM 3068 C CA . GLY A 1 374 ? 10.564 22.213 -4.323 1.00 97.00 374 GLY A CA 1
ATOM 3069 C C . GLY A 1 374 ? 10.059 21.929 -2.916 1.00 97.00 374 GLY A C 1
ATOM 3070 O O . GLY A 1 374 ? 9.543 20.852 -2.616 1.00 97.00 374 GLY A O 1
ATOM 3071 N N . SER A 1 375 ? 10.259 22.921 -2.047 1.00 97.94 375 SER A N 1
ATOM 3072 C CA . SER A 1 375 ? 9.745 22.948 -0.678 1.00 97.94 375 SER A CA 1
ATOM 3073 C C . SER A 1 375 ? 8.797 24.131 -0.522 1.00 97.94 375 SER A C 1
ATOM 3075 O O . SER A 1 375 ? 9.159 25.251 -0.884 1.00 97.94 375 SER A O 1
ATOM 3077 N N . PHE A 1 376 ? 7.615 23.891 0.036 1.00 97.81 376 PHE A N 1
ATOM 3078 C CA . PHE A 1 376 ? 6.532 24.860 0.137 1.00 97.81 376 PHE A CA 1
ATOM 3079 C C . PHE A 1 376 ? 6.028 24.932 1.575 1.00 97.81 376 PHE A C 1
ATOM 3081 O O . PHE A 1 376 ? 5.761 23.912 2.212 1.00 97.81 376 PHE A O 1
ATOM 3088 N N . LYS A 1 377 ? 5.893 26.152 2.100 1.00 98.00 377 LYS A N 1
ATOM 3089 C CA . LYS A 1 377 ? 5.279 26.402 3.406 1.00 98.00 377 LYS A CA 1
ATOM 3090 C C . LYS A 1 377 ? 3.804 26.724 3.197 1.00 98.00 377 LYS A C 1
ATOM 3092 O O . LYS A 1 377 ? 3.474 27.811 2.736 1.00 98.00 377 LYS A O 1
ATOM 3097 N N . LEU A 1 378 ? 2.934 25.801 3.578 1.00 97.69 378 LEU A N 1
ATOM 3098 C CA . LEU A 1 378 ? 1.496 25.892 3.369 1.00 97.69 378 LEU A CA 1
ATOM 3099 C C . LEU A 1 378 ? 0.808 26.327 4.666 1.00 97.69 378 LEU A C 1
ATOM 3101 O O . LEU A 1 378 ? 0.703 25.561 5.623 1.00 97.69 378 LEU A O 1
ATOM 3105 N N . THR A 1 379 ? 0.359 27.582 4.710 1.00 96.69 379 THR A N 1
ATOM 3106 C CA . THR A 1 379 ? -0.432 28.145 5.828 1.00 96.69 379 THR A CA 1
ATOM 3107 C C . THR A 1 379 ? -1.814 28.636 5.397 1.00 96.69 379 THR A C 1
ATOM 3109 O O . THR A 1 379 ? -2.589 29.101 6.225 1.00 96.69 379 THR A O 1
ATOM 3112 N N . LYS A 1 380 ? -2.095 28.577 4.098 1.00 96.25 380 LYS A N 1
ATOM 3113 C CA . LYS A 1 380 ? -3.346 28.913 3.414 1.00 96.25 380 LYS A CA 1
ATOM 3114 C C . LYS A 1 380 ? -3.372 28.123 2.101 1.00 96.25 380 LYS A C 1
ATOM 3116 O O . LYS A 1 380 ? -2.352 27.531 1.748 1.00 96.25 380 LYS A O 1
ATOM 3121 N N . ASN A 1 381 ? -4.497 28.144 1.392 1.00 97.31 381 ASN A N 1
ATOM 3122 C CA . ASN A 1 381 ? -4.554 27.615 0.030 1.00 97.31 381 ASN A CA 1
ATOM 3123 C C . ASN A 1 381 ? -3.530 28.338 -0.848 1.00 97.31 381 ASN A C 1
ATOM 3125 O O . ASN A 1 381 ? -3.425 29.567 -0.773 1.00 97.31 381 ASN A O 1
ATOM 3129 N N . GLU A 1 382 ? -2.800 27.574 -1.650 1.00 98.00 382 GLU A N 1
ATOM 3130 C CA . GLU A 1 382 ? -1.718 28.080 -2.486 1.00 98.00 382 GLU A CA 1
ATOM 3131 C C . GLU A 1 382 ? -1.838 27.507 -3.901 1.00 98.00 382 GLU A C 1
ATOM 3133 O O . GLU A 1 382 ? -2.054 26.308 -4.080 1.00 98.00 382 GLU A O 1
ATOM 3138 N N . ASP A 1 383 ? -1.671 28.375 -4.894 1.00 98.12 383 ASP A N 1
ATOM 3139 C CA . ASP A 1 383 ? -1.556 28.005 -6.300 1.00 98.12 383 ASP A CA 1
ATOM 3140 C C . ASP A 1 383 ? -0.128 28.301 -6.758 1.00 98.12 383 ASP A C 1
ATOM 3142 O O . ASP A 1 383 ? 0.320 29.449 -6.715 1.00 98.12 383 ASP A O 1
ATOM 3146 N N . LEU A 1 384 ? 0.598 27.260 -7.160 1.00 97.88 384 LEU A N 1
ATOM 3147 C CA . LEU A 1 384 ? 1.981 27.377 -7.618 1.00 97.88 384 LEU A CA 1
ATOM 3148 C C . LEU A 1 384 ? 2.084 27.909 -9.054 1.00 97.88 384 LEU A C 1
ATOM 3150 O O . LEU A 1 384 ? 3.193 28.189 -9.510 1.00 97.88 384 LEU A O 1
ATOM 3154 N N . GLY A 1 385 ? 0.958 28.055 -9.761 1.00 97.06 385 GLY A N 1
ATOM 3155 C CA . GLY A 1 385 ? 0.947 28.362 -11.184 1.00 97.06 385 GLY A CA 1
ATOM 3156 C C . GLY A 1 385 ? 1.630 27.259 -11.994 1.00 97.06 385 GLY A C 1
ATOM 3157 O O . GLY A 1 385 ? 1.593 26.081 -11.631 1.00 97.06 385 GLY A O 1
ATOM 3158 N N . GLN A 1 386 ? 2.264 27.642 -13.100 1.00 95.81 386 GLN A N 1
ATOM 3159 C CA . GLN A 1 386 ? 3.004 26.717 -13.953 1.00 95.81 386 GLN A CA 1
ATOM 3160 C C . GLN A 1 386 ? 4.417 26.460 -13.410 1.00 95.81 386 GLN A C 1
ATOM 3162 O O . GLN A 1 386 ? 5.186 27.390 -13.163 1.00 95.81 386 GLN A O 1
ATOM 3167 N N . LEU A 1 387 ? 4.775 25.182 -13.290 1.00 96.19 387 LEU A N 1
ATOM 3168 C CA . LEU A 1 387 ? 6.109 24.704 -12.944 1.00 96.19 387 LEU A CA 1
ATOM 3169 C C . LEU A 1 387 ? 6.751 24.051 -14.170 1.00 96.19 387 LEU A C 1
ATOM 3171 O O . LEU A 1 387 ? 6.335 22.975 -14.607 1.00 96.19 387 LEU A O 1
ATOM 3175 N N . ASP A 1 388 ? 7.790 24.689 -14.707 1.00 94.25 388 ASP A N 1
ATOM 3176 C CA . ASP A 1 388 ? 8.569 24.137 -15.814 1.00 94.25 388 ASP A CA 1
ATOM 3177 C C . ASP A 1 388 ? 9.606 23.127 -15.309 1.00 94.25 388 ASP A C 1
ATOM 3179 O O . ASP A 1 388 ? 10.477 23.436 -14.492 1.00 94.25 388 ASP A O 1
ATOM 3183 N N . ILE A 1 389 ? 9.522 21.904 -15.827 1.00 94.75 389 ILE A N 1
ATOM 3184 C CA . ILE A 1 389 ? 10.366 20.773 -15.454 1.00 94.75 389 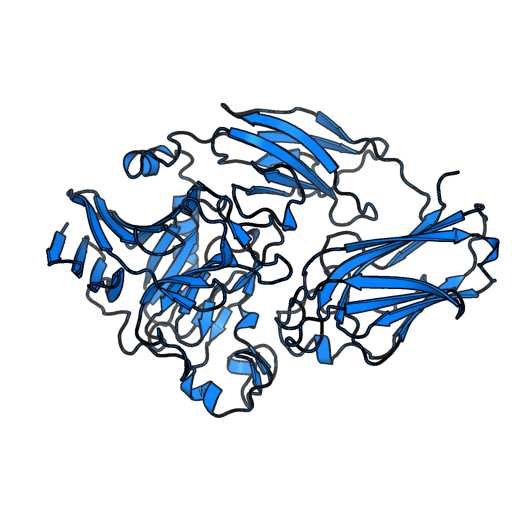ILE A CA 1
ATOM 3185 C C . ILE A 1 389 ? 11.356 20.515 -16.594 1.00 94.75 389 ILE A C 1
ATOM 3187 O O . ILE A 1 389 ? 10.956 20.011 -17.651 1.00 94.75 389 ILE A O 1
ATOM 3191 N N . PRO A 1 390 ? 12.650 20.836 -16.416 1.00 91.88 390 PRO A N 1
ATOM 3192 C CA . PRO A 1 390 ? 13.642 20.620 -17.455 1.00 91.88 390 PRO A CA 1
ATOM 3193 C C . PRO A 1 390 ? 13.883 19.122 -17.653 1.00 91.88 390 PRO A C 1
ATOM 3195 O O . PRO A 1 390 ? 14.269 18.411 -16.725 1.00 91.88 390 PRO A O 1
ATOM 3198 N N . TYR A 1 391 ? 13.703 18.647 -18.884 1.00 90.19 391 TYR A N 1
ATOM 3199 C CA . TYR A 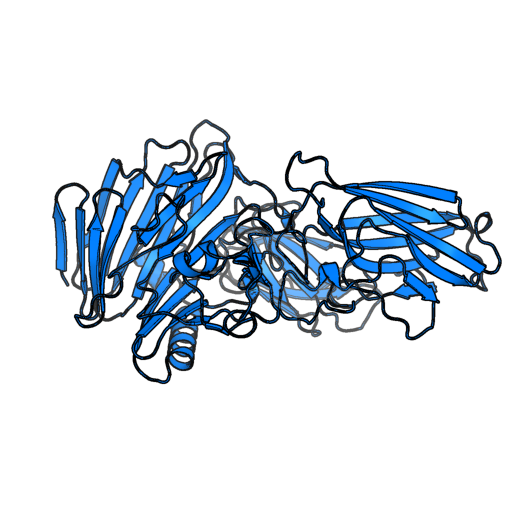1 391 ? 14.028 17.277 -19.258 1.00 90.19 391 TYR A CA 1
ATOM 3200 C C . TYR A 1 391 ? 14.554 17.214 -20.687 1.00 90.19 391 TYR A C 1
ATOM 3202 O O . TYR A 1 391 ? 13.959 17.762 -21.613 1.00 90.19 391 TYR A O 1
ATOM 3210 N N . GLN A 1 392 ? 15.679 16.529 -20.876 1.00 88.38 392 GLN A N 1
ATOM 3211 C CA . GLN A 1 392 ? 16.244 16.311 -22.200 1.00 88.38 392 GLN A CA 1
ATOM 3212 C C . GLN A 1 392 ? 15.918 14.895 -22.666 1.00 88.38 392 GLN A C 1
ATOM 3214 O O . GLN A 1 392 ? 16.503 13.923 -22.188 1.00 88.38 392 GLN A O 1
ATOM 3219 N N . MET 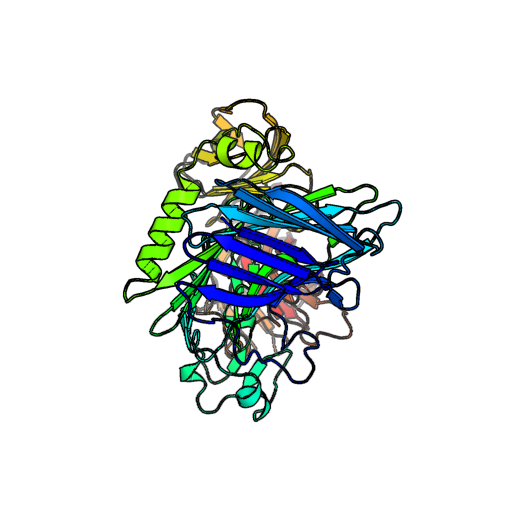A 1 393 ? 15.013 14.791 -23.640 1.00 86.25 393 MET A N 1
ATOM 3220 C CA . MET A 1 393 ? 14.697 13.519 -24.285 1.00 86.25 393 MET A CA 1
ATOM 3221 C C . MET A 1 393 ? 15.942 12.955 -24.979 1.00 86.25 393 MET A C 1
ATOM 3223 O O . MET A 1 393 ? 16.577 13.627 -25.796 1.00 86.25 393 MET A O 1
ATOM 3227 N N . LYS A 1 394 ? 16.255 11.694 -24.687 1.00 90.06 394 LYS A N 1
ATOM 3228 C CA . LYS A 1 394 ? 17.197 10.891 -25.468 1.00 90.06 394 LYS A CA 1
ATOM 3229 C C . LYS A 1 394 ? 16.455 10.255 -26.644 1.00 90.06 394 LYS A C 1
ATOM 3231 O O . LYS A 1 394 ? 15.242 10.029 -26.593 1.00 90.06 394 LYS A O 1
ATOM 3236 N N . LYS A 1 395 ? 17.169 9.973 -27.735 1.00 91.69 395 LYS A N 1
ATOM 3237 C CA . LYS A 1 395 ? 16.561 9.335 -28.907 1.00 91.69 395 LYS A CA 1
ATOM 3238 C C . LYS A 1 395 ? 16.315 7.855 -28.621 1.00 91.69 395 LYS A C 1
ATOM 3240 O O . LYS A 1 395 ? 17.254 7.063 -28.575 1.00 91.69 395 LYS A O 1
ATOM 3245 N N . LEU A 1 396 ? 15.046 7.491 -28.470 1.00 94.19 396 LEU A N 1
ATOM 3246 C CA . LEU A 1 396 ? 14.618 6.114 -28.250 1.00 94.19 396 LEU A CA 1
ATOM 3247 C C . LEU A 1 396 ? 14.879 5.249 -29.495 1.00 94.19 396 LEU A C 1
ATOM 3249 O O . LEU A 1 396 ? 14.490 5.619 -30.603 1.00 94.19 396 LEU A O 1
ATOM 3253 N N . ILE A 1 397 ? 15.508 4.088 -29.306 1.00 95.69 397 ILE A N 1
ATOM 3254 C CA . ILE A 1 397 ? 15.660 3.057 -30.342 1.00 95.69 397 ILE A CA 1
ATOM 3255 C C . ILE A 1 397 ? 14.501 2.063 -30.247 1.00 95.69 397 ILE A C 1
ATOM 3257 O O . ILE A 1 397 ? 13.820 1.805 -31.235 1.00 95.69 397 ILE A O 1
ATOM 3261 N N . TRP A 1 398 ? 14.268 1.513 -29.055 1.00 96.81 398 TRP A N 1
ATOM 3262 C CA . TRP A 1 398 ? 13.135 0.637 -28.764 1.00 96.81 398 TRP A CA 1
ATOM 3263 C C . TRP A 1 398 ? 12.818 0.646 -27.267 1.00 96.81 398 TRP A C 1
ATOM 3265 O O . TRP A 1 398 ? 13.665 0.976 -26.437 1.00 96.81 398 TRP A O 1
ATOM 3275 N N . LYS A 1 399 ? 11.589 0.255 -26.922 1.00 97.50 399 LYS A N 1
ATOM 3276 C CA . LYS A 1 399 ? 11.167 -0.030 -25.547 1.00 97.50 399 LYS A CA 1
ATOM 3277 C C . LYS A 1 399 ? 10.241 -1.239 -25.499 1.00 97.50 399 LYS A C 1
ATOM 3279 O O . LYS A 1 399 ? 9.599 -1.563 -26.496 1.00 97.50 399 LYS A O 1
ATOM 3284 N N . ILE A 1 400 ? 10.168 -1.864 -24.334 1.00 98.12 400 ILE A N 1
ATOM 3285 C CA . ILE A 1 400 ? 9.172 -2.860 -23.954 1.00 98.12 400 ILE A CA 1
ATOM 3286 C C . ILE A 1 400 ? 8.460 -2.308 -22.717 1.00 98.12 400 ILE A C 1
ATOM 3288 O O . ILE A 1 400 ? 9.113 -1.962 -21.728 1.00 98.12 400 ILE A O 1
ATOM 3292 N N . GLY A 1 401 ? 7.135 -2.191 -22.796 1.00 96.88 401 GLY A N 1
ATOM 3293 C CA . GLY A 1 401 ? 6.320 -1.560 -21.760 1.00 96.88 401 GLY A CA 1
ATOM 3294 C C . GLY A 1 401 ? 6.449 -0.032 -21.710 1.00 96.88 401 GLY A C 1
ATOM 3295 O O . GLY A 1 401 ? 6.813 0.626 -22.693 1.00 96.88 401 GLY A O 1
ATOM 3296 N N . TYR A 1 402 ? 6.116 0.536 -20.552 1.00 97.31 402 TYR A N 1
ATOM 3297 C CA . TYR A 1 402 ? 6.174 1.966 -20.253 1.00 97.31 402 TYR A CA 1
ATOM 3298 C C . TYR A 1 402 ? 6.374 2.179 -18.749 1.00 97.31 402 TYR A C 1
ATOM 3300 O O . TYR A 1 402 ? 5.970 1.354 -17.945 1.00 97.31 402 TYR A O 1
ATOM 3308 N N . PHE A 1 403 ? 6.979 3.296 -18.362 1.00 97.69 403 PHE A N 1
ATOM 3309 C CA . PHE A 1 403 ? 7.252 3.628 -16.972 1.00 97.69 403 PHE A CA 1
ATOM 3310 C C . PHE A 1 403 ? 5.964 3.911 -16.199 1.00 97.69 403 PHE A C 1
ATOM 3312 O O . PHE A 1 403 ? 5.155 4.761 -16.579 1.00 97.69 403 PHE A O 1
ATOM 3319 N N . SER A 1 404 ? 5.788 3.195 -15.101 1.00 96.19 404 SER A N 1
ATOM 3320 C CA . SER A 1 404 ? 4.671 3.333 -14.170 1.00 96.19 404 SER A CA 1
ATOM 3321 C C . SER A 1 404 ? 5.073 3.050 -12.721 1.00 96.19 404 SER A C 1
ATOM 3323 O O . SER A 1 404 ? 4.253 3.231 -11.824 1.00 96.19 404 SER A O 1
ATOM 3325 N N . LYS A 1 405 ? 6.312 2.583 -12.486 1.00 96.94 405 LYS A N 1
ATOM 3326 C CA . LYS A 1 405 ? 6.783 1.963 -11.234 1.00 96.94 405 LYS A CA 1
ATOM 3327 C C . LYS A 1 405 ? 5.999 0.711 -10.817 1.00 96.94 405 LYS A C 1
ATOM 3329 O O . LYS A 1 405 ? 6.141 0.232 -9.691 1.00 96.94 405 LYS A O 1
ATOM 3334 N N . THR A 1 406 ? 5.190 0.170 -11.720 1.00 97.75 406 THR A N 1
ATOM 3335 C CA . THR A 1 406 ? 4.369 -1.026 -11.530 1.00 97.75 406 THR A CA 1
ATOM 3336 C C . THR A 1 406 ? 4.564 -1.967 -12.711 1.00 97.75 406 THR A C 1
ATOM 3338 O O . THR A 1 406 ? 5.200 -1.620 -13.696 1.00 97.75 406 THR A O 1
ATOM 3341 N N . THR A 1 407 ? 4.009 -3.165 -12.642 1.00 98.44 407 THR A N 1
ATOM 3342 C CA . THR A 1 407 ? 4.066 -4.134 -13.730 1.00 98.44 407 THR A CA 1
ATOM 3343 C C . THR A 1 407 ? 2.932 -3.989 -14.742 1.00 98.44 407 THR A C 1
ATOM 3345 O O . THR A 1 407 ? 2.809 -4.844 -15.616 1.00 98.44 407 THR A O 1
ATOM 3348 N N . GLU A 1 408 ? 2.103 -2.940 -14.639 1.00 97.06 408 GLU A N 1
ATOM 3349 C CA . GLU A 1 408 ? 0.929 -2.680 -15.494 1.00 97.06 408 GLU A CA 1
ATOM 3350 C C . GLU A 1 408 ? 1.158 -2.972 -16.997 1.00 97.06 408 GLU A C 1
ATOM 3352 O O . GLU A 1 408 ? 0.298 -3.618 -17.593 1.00 97.06 408 GLU A O 1
ATOM 3357 N N . PRO A 1 409 ? 2.306 -2.638 -17.624 1.00 96.81 409 PRO A N 1
ATOM 3358 C CA . PRO A 1 409 ? 2.500 -2.869 -19.059 1.00 96.81 409 PRO A CA 1
ATOM 3359 C C . PRO A 1 409 ? 2.624 -4.338 -19.494 1.00 96.81 409 PRO A C 1
ATOM 3361 O O . PRO A 1 409 ? 2.737 -4.601 -20.693 1.00 96.81 409 PRO A O 1
ATOM 3364 N N . PHE A 1 410 ? 2.688 -5.290 -18.559 1.00 98.38 410 PHE A N 1
ATOM 3365 C CA . PHE A 1 410 ? 3.097 -6.665 -18.838 1.00 98.38 410 PHE A CA 1
ATOM 3366 C C . PHE A 1 410 ? 2.030 -7.711 -18.540 1.00 98.38 410 PHE A C 1
ATOM 3368 O O . PHE A 1 410 ? 1.163 -7.541 -17.691 1.00 98.38 410 PHE A O 1
ATOM 3375 N N . LYS A 1 411 ? 2.128 -8.858 -19.213 1.00 98.31 411 LYS A N 1
ATOM 3376 C CA . LYS A 1 411 ? 1.152 -9.942 -19.095 1.00 98.31 411 LYS A CA 1
ATOM 3377 C C . LYS A 1 411 ? 1.005 -10.442 -17.655 1.00 98.31 411 LYS A C 1
ATOM 3379 O O . LYS A 1 411 ? 2.002 -10.668 -16.966 1.00 98.31 411 LYS A O 1
ATOM 3384 N N . PHE A 1 412 ? -0.251 -10.676 -17.273 1.00 97.94 412 PHE A N 1
ATOM 3385 C CA . PHE A 1 412 ? -0.758 -11.021 -15.939 1.00 97.94 412 PHE A CA 1
ATOM 3386 C C . PHE A 1 412 ? -0.816 -9.886 -14.905 1.00 97.94 412 PHE A C 1
ATOM 3388 O O . PHE A 1 412 ? -1.318 -10.122 -13.807 1.00 97.94 412 PHE A O 1
ATOM 3395 N N . SER A 1 413 ? -0.369 -8.669 -15.227 1.00 97.25 413 SER A N 1
ATOM 3396 C CA . SER A 1 413 ? -0.443 -7.530 -14.297 1.00 97.25 413 SER A CA 1
ATOM 3397 C C . SER A 1 413 ? -1.875 -7.081 -13.979 1.00 97.25 413 SER A C 1
ATOM 3399 O O . SER A 1 413 ? -2.142 -6.548 -12.905 1.00 97.25 413 SER A O 1
ATOM 3401 N N . ASP A 1 414 ? -2.795 -7.328 -14.908 1.00 95.81 414 ASP A N 1
ATOM 3402 C CA . ASP A 1 414 ? -4.210 -6.962 -14.869 1.00 95.81 414 ASP A CA 1
ATOM 3403 C C . ASP A 1 414 ? -5.089 -7.988 -14.138 1.00 95.81 414 ASP A C 1
ATOM 3405 O O . ASP A 1 414 ? -6.295 -7.793 -13.971 1.00 95.81 414 ASP A O 1
ATOM 3409 N N . GLN A 1 415 ? -4.504 -9.108 -13.717 1.00 96.56 415 GLN A N 1
ATOM 3410 C CA . GLN A 1 415 ? -5.242 -10.189 -13.086 1.00 96.56 415 GLN A CA 1
ATOM 3411 C C . GLN A 1 415 ? -5.544 -9.890 -11.621 1.00 96.56 415 GLN A C 1
ATOM 3413 O O . GLN A 1 415 ? -4.787 -9.221 -10.919 1.00 96.56 415 GLN A O 1
ATOM 3418 N N . LEU A 1 416 ? -6.618 -10.487 -11.099 1.00 95.81 416 LEU A N 1
ATOM 3419 C CA . LEU A 1 416 ? -6.832 -10.500 -9.655 1.00 95.81 416 LEU A CA 1
ATOM 3420 C C . LEU A 1 416 ? -5.666 -11.203 -8.965 1.00 95.81 416 LEU A C 1
ATOM 3422 O O . LEU A 1 416 ? -5.326 -12.347 -9.291 1.00 95.81 416 LEU A O 1
ATOM 3426 N N . ARG A 1 417 ? -5.099 -10.522 -7.972 1.00 96.94 417 ARG A N 1
ATOM 3427 C CA . ARG A 1 417 ? -4.004 -11.008 -7.139 1.00 96.94 417 ARG A CA 1
ATOM 3428 C C . ARG A 1 417 ? -4.233 -12.453 -6.687 1.00 96.94 417 ARG A C 1
ATOM 3430 O O . ARG A 1 417 ? -5.250 -12.762 -6.065 1.00 96.94 417 ARG A O 1
ATOM 3437 N N . ASN A 1 418 ? -3.272 -13.326 -6.983 1.00 97.00 418 ASN A N 1
ATOM 3438 C CA . ASN A 1 418 ? -3.298 -14.726 -6.576 1.00 97.00 418 ASN A CA 1
ATOM 3439 C C . ASN A 1 418 ? -1.897 -15.340 -6.610 1.00 97.00 418 ASN A C 1
ATOM 3441 O O . ASN A 1 418 ? -1.054 -14.954 -7.420 1.00 97.00 418 ASN A O 1
ATOM 3445 N N . TYR A 1 419 ? -1.672 -16.346 -5.767 1.00 95.75 419 TYR A N 1
ATOM 3446 C CA . TYR A 1 419 ? -0.426 -17.109 -5.714 1.00 95.75 419 TYR A CA 1
ATOM 3447 C C . TYR A 1 419 ? -0.013 -17.720 -7.061 1.00 95.75 419 TYR A C 1
ATOM 3449 O O . TYR A 1 419 ? 1.187 -17.833 -7.311 1.00 95.75 419 TYR A O 1
ATOM 3457 N N . ILE A 1 420 ? -0.974 -18.108 -7.905 1.00 95.56 420 ILE A N 1
ATOM 3458 C CA . ILE A 1 420 ? -0.738 -18.918 -9.105 1.00 95.56 420 ILE A CA 1
ATOM 3459 C C . ILE A 1 420 ? 0.036 -18.187 -10.208 1.00 95.56 420 ILE A C 1
ATOM 3461 O O . ILE A 1 420 ? 0.744 -18.831 -10.973 1.00 95.56 420 ILE A O 1
ATOM 3465 N N . TRP A 1 421 ? -0.052 -16.856 -10.300 1.00 97.19 421 TRP A N 1
ATOM 3466 C CA . TRP A 1 421 ? 0.461 -16.125 -11.467 1.00 97.19 421 TRP A CA 1
ATOM 3467 C C . TRP A 1 421 ? 1.971 -16.262 -11.661 1.00 97.19 421 TRP A C 1
ATOM 3469 O O . TRP A 1 421 ? 2.423 -16.436 -12.790 1.00 97.19 421 TRP A O 1
ATOM 3479 N N . LYS A 1 422 ? 2.745 -16.300 -10.571 1.00 94.75 422 LYS A N 1
ATOM 3480 C CA . LYS A 1 422 ? 4.200 -16.525 -10.627 1.00 94.75 422 LYS A CA 1
ATOM 3481 C C . LYS A 1 422 ? 4.590 -17.954 -11.025 1.00 94.75 422 LYS A C 1
ATOM 3483 O O . LYS A 1 422 ? 5.739 -18.180 -11.383 1.00 94.75 422 LYS A O 1
ATOM 3488 N N . GLU A 1 423 ? 3.659 -18.905 -10.965 1.00 93.56 423 GLU A N 1
ATOM 3489 C CA . GLU A 1 423 ? 3.875 -20.299 -11.382 1.00 93.56 423 GLU A CA 1
ATOM 3490 C C . GLU A 1 423 ? 3.534 -20.512 -12.868 1.00 93.56 423 GLU A C 1
ATOM 3492 O O . GLU A 1 423 ? 3.879 -21.541 -13.442 1.00 93.56 423 GLU A O 1
ATOM 3497 N N . LEU A 1 424 ? 2.850 -19.549 -13.500 1.00 96.31 424 LEU A N 1
ATOM 3498 C CA . LEU A 1 424 ? 2.402 -19.626 -14.897 1.00 96.31 424 LEU A CA 1
ATOM 3499 C C . LEU A 1 424 ? 3.291 -18.840 -15.873 1.00 96.31 424 LEU A C 1
ATOM 3501 O O . LEU A 1 424 ? 3.039 -18.859 -17.079 1.00 96.31 424 LEU A O 1
ATOM 3505 N N . VAL A 1 425 ? 4.313 -18.138 -15.379 1.00 97.38 425 VAL A N 1
ATOM 3506 C CA . VAL A 1 425 ? 5.285 -17.434 -16.230 1.00 97.38 425 VAL A CA 1
ATOM 3507 C C . VAL A 1 425 ? 6.283 -18.422 -16.851 1.00 97.38 425 VAL A C 1
ATOM 3509 O O . VAL A 1 425 ? 6.625 -19.430 -16.228 1.00 97.38 425 VAL A O 1
ATOM 3512 N N . PRO A 1 426 ? 6.780 -18.168 -18.075 1.00 97.62 426 PRO A N 1
ATOM 3513 C CA . PRO A 1 426 ? 7.740 -19.059 -18.712 1.00 97.62 426 PRO A CA 1
ATOM 3514 C C . PRO A 1 426 ? 9.110 -19.002 -18.019 1.00 97.62 426 PRO A C 1
ATOM 3516 O O . PRO A 1 426 ? 9.627 -17.925 -17.723 1.00 97.62 426 PRO A O 1
ATOM 3519 N N . ASN A 1 427 ? 9.745 -20.165 -17.838 1.00 97.12 427 ASN A N 1
ATOM 3520 C CA . ASN A 1 427 ? 11.108 -20.247 -17.289 1.00 97.12 427 ASN A CA 1
ATOM 3521 C C . ASN A 1 427 ? 12.129 -19.525 -18.181 1.00 97.12 427 ASN A C 1
ATOM 3523 O O . ASN A 1 427 ? 13.019 -18.840 -17.687 1.00 97.12 427 ASN A O 1
ATOM 3527 N N . SER A 1 428 ? 11.974 -19.659 -19.501 1.00 97.56 428 SER A N 1
ATOM 3528 C CA . SER A 1 428 ? 12.784 -18.950 -20.488 1.00 97.56 428 SER A CA 1
ATOM 3529 C C . SER A 1 428 ? 11.889 -18.254 -21.501 1.00 97.56 428 SER A C 1
ATOM 3531 O O . SER A 1 428 ? 10.894 -18.823 -21.948 1.00 97.56 428 SER A O 1
ATOM 3533 N N . LEU A 1 429 ? 12.269 -17.040 -21.881 1.00 97.81 429 LEU A N 1
ATOM 3534 C CA . LEU A 1 429 ? 11.530 -16.188 -22.806 1.00 97.81 429 LEU A CA 1
ATOM 3535 C C . LEU A 1 429 ? 12.511 -15.579 -23.806 1.00 97.81 429 LEU A C 1
ATOM 3537 O O . LEU A 1 429 ? 13.605 -15.167 -23.431 1.00 97.81 429 LEU A O 1
ATOM 3541 N N . THR A 1 430 ? 12.122 -15.485 -25.071 1.00 98.12 430 THR A N 1
ATOM 3542 C CA . THR A 1 430 ? 12.827 -14.662 -26.054 1.00 98.12 430 THR A CA 1
ATOM 3543 C C . THR A 1 430 ? 11.823 -13.687 -26.633 1.00 98.12 430 THR A C 1
ATOM 3545 O O . THR A 1 430 ? 10.827 -14.119 -27.197 1.00 98.12 430 THR A O 1
ATOM 3548 N N . TYR A 1 431 ? 12.103 -12.397 -26.491 1.00 98.50 431 TYR A N 1
ATOM 3549 C CA . TYR A 1 431 ? 11.337 -11.316 -27.087 1.00 98.50 431 TYR A CA 1
ATOM 3550 C C . TYR A 1 431 ? 12.123 -10.703 -28.243 1.00 98.50 431 TYR A C 1
ATOM 3552 O O . TYR A 1 431 ? 13.272 -10.282 -28.078 1.00 98.50 431 TYR A O 1
ATOM 3560 N N . HIS A 1 432 ? 11.511 -10.625 -29.415 1.00 98.50 432 HIS A N 1
ATOM 3561 C CA . HIS A 1 432 ? 12.074 -9.988 -30.595 1.00 98.50 432 HIS A CA 1
ATOM 3562 C C . HIS A 1 432 ? 11.543 -8.558 -30.695 1.00 98.50 432 HIS A C 1
ATOM 3564 O O . HIS A 1 432 ? 10.333 -8.333 -30.761 1.00 98.50 432 HIS A O 1
ATOM 3570 N N . VAL A 1 433 ? 12.441 -7.572 -30.717 1.00 97.62 433 VAL A N 1
ATOM 3571 C CA . VAL A 1 433 ? 12.056 -6.160 -30.843 1.00 97.62 433 VAL A CA 1
ATOM 3572 C C . VAL A 1 433 ? 11.255 -5.940 -32.128 1.00 97.62 433 VAL A C 1
ATOM 3574 O O . VAL A 1 433 ? 11.700 -6.298 -33.216 1.00 97.62 433 VAL A O 1
ATOM 3577 N N . GLY A 1 434 ? 10.072 -5.335 -31.982 1.00 92.94 434 GLY A N 1
ATOM 3578 C CA . GLY A 1 434 ? 9.118 -5.105 -33.071 1.00 92.94 434 GLY A CA 1
ATOM 3579 C C . GLY A 1 434 ? 8.114 -6.243 -33.299 1.00 92.94 434 GLY A C 1
ATOM 3580 O O . GLY A 1 434 ? 7.291 -6.134 -34.204 1.00 92.94 434 GLY A O 1
ATOM 3581 N N . SER A 1 435 ? 8.164 -7.318 -32.506 1.00 94.62 435 SER A N 1
ATOM 3582 C CA . SER A 1 435 ? 7.167 -8.395 -32.534 1.00 94.62 435 SER A CA 1
ATOM 3583 C C . SER A 1 435 ? 5.941 -8.088 -31.659 1.00 94.62 435 SER A C 1
ATOM 3585 O O . SER A 1 435 ? 5.877 -7.060 -30.986 1.00 94.62 435 SER A O 1
ATOM 3587 N N . SER A 1 436 ? 4.969 -9.004 -31.667 1.00 93.31 436 SER A N 1
ATOM 3588 C CA . SER A 1 436 ? 3.803 -9.016 -30.774 1.00 93.31 436 SER A CA 1
ATOM 3589 C C . SER A 1 436 ? 3.929 -10.061 -29.655 1.00 93.31 436 SER A C 1
ATOM 3591 O O . SER A 1 436 ? 2.914 -10.553 -29.165 1.00 93.31 436 SER A O 1
ATOM 3593 N N . GLU A 1 437 ? 5.148 -10.501 -29.335 1.00 96.00 437 GLU A N 1
ATOM 3594 C CA . GLU A 1 437 ? 5.388 -11.480 -28.272 1.00 96.00 437 GLU A CA 1
ATOM 3595 C C . GLU A 1 437 ? 5.096 -10.869 -26.896 1.00 96.00 437 GLU A C 1
ATOM 3597 O O . GLU A 1 437 ? 5.330 -9.687 -26.660 1.00 96.00 437 GLU A O 1
ATOM 3602 N N . ASP A 1 438 ? 4.600 -11.680 -25.964 1.00 96.50 438 ASP A N 1
ATOM 3603 C CA . ASP A 1 438 ? 4.326 -11.208 -24.609 1.00 96.50 438 ASP A CA 1
ATOM 3604 C C . ASP A 1 438 ? 5.620 -11.077 -23.796 1.00 96.50 438 ASP A C 1
ATOM 3606 O O . ASP A 1 438 ? 6.440 -11.998 -23.754 1.00 96.50 438 ASP A O 1
ATOM 3610 N N . TRP A 1 439 ? 5.742 -9.980 -23.052 1.00 98.12 439 TRP A N 1
ATOM 3611 C CA . TRP A 1 439 ? 6.610 -9.907 -21.878 1.00 98.12 439 TRP A CA 1
ATOM 3612 C C . TRP A 1 439 ? 5.743 -10.012 -20.623 1.00 98.12 439 TRP A C 1
ATOM 3614 O O . TRP A 1 439 ? 4.676 -9.398 -20.540 1.00 98.12 439 TRP A O 1
ATOM 3624 N N . TYR A 1 440 ? 6.164 -10.829 -19.661 1.00 98.50 440 TYR A N 1
ATOM 3625 C CA . TYR A 1 440 ? 5.374 -11.130 -18.466 1.00 98.50 440 TYR A CA 1
ATOM 3626 C C . TYR A 1 440 ? 5.795 -10.236 -17.301 1.00 98.50 440 TYR A C 1
ATOM 3628 O O . TYR A 1 440 ? 6.929 -9.764 -17.236 1.00 98.50 440 TYR A O 1
ATOM 3636 N N . TYR A 1 441 ? 4.872 -10.017 -16.367 1.00 98.50 441 TYR A N 1
ATOM 3637 C CA . TYR A 1 441 ? 5.071 -9.117 -15.230 1.00 98.50 441 TYR A CA 1
ATOM 3638 C C . TYR A 1 441 ? 6.255 -9.507 -14.328 1.00 98.50 441 TYR A C 1
ATOM 3640 O O . TYR A 1 441 ? 6.856 -8.637 -13.700 1.00 98.50 441 TYR A O 1
ATOM 3648 N N . LEU A 1 442 ? 6.585 -10.804 -14.266 1.00 98.12 442 LEU A N 1
ATOM 3649 C CA . LEU A 1 442 ? 7.550 -11.381 -13.333 1.00 98.12 442 LEU A CA 1
ATOM 3650 C C . LEU A 1 442 ? 8.395 -12.481 -13.989 1.00 98.12 442 LEU A C 1
ATOM 3652 O O . LEU A 1 442 ? 7.845 -13.425 -14.553 1.00 98.12 442 LEU A O 1
ATOM 3656 N N . GLN A 1 443 ? 9.720 -12.398 -13.850 1.00 98.25 443 GLN A N 1
ATOM 3657 C CA . GLN A 1 443 ? 10.663 -13.481 -14.159 1.00 98.25 443 GLN A CA 1
ATOM 3658 C C . GLN A 1 443 ? 10.985 -14.293 -12.901 1.00 98.25 443 GLN A C 1
ATOM 3660 O O . GLN A 1 443 ? 11.142 -13.725 -11.820 1.00 98.25 443 GLN A O 1
ATOM 3665 N N . ASN A 1 444 ? 11.106 -15.613 -13.063 1.00 95.94 444 ASN A N 1
ATOM 3666 C CA . ASN A 1 444 ? 11.540 -16.552 -12.028 1.00 95.94 444 ASN A CA 1
ATOM 3667 C C . ASN A 1 444 ? 13.023 -16.959 -12.184 1.00 95.94 444 ASN A C 1
ATOM 3669 O O . ASN A 1 444 ? 13.706 -16.556 -13.124 1.00 95.94 444 ASN A O 1
ATOM 3673 N N . ASP A 1 445 ? 13.511 -17.790 -11.265 1.00 93.50 445 ASP A N 1
ATOM 3674 C CA . ASP A 1 445 ? 14.903 -18.244 -11.156 1.00 93.50 445 ASP A CA 1
ATOM 3675 C C . ASP A 1 445 ? 15.243 -19.477 -12.019 1.00 93.50 445 ASP A C 1
ATOM 3677 O O . ASP A 1 445 ? 16.311 -20.071 -11.872 1.00 93.50 445 ASP A O 1
ATOM 3681 N N . HIS A 1 446 ? 14.340 -19.917 -12.903 1.00 92.19 446 HIS A N 1
ATOM 3682 C CA . HIS A 1 446 ? 14.458 -21.212 -13.587 1.00 92.19 446 HIS A CA 1
ATOM 3683 C C . HIS A 1 446 ? 15.084 -21.153 -14.988 1.00 92.19 446 HIS A C 1
ATOM 3685 O O . HIS A 1 446 ? 15.334 -22.204 -15.585 1.00 92.19 446 HIS A O 1
ATOM 3691 N N . GLY A 1 447 ? 15.339 -19.966 -15.535 1.00 93.06 447 GLY A N 1
ATOM 3692 C CA . GLY A 1 447 ? 15.885 -19.822 -16.881 1.00 93.06 447 GLY A CA 1
ATOM 3693 C C . GLY A 1 447 ? 16.274 -18.392 -17.237 1.00 93.06 447 GLY A C 1
ATOM 3694 O O . GLY A 1 447 ? 16.497 -17.552 -16.365 1.00 93.06 447 GLY A O 1
ATOM 3695 N N . LYS A 1 448 ? 16.397 -18.131 -18.544 1.00 96.12 448 LYS A N 1
ATOM 3696 C CA . LYS A 1 448 ? 16.860 -16.842 -19.076 1.00 96.12 448 LYS A CA 1
ATOM 3697 C C . LYS A 1 448 ? 15.757 -16.149 -19.848 1.00 96.12 448 LYS A C 1
ATOM 3699 O O . LYS A 1 448 ? 15.094 -16.769 -20.681 1.00 96.12 448 LYS A O 1
ATOM 3704 N N . TRP A 1 449 ? 15.608 -14.855 -19.622 1.00 98.56 449 TRP A N 1
ATOM 3705 C CA . TRP A 1 449 ? 14.764 -14.006 -20.452 1.00 98.56 449 TRP A CA 1
ATOM 3706 C C . TRP A 1 449 ? 15.648 -13.161 -21.359 1.00 98.56 449 TRP A C 1
ATOM 3708 O O . TRP A 1 449 ? 16.624 -12.572 -20.904 1.00 98.56 449 TRP A O 1
ATOM 3718 N N . GLN A 1 450 ? 15.337 -13.145 -22.651 1.00 98.62 450 GLN A N 1
ATOM 3719 C CA . GLN A 1 450 ? 16.201 -12.590 -23.685 1.00 98.62 450 GLN A CA 1
ATOM 3720 C C . GLN A 1 450 ? 15.465 -11.537 -24.504 1.00 98.62 450 GLN A C 1
ATOM 3722 O O . GLN A 1 450 ? 14.317 -11.747 -24.892 1.00 98.62 450 GLN A O 1
ATOM 3727 N N . ILE A 1 451 ? 16.155 -10.454 -24.853 1.00 98.75 451 ILE A N 1
ATOM 3728 C CA . ILE A 1 451 ? 15.693 -9.473 -25.840 1.00 98.75 451 ILE A CA 1
ATOM 3729 C C . ILE A 1 451 ? 16.609 -9.546 -27.057 1.00 98.75 451 ILE A C 1
ATOM 3731 O O . ILE A 1 451 ? 17.814 -9.321 -26.940 1.00 98.75 451 ILE A O 1
ATOM 3735 N N . LYS A 1 452 ? 16.040 -9.825 -28.231 1.00 98.62 452 LYS A N 1
ATOM 3736 C CA . LYS A 1 452 ? 16.751 -9.845 -29.513 1.00 98.62 452 LYS A CA 1
ATOM 3737 C C . LYS A 1 452 ? 16.433 -8.603 -30.332 1.00 98.62 452 LYS A C 1
ATOM 3739 O O . LYS A 1 452 ? 15.264 -8.298 -30.564 1.00 98.62 452 LYS A O 1
ATOM 3744 N N . PHE A 1 453 ? 17.466 -7.912 -30.808 1.00 98.00 453 PHE A N 1
ATOM 3745 C CA . PHE A 1 453 ? 17.305 -6.695 -31.606 1.00 98.00 453 PHE A CA 1
ATOM 3746 C C . PHE A 1 453 ? 18.422 -6.512 -32.636 1.00 98.00 453 PHE A C 1
ATOM 3748 O O . PHE A 1 453 ? 19.574 -6.890 -32.416 1.00 98.00 453 PHE A O 1
ATOM 3755 N N . SER A 1 454 ? 18.084 -5.902 -33.769 1.00 96.19 454 SER A N 1
ATOM 3756 C CA . SER A 1 454 ? 19.057 -5.547 -34.805 1.00 96.19 454 SER A CA 1
ATOM 3757 C C . SER A 1 454 ? 19.900 -4.343 -34.393 1.00 96.19 454 SER A C 1
ATOM 3759 O O . SER A 1 454 ? 19.447 -3.474 -33.646 1.00 96.19 454 SER A O 1
ATOM 3761 N N . LYS A 1 455 ? 21.126 -4.260 -34.915 1.00 92.62 455 LYS A N 1
ATOM 3762 C CA . LYS A 1 455 ? 21.974 -3.074 -34.745 1.00 92.62 455 LYS A CA 1
ATOM 3763 C C . LYS A 1 455 ? 21.252 -1.812 -35.255 1.00 92.62 455 LYS A C 1
ATOM 3765 O O . LYS A 1 455 ? 20.737 -1.849 -36.372 1.00 92.62 455 LYS A O 1
ATOM 3770 N N . PRO A 1 456 ? 21.237 -0.698 -34.499 1.00 90.56 456 PRO A N 1
ATOM 3771 C CA . PRO A 1 456 ? 20.655 0.556 -34.978 1.00 90.56 456 PRO A CA 1
ATOM 3772 C C . PRO A 1 456 ? 21.363 1.072 -36.241 1.00 90.56 456 PRO A C 1
ATOM 3774 O O . PRO A 1 456 ? 22.592 1.034 -36.316 1.00 90.56 456 PRO A O 1
ATOM 3777 N N . GLU A 1 457 ? 20.602 1.591 -37.213 1.00 82.38 457 GLU A N 1
ATOM 3778 C CA . GLU A 1 457 ? 21.137 2.064 -38.506 1.00 82.38 457 GLU A CA 1
ATOM 3779 C C . GLU A 1 457 ? 22.106 3.249 -38.367 1.00 82.38 457 GLU A C 1
ATOM 3781 O O . GLU A 1 457 ? 23.090 3.350 -39.100 1.00 82.38 457 GLU A O 1
ATOM 3786 N N . LYS A 1 458 ? 21.839 4.153 -37.415 1.00 77.12 458 LYS A N 1
ATOM 3787 C CA . LYS A 1 458 ? 22.721 5.276 -37.077 1.00 77.12 458 LYS A CA 1
ATOM 3788 C C . LYS A 1 458 ? 23.411 4.976 -35.753 1.00 77.12 458 LYS A C 1
ATOM 3790 O O . LYS A 1 458 ? 22.758 4.869 -34.720 1.00 77.12 458 LYS A O 1
ATOM 3795 N N . LEU A 1 459 ? 24.734 4.842 -35.798 1.00 71.94 459 LEU A N 1
ATOM 3796 C CA . LEU A 1 459 ? 25.546 4.560 -34.621 1.00 71.94 459 LEU A CA 1
ATOM 3797 C C . LEU A 1 459 ? 25.932 5.870 -33.942 1.00 71.94 459 LEU A C 1
ATOM 3799 O O . LEU A 1 459 ? 26.840 6.570 -34.391 1.00 71.94 459 LEU A O 1
ATOM 3803 N N . ASN A 1 460 ? 25.271 6.172 -32.829 1.00 77.88 460 ASN A N 1
ATOM 3804 C CA . ASN A 1 460 ? 25.918 6.972 -31.801 1.00 77.88 460 ASN A CA 1
ATOM 3805 C C . ASN A 1 460 ? 27.087 6.151 -31.216 1.00 77.88 460 ASN A C 1
ATOM 3807 O O . ASN A 1 460 ? 27.086 4.922 -31.302 1.00 77.88 460 ASN A O 1
ATOM 3811 N N . LYS A 1 461 ? 28.115 6.795 -30.653 1.00 86.56 461 LYS A N 1
ATOM 3812 C CA . LYS A 1 461 ? 29.250 6.081 -30.044 1.00 86.56 461 LYS A CA 1
ATOM 3813 C C . LYS A 1 461 ? 28.800 5.223 -28.863 1.00 86.56 461 LYS A C 1
ATOM 3815 O O . LYS A 1 461 ? 29.379 4.162 -28.631 1.00 86.56 461 LYS A O 1
ATOM 3820 N N . LYS A 1 462 ? 27.776 5.686 -28.146 1.00 93.94 462 LYS A N 1
ATOM 3821 C CA . LYS A 1 462 ? 27.252 5.074 -26.930 1.00 93.94 462 LYS A CA 1
ATOM 3822 C C . LYS A 1 462 ? 25.731 5.019 -26.958 1.00 93.94 462 LYS A C 1
ATOM 3824 O O . LYS A 1 462 ? 25.067 5.908 -27.488 1.00 93.94 462 LYS A O 1
ATOM 3829 N N . PHE A 1 463 ? 25.209 3.969 -26.351 1.00 95.88 463 PHE A N 1
ATOM 3830 C CA . PHE A 1 463 ? 23.793 3.754 -26.105 1.00 95.88 463 PHE A CA 1
ATOM 3831 C C . PHE A 1 463 ? 23.559 3.547 -24.614 1.00 95.88 463 PHE A C 1
ATOM 3833 O O . PHE A 1 463 ? 24.484 3.187 -23.884 1.00 95.88 463 PHE A O 1
ATOM 3840 N N . LEU A 1 464 ? 22.320 3.729 -24.182 1.00 96.88 464 LEU A N 1
ATOM 3841 C CA . LEU A 1 464 ? 21.876 3.505 -22.819 1.00 96.88 464 LEU A CA 1
ATOM 3842 C C . LEU A 1 464 ? 20.803 2.425 -22.807 1.00 96.88 464 LEU A C 1
ATOM 3844 O O . LEU A 1 464 ? 19.771 2.554 -23.465 1.00 96.88 464 LEU A O 1
ATOM 3848 N N . LEU A 1 465 ? 21.058 1.357 -22.058 1.00 98.38 465 LEU A N 1
ATOM 3849 C CA . LEU A 1 465 ? 20.053 0.378 -21.670 1.00 98.38 465 LEU A CA 1
ATOM 3850 C C . LEU A 1 465 ? 19.531 0.760 -20.284 1.00 98.38 465 LEU A C 1
ATOM 3852 O O . LEU A 1 465 ? 20.278 0.694 -19.305 1.00 98.38 465 LEU A O 1
ATOM 3856 N N . THR A 1 466 ? 18.252 1.119 -20.210 1.00 98.62 466 THR A N 1
ATOM 3857 C CA . THR A 1 466 ? 17.553 1.386 -18.951 1.00 98.62 466 THR A CA 1
ATOM 3858 C C . THR A 1 466 ? 16.589 0.245 -18.654 1.00 98.62 466 THR A C 1
ATOM 3860 O O . THR A 1 466 ? 15.759 -0.116 -19.491 1.00 98.62 466 THR A O 1
ATOM 3863 N N . ILE A 1 467 ? 16.688 -0.314 -17.449 1.00 98.81 467 ILE A N 1
ATOM 3864 C CA . ILE A 1 467 ? 15.821 -1.382 -16.947 1.00 98.81 467 ILE A CA 1
ATOM 3865 C C . ILE A 1 467 ? 15.136 -0.854 -15.687 1.00 98.81 467 ILE A C 1
ATOM 3867 O O . ILE A 1 467 ? 15.770 -0.670 -14.646 1.00 98.81 467 ILE A O 1
ATOM 3871 N N . CYS A 1 468 ? 13.841 -0.594 -15.791 1.00 98.81 468 CYS A N 1
ATOM 3872 C CA . CYS A 1 468 ? 12.972 -0.254 -14.678 1.00 98.81 468 CYS A CA 1
ATOM 3873 C C . CYS A 1 468 ? 12.313 -1.534 -14.165 1.00 98.81 468 CYS A C 1
ATOM 3875 O O . CYS A 1 468 ? 11.634 -2.245 -14.908 1.00 98.81 468 CYS A O 1
ATOM 3877 N N . LEU A 1 469 ? 12.524 -1.819 -12.885 1.00 98.69 469 LEU A N 1
ATOM 3878 C CA . LEU A 1 469 ? 11.916 -2.934 -12.174 1.00 98.69 469 LEU A CA 1
ATOM 3879 C C . LEU A 1 469 ? 10.849 -2.393 -11.227 1.00 98.69 469 LEU A C 1
ATOM 3881 O O . LEU A 1 469 ? 11.078 -1.396 -10.542 1.00 98.69 469 LEU A O 1
ATOM 3885 N N . ALA A 1 470 ? 9.715 -3.078 -11.149 1.00 98.25 470 ALA A N 1
ATOM 3886 C CA . ALA A 1 470 ? 8.652 -2.788 -10.194 1.00 98.25 470 ALA A CA 1
ATOM 3887 C C . ALA A 1 470 ? 8.887 -3.460 -8.830 1.00 98.25 470 ALA A C 1
ATOM 3889 O O . ALA A 1 470 ? 8.200 -3.134 -7.867 1.00 98.25 470 ALA A O 1
ATOM 3890 N N . GLY A 1 471 ? 9.824 -4.407 -8.726 1.00 97.81 471 GLY A N 1
ATOM 3891 C CA . GLY A 1 471 ? 10.096 -5.149 -7.495 1.00 97.81 471 GLY A CA 1
ATOM 3892 C C . GLY A 1 471 ? 11.158 -6.231 -7.669 1.00 97.81 471 GLY A C 1
ATOM 3893 O O . GLY A 1 471 ? 11.393 -6.717 -8.776 1.00 97.81 471 GLY A O 1
ATOM 3894 N N . ALA A 1 472 ? 11.775 -6.628 -6.559 1.00 97.81 472 ALA A N 1
ATOM 3895 C CA . ALA A 1 472 ? 12.735 -7.728 -6.501 1.00 97.81 472 ALA A CA 1
ATOM 3896 C C . ALA A 1 472 ? 12.517 -8.534 -5.215 1.00 97.81 472 ALA A C 1
ATOM 3898 O O . ALA A 1 472 ? 12.748 -8.054 -4.103 1.00 97.81 472 ALA A O 1
ATOM 3899 N N . THR A 1 473 ? 12.059 -9.775 -5.359 1.00 97.12 473 THR A N 1
ATOM 3900 C CA . THR A 1 473 ? 11.700 -10.637 -4.231 1.00 97.12 473 THR A CA 1
ATOM 3901 C C . THR A 1 473 ? 12.571 -11.878 -4.207 1.00 97.12 473 THR A C 1
ATOM 3903 O O . THR A 1 473 ? 12.654 -12.608 -5.190 1.00 97.12 473 THR A O 1
ATOM 3906 N N . GLN A 1 474 ? 13.168 -12.179 -3.059 1.00 94.69 474 GLN A N 1
ATOM 3907 C CA . GLN A 1 474 ? 13.870 -13.448 -2.897 1.00 94.69 474 GLN A CA 1
ATOM 3908 C C . GLN A 1 474 ? 12.842 -14.586 -2.749 1.00 94.69 474 GLN A C 1
ATOM 3910 O O . GLN A 1 474 ? 11.763 -14.394 -2.180 1.00 94.69 474 GLN A O 1
ATOM 3915 N N . LYS A 1 475 ? 13.175 -15.787 -3.220 1.00 85.44 475 LYS A N 1
ATOM 3916 C CA . LYS A 1 475 ? 12.236 -16.919 -3.234 1.00 85.44 475 LYS A CA 1
ATOM 3917 C C . LYS A 1 475 ? 11.881 -17.430 -1.836 1.00 85.44 475 LYS A C 1
ATOM 3919 O O . LYS A 1 475 ? 10.709 -17.621 -1.517 1.00 85.44 475 LYS A O 1
ATOM 3924 N N . GLN A 1 476 ? 12.891 -17.639 -0.992 1.00 84.12 476 GLN A N 1
ATOM 3925 C CA . GLN A 1 476 ? 12.723 -18.138 0.376 1.00 84.12 476 GLN A CA 1
ATOM 3926 C C . GLN A 1 476 ? 12.786 -16.983 1.369 1.00 84.12 476 GLN A C 1
ATOM 3928 O O . GLN A 1 476 ? 13.717 -16.198 1.319 1.00 84.12 476 GLN A O 1
ATOM 3933 N N . MET A 1 477 ? 11.834 -16.844 2.291 1.00 83.12 477 MET A N 1
ATOM 3934 C CA . MET A 1 477 ? 11.826 -15.688 3.204 1.00 83.12 477 MET A CA 1
ATOM 3935 C C . MET A 1 477 ? 12.995 -15.658 4.192 1.00 83.12 477 MET A C 1
ATOM 3937 O O . MET A 1 477 ? 13.387 -14.566 4.593 1.00 83.12 477 MET A O 1
ATOM 3941 N N . GLU A 1 478 ? 13.580 -16.810 4.519 1.00 80.88 478 GLU A N 1
ATOM 3942 C CA . GLU A 1 478 ? 14.711 -16.915 5.439 1.00 80.88 478 GLU A CA 1
ATOM 3943 C C . GLU A 1 478 ? 15.766 -17.911 4.922 1.00 80.88 478 GLU A C 1
ATOM 3945 O O . GLU A 1 478 ? 15.382 -18.979 4.438 1.00 80.88 478 GLU A O 1
ATOM 3950 N N . PRO A 1 479 ? 17.073 -17.604 5.052 1.00 82.56 479 PRO A N 1
ATOM 3951 C CA . PRO A 1 479 ? 17.621 -16.318 5.495 1.00 82.56 479 PRO A CA 1
ATOM 3952 C C . PRO A 1 479 ? 17.391 -15.201 4.459 1.00 82.56 479 PRO A C 1
ATOM 3954 O O . PRO A 1 479 ? 17.309 -15.451 3.259 1.00 82.56 479 PRO A O 1
ATOM 3957 N N . ALA A 1 480 ? 17.293 -13.949 4.911 1.00 82.00 480 ALA A N 1
ATOM 3958 C CA . ALA A 1 480 ? 17.190 -12.791 4.021 1.00 82.00 480 ALA A CA 1
ATOM 3959 C C . ALA A 1 480 ? 18.531 -12.439 3.350 1.00 82.00 480 ALA A C 1
ATOM 3961 O O . ALA A 1 480 ? 19.295 -11.628 3.866 1.00 82.00 480 ALA A O 1
ATOM 3962 N N . THR A 1 481 ? 18.811 -13.045 2.193 1.00 88.25 481 THR A N 1
ATOM 3963 C CA . THR A 1 481 ? 20.045 -12.835 1.409 1.00 88.25 481 THR A CA 1
ATOM 3964 C C . THR A 1 481 ? 19.884 -11.856 0.246 1.00 88.25 481 THR A C 1
ATOM 3966 O O . THR A 1 481 ? 20.879 -11.479 -0.373 1.00 88.25 481 THR A O 1
ATOM 3969 N N . GLY A 1 482 ? 18.653 -11.431 -0.049 1.00 93.81 482 GLY A N 1
ATOM 3970 C CA . GLY A 1 482 ? 18.357 -10.561 -1.185 1.00 93.81 482 GLY A CA 1
ATOM 3971 C C . GLY A 1 482 ? 18.255 -11.321 -2.508 1.00 93.81 482 GLY A C 1
ATOM 3972 O O . GLY A 1 482 ? 18.104 -12.541 -2.519 1.00 93.81 482 GLY A O 1
ATOM 3973 N N . VAL A 1 483 ? 18.306 -10.579 -3.613 1.00 96.88 483 VAL A N 1
ATOM 3974 C CA . VAL A 1 483 ? 18.166 -11.086 -4.987 1.00 96.88 483 VAL A CA 1
ATOM 3975 C C . VAL A 1 483 ? 19.355 -10.640 -5.819 1.00 96.88 483 VAL A C 1
ATOM 3977 O O . VAL A 1 483 ? 19.745 -9.473 -5.775 1.00 96.88 483 VAL A O 1
ATOM 3980 N N . GLN A 1 484 ? 19.917 -11.549 -6.601 1.00 97.56 484 GLN A N 1
ATOM 3981 C CA . GLN A 1 484 ? 20.911 -11.269 -7.623 1.00 97.56 484 GLN A CA 1
ATOM 3982 C C . GLN A 1 484 ? 20.238 -11.198 -8.994 1.00 97.56 484 GLN A C 1
ATOM 3984 O O . GLN A 1 484 ? 19.402 -12.032 -9.344 1.00 97.56 484 GLN A O 1
ATOM 3989 N N . PHE A 1 485 ? 20.622 -10.197 -9.780 1.00 98.50 485 PHE A N 1
ATOM 3990 C CA . PHE A 1 485 ? 20.139 -9.995 -11.143 1.00 98.50 485 PHE A CA 1
ATOM 3991 C C . PHE A 1 485 ? 21.319 -9.742 -12.075 1.00 98.50 485 PHE A C 1
ATOM 3993 O O . PHE A 1 485 ? 22.168 -8.889 -11.806 1.00 98.50 485 PHE A O 1
ATOM 4000 N N . PHE A 1 486 ? 21.392 -10.501 -13.158 1.00 98.62 486 PHE A N 1
ATOM 4001 C CA . PHE A 1 486 ? 22.514 -10.505 -14.084 1.00 98.62 486 PHE A CA 1
ATOM 4002 C C . PHE A 1 486 ? 22.036 -10.022 -15.445 1.00 98.62 486 PHE A C 1
ATOM 4004 O O . PHE A 1 486 ? 21.050 -10.533 -15.971 1.00 98.62 486 PHE A O 1
ATOM 4011 N N . VAL A 1 487 ? 22.759 -9.057 -16.010 1.00 98.75 487 VAL A N 1
ATOM 4012 C CA . VAL A 1 487 ? 22.506 -8.515 -17.345 1.00 98.75 487 VAL A CA 1
ATOM 4013 C C . VAL A 1 487 ? 23.721 -8.793 -18.215 1.00 98.75 487 VAL A C 1
ATOM 4015 O O . VAL A 1 487 ? 24.829 -8.360 -17.883 1.00 98.75 487 VAL A O 1
ATOM 4018 N N . SER A 1 488 ? 23.519 -9.490 -19.329 1.00 98.69 488 SER A N 1
ATOM 4019 C CA . SER A 1 488 ? 24.571 -9.793 -20.307 1.00 98.69 488 SER A CA 1
ATOM 4020 C C . SER A 1 488 ? 24.194 -9.287 -21.696 1.00 98.69 488 SER A C 1
ATOM 4022 O O . SER A 1 488 ? 23.015 -9.192 -22.019 1.00 98.69 488 SER A O 1
ATOM 4024 N N . LEU A 1 489 ? 25.191 -8.977 -22.523 1.00 98.62 489 LEU A N 1
ATOM 4025 C CA . LEU A 1 489 ? 25.035 -8.635 -23.936 1.00 98.62 489 LEU A CA 1
ATOM 4026 C C . LEU A 1 489 ? 25.883 -9.591 -24.769 1.00 98.62 489 LEU A C 1
ATOM 4028 O O . LEU A 1 489 ? 27.090 -9.698 -24.556 1.00 98.62 489 LEU A O 1
ATOM 4032 N N . ASN A 1 490 ? 25.265 -10.263 -25.738 1.00 98.06 490 ASN A N 1
ATOM 4033 C CA . ASN A 1 490 ? 25.936 -11.173 -26.670 1.00 98.06 490 ASN A CA 1
ATOM 4034 C C . ASN A 1 490 ? 26.786 -12.241 -25.950 1.00 98.06 490 ASN A C 1
ATOM 4036 O O . ASN A 1 490 ? 27.890 -12.561 -26.382 1.00 98.06 490 ASN A O 1
ATOM 4040 N N . GLY A 1 491 ? 26.283 -12.767 -24.826 1.00 96.81 491 GLY A N 1
ATOM 4041 C CA . GLY A 1 491 ? 26.975 -13.761 -23.998 1.00 96.81 491 GLY A CA 1
ATOM 4042 C C . GLY A 1 491 ? 28.038 -13.203 -23.042 1.00 96.81 491 GLY A C 1
ATOM 4043 O O . GLY A 1 491 ? 28.634 -13.972 -22.289 1.00 96.81 491 GLY A O 1
ATOM 4044 N N . HIS A 1 492 ? 28.270 -11.888 -23.026 1.00 97.75 492 HIS A N 1
ATOM 4045 C CA . HIS A 1 492 ? 29.206 -11.233 -22.111 1.00 97.75 492 HIS A CA 1
ATOM 4046 C C . HIS A 1 492 ? 28.462 -10.526 -20.978 1.00 97.75 492 HIS A C 1
ATOM 4048 O O . HIS A 1 492 ? 27.612 -9.673 -21.227 1.00 97.75 492 HIS A O 1
ATOM 4054 N N . LEU A 1 493 ? 28.800 -10.849 -19.726 1.00 98.31 493 LEU A N 1
ATOM 4055 C CA . LEU A 1 493 ? 28.215 -10.197 -18.553 1.00 98.31 493 LEU A CA 1
ATOM 4056 C C . LEU A 1 493 ? 28.546 -8.698 -18.557 1.00 98.31 493 LEU A C 1
ATOM 4058 O O . LEU A 1 493 ? 29.713 -8.322 -18.463 1.00 98.31 493 LEU A O 1
ATOM 4062 N N . LEU A 1 494 ? 27.515 -7.854 -18.610 1.00 98.12 494 LEU A N 1
ATOM 4063 C CA . LEU A 1 494 ? 27.655 -6.406 -18.463 1.00 98.12 494 LEU A CA 1
ATOM 4064 C C . LEU A 1 494 ? 27.696 -6.021 -16.987 1.00 98.12 494 LEU A C 1
ATOM 4066 O O . LEU A 1 494 ? 28.571 -5.271 -16.550 1.00 98.12 494 LEU A O 1
ATOM 4070 N N . LYS A 1 495 ? 26.733 -6.521 -16.204 1.00 98.38 495 LYS A N 1
ATOM 4071 C CA . LYS A 1 495 ? 26.602 -6.151 -14.795 1.00 98.38 495 LYS A CA 1
ATOM 4072 C C . LYS A 1 495 ? 25.840 -7.192 -13.990 1.00 98.38 495 LYS A C 1
ATOM 4074 O O . LYS A 1 495 ? 24.891 -7.810 -14.463 1.00 98.38 495 LYS A O 1
ATOM 4079 N N . LYS A 1 496 ? 26.254 -7.318 -12.731 1.00 98.25 496 LYS A N 1
ATOM 4080 C CA . LYS A 1 496 ? 25.519 -7.985 -11.659 1.00 98.25 496 LYS A CA 1
ATOM 4081 C C . LYS A 1 496 ? 24.970 -6.923 -10.705 1.00 98.25 496 LYS A C 1
ATOM 4083 O O . LYS A 1 496 ? 25.726 -6.052 -10.265 1.00 98.25 496 LYS A O 1
ATOM 4088 N N . TYR A 1 497 ? 23.688 -7.020 -10.386 1.00 98.44 497 TYR A N 1
ATOM 4089 C CA . TYR A 1 497 ? 22.986 -6.201 -9.403 1.00 98.44 497 TYR A CA 1
ATOM 4090 C C . TYR A 1 497 ? 22.574 -7.053 -8.206 1.00 98.44 497 TYR A C 1
ATOM 4092 O O . TYR A 1 497 ? 22.332 -8.252 -8.347 1.00 98.44 497 TYR A O 1
ATOM 4100 N N . SER A 1 498 ? 22.488 -6.417 -7.040 1.00 97.69 498 SER A N 1
ATOM 4101 C CA . SER A 1 498 ? 21.984 -7.027 -5.812 1.00 97.69 498 SER A CA 1
ATOM 4102 C C . SER A 1 498 ? 20.873 -6.155 -5.239 1.00 97.69 498 SER A C 1
ATOM 4104 O O . SER A 1 498 ? 21.056 -4.946 -5.094 1.00 97.69 498 SER A O 1
ATOM 4106 N N . PHE A 1 499 ? 19.746 -6.770 -4.900 1.00 97.00 499 PHE A N 1
ATOM 4107 C CA . PHE A 1 499 ? 18.590 -6.110 -4.304 1.00 97.00 499 PHE A CA 1
ATOM 4108 C C . PHE A 1 499 ? 18.275 -6.703 -2.937 1.00 97.00 499 PHE A C 1
ATOM 4110 O O . PHE A 1 499 ? 18.494 -7.888 -2.691 1.00 97.00 499 PHE A O 1
ATOM 4117 N N . GLU A 1 500 ? 17.728 -5.879 -2.051 1.00 94.69 500 GLU A N 1
ATOM 4118 C CA . GLU A 1 500 ? 17.098 -6.366 -0.827 1.00 94.69 500 GLU A CA 1
ATOM 4119 C C . GLU A 1 500 ? 15.851 -7.186 -1.172 1.00 94.69 500 GLU A C 1
ATOM 4121 O O . GLU A 1 500 ? 15.205 -6.959 -2.192 1.00 94.69 500 GLU A O 1
ATOM 4126 N N . ASN A 1 501 ? 15.477 -8.120 -0.299 1.00 94.94 501 ASN A N 1
ATOM 4127 C CA . ASN A 1 501 ? 14.227 -8.845 -0.462 1.00 94.94 501 ASN A CA 1
ATOM 4128 C C . ASN A 1 501 ? 13.031 -7.945 -0.126 1.00 94.94 501 ASN A C 1
ATOM 4130 O O . ASN A 1 501 ? 12.735 -7.704 1.046 1.00 94.94 501 ASN A O 1
ATOM 4134 N N . ASP A 1 502 ? 12.298 -7.522 -1.150 1.00 94.69 502 ASP A N 1
ATOM 4135 C CA . ASP A 1 502 ? 11.116 -6.677 -0.992 1.00 94.69 502 ASP A CA 1
ATOM 4136 C C . ASP A 1 502 ? 9.862 -7.469 -0.545 1.00 94.69 502 ASP A C 1
ATOM 4138 O O . ASP A 1 502 ? 8.872 -6.898 -0.071 1.00 94.69 502 ASP A O 1
ATOM 4142 N N . ARG A 1 503 ? 9.925 -8.809 -0.620 1.00 94.31 503 ARG A N 1
ATOM 4143 C CA . ARG A 1 503 ? 8.888 -9.761 -0.194 1.00 94.31 503 ARG A CA 1
ATOM 4144 C C . ARG A 1 503 ? 7.543 -9.580 -0.916 1.00 94.31 503 ARG A C 1
ATOM 4146 O O . ARG A 1 503 ? 6.512 -10.003 -0.389 1.00 94.31 503 ARG A O 1
ATOM 4153 N N . SER A 1 504 ? 7.503 -8.932 -2.075 1.00 95.75 504 SER A N 1
ATOM 4154 C CA . SER A 1 504 ? 6.248 -8.575 -2.750 1.00 95.75 504 SER A CA 1
ATOM 4155 C C . SER A 1 504 ? 5.672 -9.745 -3.557 1.00 95.75 504 SER A C 1
ATOM 4157 O O . SER A 1 504 ? 4.492 -10.064 -3.404 1.00 95.75 504 SER A O 1
ATOM 4159 N N . ALA A 1 505 ? 6.500 -10.458 -4.332 1.00 96.00 505 ALA A N 1
ATOM 4160 C CA . ALA A 1 505 ? 6.098 -11.658 -5.081 1.00 96.00 505 ALA A CA 1
ATOM 4161 C C . ALA A 1 505 ? 5.703 -12.826 -4.162 1.00 96.00 505 ALA A C 1
ATOM 4163 O O . ALA A 1 505 ? 4.770 -13.571 -4.456 1.00 96.00 505 ALA A O 1
ATOM 4164 N N . TYR A 1 506 ? 6.370 -12.954 -3.009 1.00 94.62 506 TYR A N 1
ATOM 4165 C CA . TYR A 1 506 ? 6.000 -13.899 -1.948 1.00 94.62 506 TYR A CA 1
ATOM 4166 C C . TYR A 1 506 ? 4.557 -13.667 -1.483 1.00 94.62 506 TYR A C 1
ATOM 4168 O O . TYR A 1 506 ? 3.768 -14.596 -1.322 1.00 94.62 506 TYR A O 1
ATOM 4176 N N . ARG A 1 507 ? 4.171 -12.394 -1.362 1.00 95.12 507 ARG A N 1
ATOM 4177 C CA . ARG A 1 507 ? 2.806 -11.960 -1.037 1.00 95.12 507 ARG A CA 1
ATOM 4178 C C . ARG A 1 507 ? 1.905 -11.849 -2.269 1.00 95.12 507 ARG A C 1
ATOM 4180 O O . ARG A 1 507 ? 0.896 -11.147 -2.243 1.00 95.12 507 ARG A O 1
ATOM 4187 N N . SER A 1 508 ? 2.275 -12.550 -3.337 1.00 96.06 508 SER A N 1
ATOM 4188 C CA . SER A 1 508 ? 1.502 -12.712 -4.565 1.00 96.06 508 SER A CA 1
ATOM 4189 C C . SER A 1 508 ? 1.127 -11.403 -5.257 1.00 96.06 508 SER A C 1
ATOM 4191 O O . SER A 1 508 ? 0.114 -11.367 -5.946 1.00 96.06 508 SER A O 1
ATOM 4193 N N . THR A 1 509 ? 1.907 -10.328 -5.074 1.00 96.06 509 THR A N 1
ATOM 4194 C CA . THR A 1 509 ? 1.668 -9.083 -5.817 1.00 96.06 509 THR A CA 1
ATOM 4195 C C . THR A 1 509 ? 1.730 -9.358 -7.323 1.00 96.06 509 THR A C 1
ATOM 4197 O O . THR A 1 509 ? 2.569 -10.136 -7.784 1.00 96.06 509 THR A O 1
ATOM 4200 N N . VAL A 1 510 ? 0.862 -8.692 -8.076 1.00 96.62 510 VAL A N 1
ATOM 4201 C CA . VAL A 1 510 ? 0.887 -8.651 -9.548 1.00 96.62 510 VAL A CA 1
ATOM 4202 C C . VAL A 1 510 ? 1.066 -7.227 -10.060 1.00 96.62 510 VAL A C 1
ATOM 4204 O O . VAL A 1 510 ? 0.859 -6.977 -11.237 1.00 96.62 510 VAL A O 1
ATOM 4207 N N . THR A 1 511 ? 1.407 -6.292 -9.169 1.00 95.31 511 THR A N 1
ATOM 4208 C CA . THR A 1 511 ? 1.443 -4.863 -9.479 1.00 95.31 511 THR A CA 1
ATOM 4209 C C . THR A 1 511 ? 2.791 -4.241 -9.137 1.00 95.31 511 THR A C 1
ATOM 4211 O O . THR A 1 511 ? 3.526 -3.846 -10.029 1.00 95.31 511 THR A O 1
ATOM 4214 N N . ASN A 1 512 ? 3.172 -4.149 -7.862 1.00 96.88 512 ASN A N 1
ATOM 4215 C CA . ASN A 1 512 ? 4.480 -3.611 -7.489 1.00 96.88 512 ASN A CA 1
ATOM 4216 C C . ASN A 1 512 ? 5.008 -4.136 -6.153 1.00 96.88 512 ASN A C 1
ATOM 4218 O O . ASN A 1 512 ? 4.282 -4.683 -5.314 1.00 96.88 512 ASN A O 1
ATOM 4222 N N . GLY A 1 513 ? 6.306 -3.917 -6.002 1.00 96.31 513 GLY A N 1
ATOM 4223 C CA . GLY A 1 513 ? 7.073 -3.885 -4.776 1.00 96.31 513 GLY A CA 1
ATOM 4224 C C . GLY A 1 513 ? 7.970 -2.646 -4.776 1.00 96.31 513 GLY A C 1
ATOM 4225 O O . GLY A 1 513 ? 7.528 -1.569 -5.185 1.00 96.31 513 GLY A O 1
ATOM 4226 N N . LYS A 1 514 ? 9.223 -2.786 -4.324 1.00 95.56 514 LYS A N 1
ATOM 4227 C CA . LYS A 1 514 ? 10.189 -1.672 -4.322 1.00 95.56 514 LYS A CA 1
ATOM 4228 C C . LYS A 1 514 ? 10.727 -1.452 -5.737 1.00 95.56 514 LYS A C 1
ATOM 4230 O O . LYS A 1 514 ? 11.400 -2.321 -6.281 1.00 95.56 514 LYS A O 1
ATOM 4235 N N . SER A 1 515 ? 10.446 -0.292 -6.328 1.00 96.06 515 SER A N 1
ATOM 4236 C CA . SER A 1 515 ? 10.899 0.013 -7.687 1.00 96.06 515 SER A CA 1
ATOM 4237 C C . SER A 1 515 ? 12.409 0.265 -7.756 1.00 96.06 515 SER A C 1
ATOM 4239 O O . SER A 1 515 ? 12.977 0.885 -6.854 1.00 96.06 515 SER A O 1
ATOM 4241 N N . HIS A 1 516 ? 13.041 -0.123 -8.863 1.00 97.25 516 HIS A N 1
ATOM 4242 C CA . HIS A 1 516 ? 14.458 0.123 -9.138 1.00 97.25 516 HIS A CA 1
ATOM 4243 C C . HIS A 1 516 ? 14.656 0.635 -10.569 1.00 97.25 516 HIS A C 1
ATOM 4245 O O . HIS A 1 516 ? 13.997 0.160 -11.490 1.00 97.25 516 HIS A O 1
ATOM 4251 N N . LYS A 1 517 ? 15.603 1.558 -10.771 1.00 97.75 517 LYS A N 1
ATOM 4252 C CA . LYS A 1 517 ? 16.082 1.971 -12.098 1.00 97.75 517 LYS A CA 1
ATOM 4253 C C . LYS A 1 517 ? 17.538 1.554 -12.256 1.00 97.75 517 LYS A C 1
ATOM 4255 O O . LYS A 1 517 ? 18.373 1.910 -11.426 1.00 97.75 517 LYS A O 1
ATOM 4260 N N . LEU A 1 518 ? 17.829 0.794 -13.306 1.00 98.38 518 LEU A N 1
ATOM 4261 C CA . LEU A 1 518 ? 19.170 0.339 -13.658 1.00 98.38 518 LEU A CA 1
ATOM 4262 C C . LEU A 1 518 ? 19.559 0.947 -14.998 1.00 98.38 518 LEU A C 1
ATOM 4264 O O . LEU A 1 518 ? 18.754 0.949 -15.924 1.00 98.38 518 LEU A O 1
ATOM 4268 N N . GLU A 1 519 ? 20.797 1.411 -15.107 1.00 97.62 519 GLU A N 1
ATOM 4269 C CA . GLU A 1 519 ? 21.315 2.061 -16.308 1.00 97.62 519 GLU A CA 1
ATOM 4270 C C . GLU A 1 519 ? 22.675 1.469 -16.676 1.00 97.62 519 GLU A C 1
ATOM 4272 O O . GLU A 1 519 ? 23.561 1.317 -15.827 1.00 97.62 519 GLU A O 1
ATOM 4277 N N . LEU A 1 520 ? 22.822 1.095 -17.946 1.00 97.81 520 LEU A N 1
ATOM 4278 C CA . LEU A 1 520 ? 24.032 0.508 -18.509 1.00 97.81 520 LEU A CA 1
ATOM 4279 C C . LEU A 1 520 ? 24.384 1.220 -19.808 1.00 97.81 520 LEU A C 1
ATOM 4281 O O . LEU A 1 520 ? 23.621 1.188 -20.772 1.00 97.81 520 LEU A O 1
ATOM 4285 N N . VAL A 1 521 ? 25.567 1.828 -19.842 1.00 96.88 521 VAL A N 1
ATOM 4286 C CA . VAL A 1 521 ? 26.116 2.410 -21.067 1.00 96.88 521 VAL A CA 1
ATOM 4287 C C . VAL A 1 521 ? 26.746 1.299 -21.903 1.00 96.88 521 VAL A C 1
ATOM 4289 O O . VAL A 1 521 ? 27.599 0.557 -21.415 1.00 96.88 521 VAL A O 1
ATOM 4292 N N . ILE A 1 522 ? 26.337 1.199 -23.165 1.00 96.38 522 ILE A N 1
ATOM 4293 C CA . ILE A 1 522 ? 26.800 0.196 -24.125 1.00 96.38 522 ILE A CA 1
ATOM 4294 C C . ILE A 1 522 ? 27.521 0.911 -25.264 1.00 96.38 522 ILE A C 1
ATOM 4296 O O . ILE A 1 522 ? 26.926 1.711 -25.990 1.00 96.38 522 ILE A O 1
ATOM 4300 N N . ASP A 1 523 ? 28.808 0.617 -25.441 1.00 94.94 523 ASP A N 1
ATOM 4301 C CA . ASP A 1 523 ? 29.563 1.136 -26.579 1.00 94.94 523 ASP A CA 1
ATOM 4302 C C . ASP A 1 523 ? 29.090 0.474 -27.877 1.00 94.94 523 ASP A C 1
ATOM 4304 O O . ASP A 1 523 ? 28.918 -0.743 -27.959 1.00 94.94 523 ASP A O 1
ATOM 4308 N N . ALA A 1 524 ? 28.972 1.264 -28.942 1.00 93.12 524 ALA A N 1
ATOM 4309 C CA . ALA A 1 524 ? 28.571 0.786 -30.266 1.00 93.12 524 ALA A CA 1
ATOM 4310 C C . ALA A 1 524 ? 29.462 -0.341 -30.825 1.00 93.12 524 ALA A C 1
ATOM 4312 O O . ALA A 1 524 ? 29.026 -1.117 -31.682 1.00 93.12 524 ALA A O 1
ATOM 4313 N N . ALA A 1 525 ? 30.708 -0.431 -30.344 1.00 93.69 525 ALA A N 1
ATOM 4314 C CA . ALA A 1 525 ? 31.663 -1.484 -30.679 1.00 93.69 525 ALA A CA 1
ATOM 4315 C C . ALA A 1 525 ? 31.293 -2.859 -30.088 1.00 93.69 525 ALA A C 1
ATOM 4317 O O . ALA A 1 525 ? 31.723 -3.876 -30.622 1.00 93.69 525 ALA A O 1
ATOM 4318 N N . GLN A 1 526 ? 30.484 -2.900 -29.024 1.00 95.12 526 GLN A N 1
ATOM 4319 C CA . GLN A 1 526 ? 29.993 -4.141 -28.411 1.00 95.12 526 GLN A CA 1
ATOM 4320 C C . GLN A 1 526 ? 28.802 -4.740 -29.183 1.00 95.12 526 GLN A C 1
ATOM 4322 O O . GLN A 1 526 ? 28.450 -5.905 -28.985 1.00 95.12 526 GLN A O 1
ATOM 4327 N N . LEU A 1 527 ? 28.176 -3.953 -30.069 1.00 96.12 527 LEU A N 1
ATOM 4328 C CA . LEU A 1 527 ? 27.017 -4.373 -30.852 1.00 96.12 527 LEU A CA 1
ATOM 4329 C C . LEU A 1 527 ? 27.429 -5.091 -32.144 1.00 96.12 527 LEU A C 1
ATOM 4331 O O . LEU A 1 527 ? 28.160 -4.543 -32.979 1.00 96.12 527 LEU A O 1
ATOM 4335 N N . THR A 1 528 ? 26.857 -6.271 -32.362 1.00 95.88 528 THR A N 1
ATOM 4336 C CA . THR A 1 528 ? 26.909 -7.010 -33.632 1.00 95.88 528 THR A CA 1
ATOM 4337 C C . THR A 1 528 ? 25.665 -6.709 -34.479 1.00 95.88 528 THR A C 1
ATOM 4339 O O . THR A 1 528 ? 24.862 -5.855 -34.104 1.00 95.88 528 THR A O 1
ATOM 4342 N N . ASN A 1 529 ? 25.490 -7.377 -35.627 1.00 95.06 529 ASN A N 1
ATOM 4343 C CA . ASN A 1 529 ? 24.310 -7.194 -36.484 1.00 95.06 529 ASN A CA 1
ATOM 4344 C C . ASN A 1 529 ? 23.000 -7.581 -35.780 1.00 95.06 529 ASN A C 1
ATOM 4346 O O . ASN A 1 529 ? 22.006 -6.875 -35.935 1.00 95.06 529 ASN A O 1
ATOM 4350 N N . ILE A 1 530 ? 23.015 -8.667 -35.000 1.00 97.19 530 ILE A N 1
ATOM 4351 C CA . ILE A 1 530 ? 21.888 -9.142 -34.190 1.00 97.19 530 ILE A CA 1
ATOM 4352 C C . ILE A 1 530 ? 22.384 -9.297 -32.761 1.00 97.19 530 ILE A C 1
ATOM 4354 O O . ILE A 1 530 ? 23.291 -10.080 -32.490 1.00 97.19 530 ILE A O 1
ATOM 4358 N N . ASN A 1 531 ? 21.779 -8.547 -31.855 1.00 98.38 531 ASN A N 1
ATOM 4359 C CA . ASN A 1 531 ? 22.188 -8.474 -30.466 1.00 98.38 531 ASN A CA 1
ATOM 4360 C C . ASN A 1 531 ? 21.201 -9.216 -29.579 1.00 98.38 531 ASN A C 1
ATOM 4362 O O . ASN A 1 531 ? 20.000 -9.225 -29.855 1.00 98.38 531 ASN A O 1
ATOM 4366 N N . VAL A 1 532 ? 21.717 -9.807 -28.506 1.00 98.62 532 VAL A N 1
ATOM 4367 C CA . VAL A 1 532 ? 20.923 -10.474 -27.474 1.00 98.62 532 VAL A CA 1
ATOM 4368 C C . VAL A 1 532 ? 21.284 -9.876 -26.125 1.00 98.62 532 VAL A C 1
ATOM 4370 O O . VAL A 1 532 ? 22.450 -9.922 -25.734 1.00 98.62 532 VAL A O 1
ATOM 4373 N N . ILE A 1 533 ? 20.300 -9.311 -25.430 1.00 98.75 533 ILE A N 1
ATOM 4374 C CA . ILE A 1 533 ? 20.420 -8.980 -24.007 1.00 98.75 533 ILE A CA 1
ATOM 4375 C C . ILE A 1 533 ? 19.817 -10.136 -23.217 1.00 98.75 533 ILE A C 1
ATOM 4377 O O . ILE A 1 533 ? 18.669 -10.494 -23.468 1.00 98.75 533 ILE A O 1
ATOM 4381 N N . ASP A 1 534 ? 20.577 -10.695 -22.279 1.00 98.31 534 ASP A N 1
ATOM 4382 C CA . ASP A 1 534 ? 20.141 -11.779 -21.399 1.00 98.31 534 ASP A CA 1
ATOM 4383 C C . ASP A 1 534 ? 19.917 -11.268 -19.975 1.00 98.31 534 ASP A C 1
ATOM 4385 O O . ASP A 1 534 ? 20.761 -10.551 -19.425 1.00 98.31 534 ASP A O 1
ATOM 4389 N N . PHE A 1 535 ? 18.816 -11.711 -19.372 1.00 98.69 535 PHE A N 1
ATOM 4390 C CA . PHE A 1 535 ? 18.472 -11.498 -17.974 1.00 98.69 535 PHE A CA 1
ATOM 4391 C C . PHE A 1 535 ? 18.378 -12.827 -17.228 1.00 98.69 535 PHE A C 1
ATOM 4393 O O . PHE A 1 535 ? 17.635 -13.729 -17.626 1.00 98.69 535 PHE A O 1
ATOM 4400 N N . GLU A 1 536 ? 19.098 -12.924 -16.113 1.00 98.44 536 GLU A N 1
ATOM 4401 C CA . GLU A 1 536 ? 19.085 -14.069 -15.196 1.00 98.44 536 GLU A CA 1
ATOM 4402 C C . GLU A 1 536 ? 18.935 -13.585 -13.751 1.00 98.44 536 GLU A C 1
ATOM 4404 O O . GLU A 1 536 ? 19.402 -12.500 -13.398 1.00 98.44 536 GLU A O 1
ATOM 4409 N N . THR A 1 537 ? 18.304 -14.389 -12.897 1.00 97.88 537 THR A N 1
ATOM 4410 C CA . THR A 1 537 ? 18.109 -14.067 -11.478 1.00 97.88 537 THR A CA 1
ATOM 4411 C C . THR A 1 537 ? 18.071 -15.325 -10.610 1.00 97.88 537 THR A C 1
ATOM 4413 O O . THR A 1 537 ? 17.778 -16.406 -11.108 1.00 97.88 537 THR A O 1
ATOM 4416 N N . ASP A 1 538 ? 18.365 -15.183 -9.316 1.00 96.06 538 ASP A N 1
ATOM 4417 C CA . ASP A 1 538 ? 18.188 -16.224 -8.288 1.00 96.06 538 ASP A CA 1
ATOM 4418 C C . ASP A 1 538 ? 16.912 -16.027 -7.437 1.00 96.06 538 ASP A C 1
ATOM 4420 O O . ASP A 1 538 ? 16.717 -16.692 -6.416 1.00 96.06 538 ASP A O 1
ATOM 4424 N N . GLY A 1 539 ? 16.033 -15.110 -7.850 1.00 96.25 539 GLY A N 1
ATOM 4425 C CA . GLY A 1 539 ? 14.764 -14.823 -7.191 1.00 96.25 539 GLY A CA 1
ATOM 4426 C C . GLY A 1 539 ? 13.658 -14.491 -8.186 1.00 96.25 539 GLY A C 1
ATOM 4427 O O . GLY A 1 539 ? 13.564 -15.075 -9.263 1.00 96.25 539 GLY A O 1
ATOM 4428 N N . TYR A 1 540 ? 12.800 -13.552 -7.804 1.00 97.75 540 TYR A N 1
ATOM 4429 C CA . TYR A 1 540 ? 11.731 -13.032 -8.642 1.00 97.75 540 TYR A CA 1
ATOM 4430 C C . TYR A 1 540 ? 11.985 -11.566 -8.974 1.00 97.75 540 TYR A C 1
ATOM 4432 O O . TYR A 1 540 ? 12.173 -10.748 -8.070 1.00 97.75 540 TYR A O 1
ATOM 4440 N N . ILE A 1 541 ? 11.942 -11.233 -10.261 1.00 98.44 541 ILE A N 1
ATOM 4441 C CA . ILE A 1 541 ? 12.117 -9.868 -10.766 1.00 98.44 541 ILE A CA 1
ATOM 4442 C C . ILE A 1 541 ? 10.814 -9.414 -11.404 1.00 98.44 541 ILE A C 1
ATOM 4444 O O . ILE A 1 541 ? 10.350 -10.041 -12.352 1.00 98.44 541 ILE A O 1
ATOM 4448 N N . LEU A 1 542 ? 10.234 -8.333 -10.884 1.00 98.62 542 LEU A N 1
ATOM 4449 C CA . LEU A 1 542 ? 9.048 -7.700 -11.446 1.00 98.62 542 LEU A CA 1
ATOM 4450 C C . LEU A 1 542 ? 9.483 -6.568 -12.377 1.00 98.62 542 LEU A C 1
ATOM 4452 O O . LEU A 1 542 ? 10.246 -5.695 -11.964 1.00 98.62 542 LEU A O 1
ATOM 4456 N N . TYR A 1 543 ? 8.989 -6.558 -13.610 1.00 98.56 543 TYR A N 1
ATOM 4457 C CA . TYR A 1 543 ? 9.377 -5.577 -14.629 1.00 98.56 543 TYR A CA 1
ATOM 4458 C C . TYR A 1 543 ? 8.409 -4.391 -14.678 1.00 98.56 543 TYR A C 1
ATOM 4460 O O . TYR A 1 543 ? 7.214 -4.582 -14.518 1.00 98.56 543 TYR A O 1
ATOM 4468 N N . ASP A 1 544 ? 8.909 -3.185 -14.957 1.00 98.56 544 ASP A N 1
ATOM 4469 C CA . ASP A 1 544 ? 8.094 -1.988 -15.259 1.00 98.56 544 ASP A CA 1
ATOM 4470 C C . ASP A 1 544 ? 8.321 -1.508 -16.702 1.00 98.56 544 ASP A C 1
ATOM 4472 O O . ASP A 1 544 ? 7.406 -1.451 -17.517 1.00 98.56 544 ASP A O 1
ATOM 4476 N N . MET A 1 545 ? 9.578 -1.284 -17.081 1.00 98.56 545 MET A N 1
ATOM 4477 C CA . MET A 1 545 ? 9.930 -0.880 -18.441 1.00 98.56 545 MET A CA 1
ATOM 4478 C C . MET A 1 545 ? 11.351 -1.310 -18.771 1.00 98.56 545 MET A C 1
ATOM 4480 O O . MET A 1 545 ? 12.236 -1.274 -17.922 1.00 98.56 545 MET A O 1
ATOM 4484 N N . ILE A 1 546 ? 11.599 -1.647 -20.031 1.00 98.69 546 ILE A N 1
ATOM 4485 C CA . ILE A 1 546 ? 12.957 -1.816 -20.548 1.00 98.69 546 ILE A CA 1
ATOM 4486 C C . ILE A 1 546 ? 13.080 -0.944 -21.786 1.00 98.69 546 ILE A C 1
ATOM 4488 O O . ILE A 1 546 ? 12.255 -1.053 -22.691 1.00 98.69 546 ILE A O 1
ATOM 4492 N N . LYS A 1 547 ? 14.087 -0.076 -21.851 1.00 98.06 547 LYS A N 1
ATOM 4493 C CA . LYS A 1 547 ? 14.313 0.778 -23.021 1.00 98.06 547 LYS A CA 1
ATOM 4494 C C . LYS A 1 547 ? 15.775 0.833 -23.422 1.00 98.06 547 LYS A C 1
ATOM 4496 O O . LYS A 1 547 ? 16.672 0.693 -22.593 1.00 98.06 547 LYS A O 1
ATOM 4501 N N . PHE A 1 548 ? 15.982 1.070 -24.708 1.00 97.69 548 PHE A N 1
ATOM 4502 C CA . PHE A 1 548 ? 17.285 1.290 -25.304 1.00 97.69 548 PHE A CA 1
ATOM 4503 C C . PHE A 1 548 ? 17.259 2.591 -26.095 1.00 97.69 548 PHE A C 1
ATOM 4505 O O . PHE A 1 548 ? 16.411 2.780 -26.972 1.00 97.69 548 PHE A O 1
ATOM 4512 N N . GLU A 1 549 ? 18.169 3.497 -25.771 1.00 96.00 549 GLU A N 1
ATOM 4513 C CA . GLU A 1 549 ? 18.216 4.851 -26.318 1.00 96.00 549 GLU A CA 1
ATOM 4514 C C . GLU A 1 549 ? 19.650 5.270 -26.658 1.00 96.00 549 GLU A C 1
ATOM 4516 O O . GLU A 1 549 ? 20.623 4.657 -26.218 1.00 96.00 549 GLU A O 1
ATOM 4521 N N . GLU A 1 550 ? 19.801 6.288 -27.501 1.00 94.31 550 GLU A N 1
ATOM 4522 C CA . GLU A 1 550 ? 21.108 6.894 -27.760 1.00 94.31 550 GLU A CA 1
ATOM 4523 C C . GLU A 1 550 ? 21.578 7.680 -26.528 1.00 94.31 550 GLU A C 1
ATOM 4525 O O . GLU A 1 550 ? 20.812 8.450 -25.944 1.00 94.31 550 GLU A O 1
ATOM 4530 N N . GLU A 1 551 ? 22.845 7.514 -26.144 1.00 90.00 551 GLU A N 1
ATOM 4531 C CA . GLU A 1 551 ? 23.429 8.294 -25.052 1.00 90.00 551 GLU A CA 1
ATOM 4532 C C . GLU A 1 551 ? 23.806 9.694 -25.556 1.00 90.00 551 GLU A C 1
ATOM 4534 O O . GLU A 1 551 ? 24.288 9.850 -26.683 1.00 90.00 551 GLU A O 1
ATOM 4539 N N . ASN A 1 552 ? 23.584 10.728 -24.739 1.00 79.69 552 ASN A N 1
ATOM 4540 C CA . ASN A 1 552 ? 23.969 12.085 -25.127 1.00 79.69 552 ASN A CA 1
ATOM 4541 C C . ASN A 1 552 ? 25.507 12.173 -25.131 1.00 79.69 552 ASN A C 1
ATOM 4543 O O . ASN A 1 552 ? 26.156 11.575 -24.272 1.00 79.69 552 ASN A O 1
ATOM 4547 N N . ASN A 1 553 ? 26.077 12.859 -26.128 1.00 61.62 553 ASN A N 1
ATOM 4548 C CA . ASN A 1 553 ? 27.534 12.984 -26.291 1.00 61.62 553 ASN A CA 1
ATOM 4549 C C . ASN A 1 553 ? 28.201 13.810 -25.192 1.00 61.62 553 ASN A C 1
ATOM 4551 O O . ASN A 1 553 ? 27.596 14.827 -24.784 1.00 61.62 553 ASN A O 1
#

Secondary structure (DSSP, 8-state):
-EEEEETTEEEEE-SSEEEEE-TTS-EEEEEETTEESSTT----TT-TTTT-BSEEEEESSSEEE---SEEEEEEESSSEEEEEEEE-SSSEEEEEEEEEETT-SEEEEEEEEEE-S--EEESEEEEEEE--TTT--EEE-SS-EEE---HHHHTTS-EEETTEEE-TTGGGTSSSSEEEGGGGEEETTT-S-EEEE-SSEEEEEEES--TTSSS-TT-EEE-EETTTEEEEEEEE-TTTT--EEEPTT-EEEEEEEEEEEEESS-HHHHHHHHHHHHHT---THHHHTT-TTS-S--EEEEEEEEETT--S--EEEEEEESS-S-GGG--SS-EEEEE-TTSSEEEEEEEPSEEEEEEEEEETBS---PEEEEEEEESS-EEEEEEEE------EEEEEE-BSSSSTTSBTTTS---GGGGGSS-SSEEEETTS-PPPBSEE-TTS-EEEEEEPPSS--SEEEEEEEEEEEE-SSSSS---EEEEEEETTEEEEEEEE----TTTTT-SS-SS-EEEEEEEEGGG--SEEEEEEEESSEEEEEEEEEEEPP-

Radius of gyration: 25.16 Å; Cα contacts (8 Å, |Δi|>4): 1473; chains: 1; bounding box: 62×58×75 Å

pLDDT: mean 95.0, std 5.21, range [53.84, 98.88]

InterPro domains:
  IPR008979 Galactose-binding-like domain superfamily [SSF49785] (396-549)
  IPR011013 Galactose mutarotase-like domain superfamily [SSF74650] (16-265)
  IPR014718 Glycoside hydrolase-type carbohydrate-binding [G3DSA:2.70.98.10] (11-292)
  IPR029411 Rhamnogalacturonan lyase, domain III [PF14683] (397-547)
  IPR029413 Rhamnogalacturonan lyase, domain II [PF14686] (317-366)

Organism: Melissococcus plutonius (strain ATCC 35311 / DSM 29964 / CIP 104052 / LMG 20360 / NCIMB 702443) (NCBI:txid940190)

Mean predicted aligned error: 4.36 Å

Nearest PDB structures (foldseek):
  3njx-assembly1_A  TM=7.737E-01  e=5.920E-32  Aspergillus aculeatus
  3nre-assembly4_D  TM=4.616E-01  e=2.763E-05  Escherichia coli K-12
  3rkp-assembly2_B  TM=2.582E-01  e=4.987E-04  Bacillus cereus ATCC 14579
  6za2-assembly1_B  TM=2.955E-01  e=6.552E-04  Porphyromonas gingivalis ATCC 33277
  6za2-assembly1_A  TM=2.979E-01  e=1.131E-03  Porphyromonas gingivalis ATCC 33277

Sequence (553 aa):
MKLEVQGLNCFLENKQLQVSFSQNGTVHSLKYQGKELLGNLDGAKNDPNKKSSFYCDYHDGKPRNLQPTQLKIIENSDHCLHIAYLDLTSPLNLEYHIFLLNDEACIYGYIVAKTTEQEMTIGELRTVYRLNHSLFPIAYTSERQGIQPKASYLAKFKQLQDETFELPDGSKYTNSSVYSKYDYAGYFKDNNFWGQYGDQFGCWFIPIDQSYFPSGPLKQDLLVHYDGIILNYLTGAHFGTGNFQLPKHWEKFYGPWCIYLNQGEQKISDVKNKVNQLTKKQDSSWFSKIEPRYPNFLVELTGELNLTGKENANDWIVILTDTKGDVYTQKAGRIFYTETHKDNHFHIPHIHPGIYHLYAYIKGTEISEDFYLGSFKLTKNEDLGQLDIPYQMKKLIWKIGYFSKTTEPFKFSDQLRNYIWKELVPNSLTYHVGSSEDWYYLQNDHGKWQIKFSKPEKLNKKFLLTICLAGATQKQMEPATGVQFFVSLNGHLLKKYSFENDRSAYRSTVTNGKSHKLELVIDAAQLTNINVIDFETDGYILYDMIKFEEENN

Solvent-accessible surface area (backbone atoms only — not comparable to full-atom values): 28634 Å² total; per-residue (Å²): 97,50,79,49,75,61,87,48,25,37,37,44,34,40,81,35,36,39,42,34,32,36,53,62,56,24,40,75,42,39,23,54,79,84,43,75,48,42,60,82,44,47,46,50,94,85,46,90,55,27,77,50,14,54,37,48,38,34,23,65,93,53,88,41,66,58,59,46,77,42,65,44,78,79,40,86,50,72,55,40,42,27,37,31,34,30,16,80,79,52,82,63,24,35,38,46,33,40,35,38,43,36,86,42,51,36,48,31,35,36,36,39,41,34,30,49,93,53,68,48,56,30,42,33,32,33,40,39,40,42,27,14,30,90,54,23,37,28,38,38,48,75,90,48,72,44,40,47,59,44,41,81,59,55,75,75,43,56,68,81,53,91,71,20,32,50,37,98,66,15,71,66,59,31,98,39,50,44,41,44,47,49,51,46,40,45,41,57,78,70,38,70,44,37,31,33,25,40,81,57,38,32,42,32,45,30,62,68,41,65,36,39,41,35,27,52,73,82,31,45,47,60,40,38,45,56,29,27,30,32,44,47,61,55,38,56,31,49,41,29,40,39,62,46,76,43,54,55,69,34,71,41,70,38,49,47,30,31,42,36,53,49,58,55,89,59,42,69,64,51,51,52,50,51,45,53,58,58,66,66,52,77,61,36,43,74,53,20,75,78,39,74,89,45,59,64,55,57,25,34,44,37,34,32,60,42,50,44,96,47,95,66,65,43,32,34,42,38,38,38,22,58,61,86,73,67,55,54,66,42,57,80,55,43,33,49,66,41,68,20,83,44,64,27,44,44,67,41,71,78,35,70,66,45,56,33,30,37,34,36,33,45,44,78,30,90,53,86,54,81,43,78,78,47,76,48,77,39,84,51,70,44,72,68,47,76,44,80,41,87,55,83,86,61,57,75,74,52,69,48,62,28,23,58,59,21,7,69,65,22,52,69,21,87,50,81,50,39,67,62,61,79,75,71,47,68,48,56,46,79,38,53,73,92,61,90,70,87,55,60,22,49,45,50,53,76,36,45,39,33,43,36,41,67,52,68,93,74,78,53,71,35,28,33,43,38,42,31,27,3,18,38,14,28,78,58,82,72,76,82,80,32,26,47,40,37,39,24,48,73,89,40,79,73,46,78,47,79,42,68,56,19,48,13,59,78,50,22,48,41,44,48,24,41,59,46,80,45,78,43,82,42,51,48,86,78,58,48,72,71,35,39,39,40,38,40,36,74,15,35,43,26,38,12,22,39,38,36,28,45,46,85,131

Foldseek 3Di:
DDWDDDFLWIWDDAPFWIWTADSLRWTQFIDGVNDTWLPPFAAAPPPPCSSTFFWKWWAQPHIDTQRFPDKDFLDDDLAKTKIWGWRPPPQKTKTWIWMDGRPAQKIKTKMKIWHAQDKTKIQFIKTKGFTQCVFFQWWDFLQDIAGFDHNVVQVVADDPDVQKGQAPPVVRHDPDSIDHLLLQKDWLLSGQKIFTGDQWKTKIKGFLDSQLAAQPRPDIDRQAHHRRMGMDTSDHLAQALHIDTADHRAIDMGTTMITGMDTDDCHVVVVVVVSVVSNVCQQCCVVCVSPVVADRHFAKEKEFEAEPPDPWFFFKKKKKWLDDDNRRNGNRGTMWIDTPRRPRMDMTTRHDFHKIWMWMDTAFAQDQDIDTQDIDGDPHYDYPYYGYDYDDDFAFPAKQAHADLKLVSFPPLPDSFDLCQQVPDDQEAEAETPDPDGDHQKHFQRHKYKYKYFQDPDDDQKKKKKFKFQFFAAADVPPFPFKWKWKAKPPHTQDIDGGGHQCHVVSRNSIGGDMDIDMGMDGSVSDDRMMMIMMHMNGMIGGRMITMGRDDD